Protein AF-A0A838K9Y4-F1 (afdb_monomer_lite)

Radius of gyration: 48.01 Å; chains: 1; bounding box: 127×105×103 Å

Structure (mmCIF, N/CA/C/O backbone):
data_AF-A0A838K9Y4-F1
#
_entry.id   AF-A0A838K9Y4-F1
#
loop_
_atom_site.group_PDB
_atom_site.id
_atom_site.type_symbol
_atom_site.label_atom_id
_atom_site.label_alt_id
_atom_site.label_comp_id
_atom_site.label_asym_id
_atom_site.label_entity_id
_atom_site.label_seq_id
_atom_site.pdbx_PDB_ins_code
_atom_site.Cartn_x
_atom_site.Cartn_y
_atom_site.Cartn_z
_atom_site.occupancy
_atom_site.B_iso_or_equiv
_atom_site.auth_seq_id
_atom_site.auth_comp_id
_atom_site.auth_asym_id
_atom_site.auth_atom_id
_atom_site.pdbx_PDB_model_num
ATOM 1 N N . MET A 1 1 ? 35.084 -71.687 -1.690 1.00 31.14 1 MET A N 1
ATOM 2 C CA . MET A 1 1 ? 34.136 -72.540 -2.443 1.00 31.14 1 MET A CA 1
ATOM 3 C C . MET A 1 1 ? 32.761 -71.874 -2.399 1.00 31.14 1 MET A C 1
ATOM 5 O O . MET A 1 1 ? 32.483 -71.250 -1.386 1.00 31.14 1 MET A O 1
ATOM 9 N N . PRO A 1 2 ? 32.002 -71.888 -3.509 1.00 60.59 2 PRO A N 1
ATOM 10 C CA . PRO A 1 2 ? 31.848 -70.752 -4.450 1.00 60.59 2 PRO A CA 1
ATOM 11 C C . PRO A 1 2 ? 30.350 -70.369 -4.637 1.00 60.59 2 PRO A C 1
ATOM 13 O O . PRO A 1 2 ? 29.515 -70.925 -3.939 1.00 60.59 2 PRO A O 1
ATOM 16 N N . HIS A 1 3 ? 29.887 -69.395 -5.437 1.00 35.34 3 HIS A N 1
ATOM 17 C CA . HIS A 1 3 ? 30.074 -69.052 -6.868 1.00 35.34 3 HIS A CA 1
ATOM 18 C C . HIS A 1 3 ? 29.651 -67.569 -7.077 1.00 35.34 3 HIS A C 1
ATOM 20 O O . HIS A 1 3 ? 28.713 -67.146 -6.416 1.00 35.34 3 HIS A O 1
ATOM 26 N N . LEU A 1 4 ? 30.253 -66.645 -7.849 1.00 40.34 4 LEU A N 1
ATOM 27 C CA . LEU A 1 4 ? 30.905 -66.576 -9.177 1.00 40.34 4 LEU A CA 1
ATOM 28 C C . LEU A 1 4 ? 29.997 -66.809 -10.405 1.00 40.34 4 LEU A C 1
ATOM 30 O O . LEU A 1 4 ? 29.840 -67.945 -10.833 1.00 40.34 4 LEU A O 1
ATOM 34 N N . VAL A 1 5 ? 29.540 -65.706 -11.025 1.00 39.19 5 VAL A N 1
ATOM 35 C CA . VAL A 1 5 ? 29.281 -65.502 -12.476 1.00 39.19 5 VAL A CA 1
ATOM 36 C C . VAL A 1 5 ? 29.493 -63.987 -12.726 1.00 39.19 5 VAL A C 1
ATOM 38 O O . VAL A 1 5 ? 28.774 -63.197 -12.135 1.00 39.19 5 VAL A O 1
ATOM 41 N N . SER A 1 6 ? 30.529 -63.421 -13.367 1.00 34.97 6 SER A N 1
ATOM 42 C CA . SER A 1 6 ? 31.209 -63.610 -14.664 1.00 34.97 6 SER A CA 1
ATOM 43 C C . SER A 1 6 ? 30.368 -63.250 -15.903 1.00 34.97 6 SER A C 1
ATOM 45 O O . SER A 1 6 ? 29.631 -64.085 -16.422 1.00 34.97 6 SER A O 1
ATOM 47 N N . ARG A 1 7 ? 30.610 -62.055 -16.469 1.00 38.47 7 ARG A N 1
ATOM 48 C CA . ARG A 1 7 ? 30.564 -61.802 -17.921 1.00 38.47 7 ARG A CA 1
ATOM 49 C C . ARG A 1 7 ? 31.744 -60.912 -18.339 1.00 38.47 7 ARG A C 1
ATOM 51 O O . ARG A 1 7 ? 31.878 -59.786 -17.879 1.00 38.47 7 ARG A O 1
ATOM 58 N N . ARG A 1 8 ? 32.604 -61.470 -19.198 1.00 40.16 8 ARG A N 1
ATOM 59 C CA . ARG A 1 8 ? 33.678 -60.810 -19.963 1.00 40.16 8 ARG A CA 1
ATOM 60 C C . ARG A 1 8 ? 33.176 -60.489 -21.374 1.00 40.16 8 ARG A C 1
ATOM 62 O O . ARG A 1 8 ? 32.390 -61.275 -21.887 1.00 40.16 8 ARG A O 1
ATOM 69 N N . LEU A 1 9 ? 33.756 -59.471 -22.021 1.00 33.22 9 LEU A N 1
ATOM 70 C CA . LEU A 1 9 ? 34.043 -59.376 -23.472 1.00 33.22 9 LEU A CA 1
ATOM 71 C C . LEU A 1 9 ? 35.095 -58.254 -23.665 1.00 33.22 9 LEU A C 1
ATOM 73 O O . LEU A 1 9 ? 34.801 -57.098 -23.410 1.00 33.22 9 LEU A O 1
ATOM 77 N N . ARG A 1 10 ? 36.390 -58.617 -23.684 1.00 33.97 10 ARG A N 1
ATOM 78 C CA . ARG A 1 10 ? 37.362 -58.602 -24.813 1.00 33.97 10 ARG A CA 1
ATOM 79 C C . ARG A 1 10 ? 37.840 -57.203 -25.282 1.00 33.97 10 ARG A C 1
ATOM 81 O O . ARG A 1 10 ? 37.020 -56.444 -25.780 1.00 33.97 10 ARG A O 1
ATOM 88 N N . PRO A 1 11 ? 39.159 -56.905 -25.220 1.00 36.53 11 PRO A N 1
ATOM 89 C CA . PRO A 1 11 ? 39.752 -55.716 -25.828 1.00 36.53 11 PRO A CA 1
ATOM 90 C C . PRO A 1 11 ? 40.124 -56.002 -27.292 1.00 36.53 11 PRO A C 1
ATOM 92 O O . PRO A 1 11 ? 40.695 -57.052 -27.594 1.00 36.53 11 PRO A O 1
ATOM 95 N N . VAL A 1 12 ? 39.808 -55.080 -28.201 1.00 37.03 12 VAL A N 1
ATOM 96 C CA . VAL A 1 12 ? 40.311 -55.103 -29.581 1.00 37.03 12 VAL A CA 1
ATOM 97 C C . VAL A 1 12 ? 41.425 -54.071 -29.695 1.00 37.03 12 VAL A C 1
ATOM 99 O O . VAL A 1 12 ? 41.232 -52.886 -29.447 1.00 37.03 12 VAL A O 1
ATOM 102 N N . LEU A 1 13 ? 42.600 -54.586 -30.037 1.00 40.03 13 LEU A N 1
ATOM 103 C CA . LEU A 1 13 ? 43.804 -53.879 -30.440 1.00 40.03 13 LEU A CA 1
ATOM 104 C C . LEU A 1 13 ? 43.579 -53.307 -31.853 1.00 40.03 13 LEU A C 1
ATOM 106 O O . LEU A 1 13 ? 43.207 -54.070 -32.745 1.00 40.03 13 LEU A O 1
ATOM 110 N N . LEU A 1 14 ? 43.832 -52.016 -32.088 1.00 32.84 14 LEU A N 1
ATOM 111 C CA . LEU A 1 14 ? 43.985 -51.490 -33.449 1.00 32.84 14 LEU A CA 1
ATOM 112 C C . LEU A 1 14 ? 45.156 -50.501 -33.512 1.00 32.84 14 LEU A C 1
ATOM 114 O O . LEU A 1 14 ? 45.231 -49.542 -32.748 1.00 32.84 14 LEU A O 1
ATOM 118 N N . CYS A 1 15 ? 46.092 -50.817 -34.405 1.00 31.58 15 CYS A N 1
ATOM 119 C CA . CYS A 1 15 ? 47.342 -50.125 -34.687 1.00 31.58 15 CYS A CA 1
ATOM 120 C C . CYS A 1 15 ? 47.151 -48.645 -35.057 1.00 31.58 15 CYS A C 1
ATOM 122 O O . CYS A 1 15 ? 46.348 -48.321 -35.930 1.00 31.58 15 CYS A O 1
ATOM 124 N N . LEU A 1 16 ? 47.973 -47.768 -34.467 1.00 34.56 16 LEU A N 1
ATOM 125 C CA . LEU A 1 16 ? 48.211 -46.413 -34.967 1.00 34.56 16 LEU A CA 1
ATOM 126 C C . LEU A 1 16 ? 49.014 -46.480 -36.277 1.00 34.56 16 LEU A C 1
ATOM 128 O O . LEU A 1 16 ? 50.167 -46.910 -36.278 1.00 34.56 16 LEU A O 1
ATOM 132 N N . LEU A 1 17 ? 48.422 -46.004 -37.371 1.00 36.78 17 LEU A N 1
ATOM 133 C CA . LEU A 1 17 ? 49.131 -45.581 -38.580 1.00 36.78 17 LEU A CA 1
ATOM 134 C C . LEU A 1 17 ? 49.336 -44.064 -38.495 1.00 36.78 17 LEU A C 1
ATOM 136 O O . LEU A 1 17 ? 48.376 -43.296 -38.502 1.00 36.78 17 LEU A O 1
ATOM 140 N N . LEU A 1 18 ? 50.598 -43.648 -38.377 1.00 42.44 18 LEU A N 1
ATOM 141 C CA . LEU A 1 18 ? 51.030 -42.253 -38.412 1.00 42.44 18 LEU A CA 1
ATOM 142 C C . LEU A 1 18 ? 50.958 -41.756 -39.868 1.00 42.44 18 LEU A C 1
ATOM 144 O O . LEU A 1 18 ? 51.800 -42.121 -40.687 1.00 42.44 18 LEU A O 1
ATOM 148 N N . ALA A 1 19 ? 49.962 -40.936 -40.200 1.00 37.16 19 ALA A N 1
ATOM 149 C CA . ALA A 1 19 ? 49.955 -40.153 -41.433 1.00 37.16 19 ALA A CA 1
ATOM 150 C C . ALA A 1 19 ? 50.425 -38.729 -41.104 1.00 37.16 19 ALA A C 1
ATOM 152 O O . ALA A 1 19 ? 49.753 -38.007 -40.368 1.00 37.16 19 ALA A O 1
ATOM 153 N N . LEU A 1 20 ? 51.589 -38.333 -41.630 1.00 46.31 20 LEU A N 1
ATOM 154 C CA . LEU A 1 20 ? 52.003 -36.930 -41.668 1.00 46.31 20 LEU A CA 1
ATOM 155 C C . LEU A 1 20 ? 51.005 -36.160 -42.542 1.00 46.31 20 LEU A C 1
ATOM 157 O O . LEU A 1 20 ? 51.050 -36.247 -43.768 1.00 46.31 20 LEU A O 1
ATOM 161 N N . VAL A 1 21 ? 50.115 -35.401 -41.908 1.00 40.62 21 VAL A N 1
ATOM 162 C CA . VAL A 1 21 ? 49.295 -34.388 -42.573 1.00 40.62 21 VAL A CA 1
ATOM 163 C C . VAL A 1 21 ? 50.017 -33.057 -42.395 1.00 40.62 21 VAL A C 1
ATOM 165 O O . VAL A 1 21 ? 50.072 -32.512 -41.295 1.00 40.62 21 VAL A O 1
ATOM 168 N N . LEU A 1 22 ? 50.624 -32.560 -43.474 1.00 48.34 22 LEU A N 1
ATOM 169 C CA . LEU A 1 22 ? 51.048 -31.162 -43.564 1.00 48.34 22 LEU A CA 1
ATOM 170 C C . LEU A 1 22 ? 49.812 -30.276 -43.333 1.00 48.34 22 LEU A C 1
ATOM 172 O O . LEU A 1 22 ? 48.766 -30.573 -43.917 1.00 48.34 22 LEU A O 1
ATOM 176 N N . PRO A 1 23 ? 49.890 -29.209 -42.516 1.00 39.75 23 PRO A N 1
ATOM 177 C CA . PRO A 1 23 ? 48.763 -28.308 -42.358 1.00 39.75 23 PRO A CA 1
ATOM 178 C C . PRO A 1 23 ? 48.488 -27.671 -43.719 1.00 39.75 23 PRO A C 1
ATOM 180 O O . PRO A 1 23 ? 49.345 -26.989 -44.284 1.00 39.75 23 PRO A O 1
ATOM 183 N N . ALA A 1 24 ? 47.303 -27.937 -44.268 1.00 40.50 24 ALA A N 1
ATOM 184 C CA . ALA A 1 24 ? 46.789 -27.164 -45.382 1.00 40.50 24 ALA A CA 1
ATOM 185 C C . ALA A 1 24 ? 46.818 -25.698 -44.945 1.00 40.50 24 ALA A C 1
ATOM 187 O O . ALA A 1 24 ? 46.289 -25.366 -43.883 1.00 40.50 24 ALA A O 1
ATOM 188 N N . ALA A 1 25 ? 47.497 -24.854 -45.723 1.00 44.72 25 ALA A N 1
ATOM 189 C CA . ALA A 1 25 ? 47.478 -23.420 -45.513 1.00 44.72 25 ALA A CA 1
ATOM 190 C C . ALA A 1 25 ? 46.013 -22.992 -45.394 1.00 44.72 25 ALA A C 1
ATOM 192 O O . ALA A 1 25 ? 45.232 -23.180 -46.330 1.00 44.72 25 ALA A O 1
ATOM 193 N N . SER A 1 26 ? 45.644 -22.489 -44.215 1.00 39.22 26 SER A N 1
ATOM 194 C CA . SER A 1 26 ? 44.345 -21.875 -43.990 1.00 39.22 26 SER A CA 1
ATOM 195 C C . SER A 1 26 ? 44.118 -20.869 -45.116 1.00 39.22 26 SER A C 1
ATOM 197 O O . SER A 1 26 ? 45.039 -20.092 -45.395 1.00 39.22 26 SER A O 1
ATOM 199 N N . PRO A 1 27 ? 42.954 -20.866 -45.788 1.00 36.59 27 PRO A N 1
ATOM 200 C CA . PRO A 1 27 ? 42.659 -19.793 -46.716 1.00 36.59 27 PRO A CA 1
ATOM 201 C C . PRO A 1 27 ? 42.752 -18.500 -45.909 1.00 36.59 27 PRO A C 1
ATOM 203 O O . PRO A 1 27 ? 42.031 -18.324 -44.927 1.00 36.59 27 PRO A O 1
ATOM 206 N N . SER A 1 28 ? 43.710 -17.640 -46.256 1.00 38.75 28 SER A N 1
ATOM 207 C CA . SER A 1 28 ? 43.754 -16.285 -45.731 1.00 38.75 28 SER A CA 1
ATOM 208 C C . SER A 1 28 ? 42.387 -15.679 -46.013 1.00 38.75 28 SER A C 1
ATOM 210 O O . SER A 1 28 ? 41.993 -15.580 -47.176 1.00 38.75 28 SER A O 1
ATOM 212 N N . ALA A 1 29 ? 41.643 -15.367 -44.950 1.00 36.34 29 ALA A N 1
ATOM 213 C CA . ALA A 1 29 ? 40.395 -14.638 -45.053 1.00 36.34 29 ALA A CA 1
ATOM 214 C C . ALA A 1 29 ? 40.691 -13.369 -45.855 1.00 36.34 29 ALA A C 1
ATOM 216 O O . ALA A 1 29 ? 41.512 -12.542 -45.455 1.00 36.34 29 ALA A O 1
ATOM 217 N N . VAL A 1 30 ? 40.102 -13.269 -47.041 1.00 35.28 30 VAL A N 1
ATOM 218 C CA . VAL A 1 30 ? 40.100 -12.020 -47.789 1.00 35.28 30 VAL A CA 1
ATOM 219 C C . VAL A 1 30 ? 39.231 -11.084 -46.960 1.00 35.28 30 VAL A C 1
ATOM 221 O O . VAL A 1 30 ? 38.033 -11.324 -46.865 1.00 35.28 30 VAL A O 1
ATOM 224 N N . ALA A 1 31 ? 39.839 -10.092 -46.306 1.00 38.31 31 ALA A N 1
ATOM 225 C CA . ALA A 1 31 ? 39.115 -9.060 -45.570 1.00 38.31 31 ALA A CA 1
ATOM 226 C C . ALA A 1 31 ? 38.077 -8.427 -46.508 1.00 38.31 31 ALA A C 1
ATOM 228 O O . ALA A 1 31 ? 38.453 -7.848 -47.534 1.00 38.31 31 ALA A O 1
ATOM 229 N N . ALA A 1 32 ? 36.785 -8.577 -46.206 1.00 49.03 32 ALA A N 1
ATOM 230 C CA . ALA A 1 32 ? 35.773 -7.790 -46.893 1.00 49.03 32 ALA A CA 1
ATOM 231 C C . ALA A 1 32 ? 35.856 -6.347 -46.377 1.00 49.03 32 ALA A C 1
ATOM 233 O O . ALA A 1 32 ? 36.197 -6.098 -45.224 1.00 49.03 32 ALA A O 1
ATOM 234 N N . ALA A 1 33 ? 35.624 -5.382 -47.264 1.00 58.59 33 ALA A N 1
ATOM 235 C CA . ALA A 1 33 ? 35.789 -3.973 -46.946 1.00 58.59 33 ALA A CA 1
ATOM 236 C C . ALA A 1 33 ? 34.673 -3.496 -46.006 1.00 58.59 33 ALA A C 1
ATOM 238 O O . ALA A 1 33 ? 33.498 -3.619 -46.346 1.00 58.59 33 ALA A O 1
ATOM 239 N N . GLU A 1 34 ? 35.064 -2.920 -44.869 1.00 79.19 34 GLU A N 1
ATOM 240 C CA . GLU A 1 34 ? 34.230 -2.071 -44.016 1.00 79.19 34 GLU A CA 1
ATOM 241 C C . GLU A 1 34 ? 33.333 -1.169 -44.881 1.00 79.19 34 GLU A C 1
ATOM 243 O O . GLU A 1 34 ? 33.823 -0.428 -45.742 1.00 79.19 34 GLU A O 1
ATOM 248 N N . THR A 1 35 ? 32.014 -1.253 -44.692 1.00 87.81 35 THR A N 1
ATOM 249 C CA . THR A 1 35 ? 31.064 -0.413 -45.430 1.00 87.81 35 THR A CA 1
ATOM 250 C C . THR A 1 35 ? 30.626 0.748 -44.561 1.00 87.81 35 THR A C 1
ATOM 252 O O . THR A 1 35 ? 30.241 0.564 -43.408 1.00 87.81 35 THR A O 1
ATOM 255 N N . CYS A 1 36 ? 30.667 1.952 -45.129 1.00 93.44 36 CYS A N 1
ATOM 256 C CA . CYS A 1 36 ? 30.423 3.186 -44.396 1.00 93.44 36 CYS A CA 1
ATOM 257 C C . CYS A 1 36 ? 29.454 4.118 -45.122 1.00 93.44 36 CYS A C 1
ATOM 259 O O . CYS A 1 36 ? 29.291 4.067 -46.344 1.00 93.44 36 CYS A O 1
ATOM 261 N N . THR A 1 37 ? 28.855 5.028 -44.363 1.00 96.56 37 THR A N 1
ATOM 262 C CA . THR A 1 37 ? 28.101 6.170 -44.881 1.00 96.56 37 THR A CA 1
ATOM 263 C C . THR A 1 37 ? 28.566 7.449 -44.199 1.00 96.56 37 THR A C 1
ATOM 265 O O . THR A 1 37 ? 28.581 7.532 -42.972 1.00 96.56 37 THR A O 1
ATOM 268 N N . ASP A 1 38 ? 28.908 8.451 -45.011 1.00 97.19 38 ASP A N 1
ATOM 269 C CA . ASP A 1 38 ? 29.266 9.794 -44.558 1.00 97.19 38 ASP A CA 1
ATOM 270 C C . ASP A 1 38 ? 28.023 10.685 -44.589 1.00 97.19 38 ASP A C 1
ATOM 272 O O . ASP A 1 38 ? 27.408 10.879 -45.639 1.00 97.19 38 ASP A O 1
ATOM 276 N N . THR A 1 39 ? 27.656 11.235 -43.435 1.00 97.25 39 THR A N 1
ATOM 277 C CA . THR A 1 39 ? 26.515 12.140 -43.272 1.00 97.25 39 THR A CA 1
ATOM 278 C C . THR A 1 39 ? 27.028 13.547 -42.951 1.00 97.25 39 THR A C 1
ATOM 280 O O . THR A 1 39 ? 27.600 13.761 -41.878 1.00 97.25 39 THR A O 1
ATOM 283 N N . PRO A 1 40 ? 26.861 14.525 -43.862 1.00 95.94 40 PRO A N 1
ATOM 284 C CA . PRO A 1 40 ? 27.198 15.917 -43.584 1.00 95.94 40 PRO A CA 1
ATOM 285 C C . PRO A 1 40 ? 26.269 16.527 -42.526 1.00 95.94 40 PRO A C 1
ATOM 287 O O . PRO A 1 40 ? 25.049 16.395 -42.614 1.00 95.94 40 PRO A O 1
ATOM 290 N N . ALA A 1 41 ? 26.848 17.251 -41.572 1.00 93.56 41 ALA A N 1
ATOM 291 C CA . ALA A 1 41 ? 26.156 18.029 -40.550 1.00 93.56 41 ALA A CA 1
ATOM 292 C C . ALA A 1 41 ? 26.660 19.484 -40.546 1.00 93.56 41 ALA A C 1
ATOM 294 O O . ALA A 1 41 ? 27.543 19.863 -41.322 1.00 93.56 41 ALA A O 1
ATOM 295 N N . SER A 1 42 ? 26.095 20.336 -39.685 1.00 90.81 42 SER A N 1
ATOM 296 C CA . SER A 1 42 ? 26.475 21.752 -39.608 1.00 90.81 42 SER A CA 1
ATOM 297 C C . SER A 1 42 ? 27.893 21.928 -39.049 1.00 90.81 42 SER A C 1
ATOM 299 O O . SER A 1 42 ? 28.084 22.124 -37.852 1.00 90.81 42 SER A O 1
ATOM 301 N N . GLY A 1 43 ? 28.889 21.902 -39.937 1.00 93.00 43 GLY A N 1
ATOM 302 C CA . GLY A 1 43 ? 30.296 22.138 -39.610 1.00 93.00 43 GLY A CA 1
ATOM 303 C C . GLY A 1 43 ? 31.120 20.878 -39.346 1.00 93.00 43 GLY A C 1
ATOM 304 O O . GLY A 1 43 ? 32.247 21.004 -38.880 1.00 93.00 43 GLY A O 1
ATOM 305 N N . TYR A 1 44 ? 30.608 19.680 -39.629 1.00 96.12 44 TYR A N 1
ATOM 306 C CA . TYR A 1 44 ? 31.375 18.431 -39.564 1.00 96.12 44 TYR A CA 1
ATOM 307 C C . TYR A 1 44 ? 30.738 17.334 -40.434 1.00 96.12 44 TYR A C 1
ATOM 309 O O . TYR A 1 44 ? 29.621 17.490 -40.926 1.00 96.12 44 TYR A O 1
ATOM 317 N N . ILE A 1 45 ? 31.450 16.226 -40.638 1.00 96.81 45 ILE A N 1
ATOM 318 C CA . ILE A 1 45 ? 30.940 15.016 -41.299 1.00 96.81 45 ILE A CA 1
ATOM 319 C C . ILE A 1 45 ? 31.093 13.852 -40.327 1.00 96.81 45 ILE A C 1
ATOM 321 O O . ILE A 1 45 ? 32.197 13.606 -39.837 1.00 96.81 45 ILE A O 1
ATOM 325 N N . VAL A 1 46 ? 29.999 13.137 -40.073 1.00 97.19 46 VAL A N 1
ATOM 326 C CA . VAL A 1 46 ? 30.007 11.893 -39.298 1.00 97.19 46 VAL A CA 1
ATOM 327 C C . VAL A 1 46 ? 29.980 10.699 -40.246 1.00 97.19 46 VAL A C 1
ATOM 329 O O . VAL A 1 46 ? 29.137 10.617 -41.138 1.00 97.19 46 VAL A O 1
ATOM 332 N N . ARG A 1 47 ? 30.918 9.779 -40.053 1.00 96.94 47 ARG A N 1
ATOM 333 C CA . ARG A 1 47 ? 31.008 8.499 -40.744 1.00 96.94 47 ARG A CA 1
ATOM 334 C C . ARG A 1 47 ? 30.489 7.409 -39.823 1.00 96.94 47 ARG A C 1
ATOM 336 O O . ARG A 1 47 ? 30.959 7.294 -38.695 1.00 96.94 47 ARG A O 1
ATOM 343 N N . VAL A 1 48 ? 29.548 6.609 -40.309 1.00 96.94 48 VAL A N 1
ATOM 344 C CA . VAL A 1 48 ? 29.053 5.413 -39.614 1.00 96.94 48 VAL A CA 1
ATOM 345 C C . VAL A 1 48 ? 29.396 4.199 -40.457 1.00 96.94 48 VAL A C 1
ATOM 347 O O . VAL A 1 48 ? 29.072 4.180 -41.644 1.00 96.94 48 VAL A O 1
ATOM 350 N N . CYS A 1 49 ? 30.039 3.207 -39.852 1.00 93.00 49 CYS A N 1
ATOM 351 C CA . CYS A 1 49 ? 30.509 2.005 -40.524 1.00 93.00 49 CYS A CA 1
ATOM 352 C C . CYS A 1 49 ? 29.982 0.740 -39.852 1.00 93.00 49 CYS A C 1
ATOM 354 O O . CYS A 1 49 ? 29.879 0.672 -38.625 1.00 93.00 49 CYS A O 1
ATOM 356 N N . LEU A 1 50 ? 29.693 -0.272 -40.667 1.00 89.94 50 LEU A N 1
ATOM 357 C CA . LEU A 1 50 ? 29.507 -1.650 -40.229 1.00 89.94 50 LEU A CA 1
ATOM 358 C C . LEU A 1 50 ? 30.800 -2.414 -40.543 1.00 89.94 50 LEU A C 1
ATOM 360 O O . LEU A 1 50 ? 31.169 -2.572 -41.706 1.00 89.94 50 LEU A O 1
ATOM 364 N N . VAL A 1 51 ? 31.497 -2.840 -39.492 1.00 83.12 51 VAL A N 1
ATOM 365 C CA . VAL A 1 51 ? 32.832 -3.455 -39.562 1.00 83.12 51 VAL A CA 1
ATOM 366 C C . VAL A 1 51 ? 32.739 -4.979 -39.674 1.00 83.12 51 VAL A C 1
ATOM 368 O O . VAL A 1 51 ? 33.555 -5.586 -40.351 1.00 83.12 51 VAL A O 1
ATOM 371 N N . ALA A 1 52 ? 31.746 -5.603 -39.032 1.00 74.44 52 ALA A N 1
ATOM 372 C CA . ALA A 1 52 ? 31.476 -7.041 -39.120 1.00 74.44 52 ALA A CA 1
ATOM 373 C C . ALA A 1 52 ? 29.971 -7.316 -38.931 1.00 74.44 52 ALA A C 1
ATOM 375 O O . ALA A 1 52 ? 29.335 -6.590 -38.154 1.00 74.44 52 ALA A O 1
ATOM 376 N N . PRO A 1 53 ? 29.388 -8.353 -39.580 1.00 65.62 53 PRO A N 1
ATOM 377 C CA . PRO A 1 53 ? 30.041 -9.441 -40.337 1.00 65.62 53 PRO A CA 1
ATOM 378 C C . PRO A 1 53 ? 30.292 -9.180 -41.843 1.00 65.62 53 PRO A C 1
ATOM 380 O O . PRO A 1 53 ? 29.541 -8.460 -42.498 1.00 65.62 53 PRO A O 1
ATOM 383 N N . ASP A 1 54 ? 31.292 -9.874 -42.405 1.00 54.03 54 ASP A N 1
ATOM 384 C CA . ASP A 1 54 ? 31.716 -9.823 -43.817 1.00 54.03 54 ASP A CA 1
ATOM 385 C C . ASP A 1 54 ? 30.770 -10.620 -44.756 1.00 54.03 54 ASP A C 1
ATOM 387 O O . ASP A 1 54 ? 30.615 -11.831 -44.610 1.00 54.03 54 ASP A O 1
ATOM 391 N N . GLY A 1 55 ? 30.171 -9.986 -45.779 1.00 54.06 55 GLY A N 1
ATOM 392 C CA . GLY A 1 55 ? 29.636 -10.696 -46.968 1.00 54.06 55 GLY A CA 1
ATOM 393 C C . GLY A 1 55 ? 28.349 -11.538 -46.810 1.00 54.06 55 GLY A C 1
ATOM 394 O O . GLY A 1 55 ? 28.173 -12.535 -47.506 1.00 54.06 55 GLY A O 1
ATOM 395 N N . LEU A 1 56 ? 27.445 -11.124 -45.925 1.00 54.25 56 LEU A N 1
ATOM 396 C CA . LEU A 1 56 ? 26.129 -11.692 -45.579 1.00 54.25 56 LEU A CA 1
ATOM 397 C C . LEU A 1 56 ? 25.335 -12.467 -46.659 1.00 54.25 56 LEU A C 1
ATOM 399 O O . LEU A 1 56 ? 24.501 -11.909 -47.375 1.00 54.25 56 LEU A O 1
ATOM 403 N N . VAL A 1 57 ? 25.450 -13.799 -46.637 1.00 53.19 57 VAL A N 1
ATOM 404 C CA . VAL A 1 57 ? 24.415 -14.727 -47.122 1.00 53.19 57 VAL A CA 1
ATOM 405 C C . VAL A 1 57 ? 24.343 -15.896 -46.128 1.00 53.19 57 VAL A C 1
ATOM 407 O O . VAL A 1 57 ? 25.228 -16.741 -46.119 1.00 53.19 57 VAL A O 1
ATOM 410 N N . ILE A 1 58 ? 23.284 -15.940 -45.304 1.00 52.28 58 ILE A N 1
ATOM 411 C CA . ILE A 1 58 ? 22.950 -16.985 -44.308 1.00 52.28 58 ILE A CA 1
ATOM 412 C C . ILE A 1 58 ? 23.695 -16.855 -42.966 1.00 52.28 58 ILE A C 1
ATOM 414 O O . ILE A 1 58 ? 24.756 -17.432 -42.748 1.00 52.28 58 ILE A O 1
ATOM 418 N N . LEU A 1 59 ? 23.073 -16.147 -42.018 1.00 60.41 59 LEU A N 1
ATOM 419 C CA . LEU A 1 59 ? 23.432 -16.215 -40.600 1.00 60.41 59 LEU A CA 1
ATOM 420 C C . LEU A 1 59 ? 22.459 -17.134 -39.862 1.00 60.41 59 LEU A C 1
ATOM 422 O O . LEU A 1 59 ? 21.245 -16.936 -39.933 1.00 60.41 59 LEU A O 1
ATOM 426 N N . GLY A 1 60 ? 23.004 -18.102 -39.128 1.00 60.84 60 GLY A N 1
ATOM 427 C CA . GLY A 1 60 ? 22.297 -18.875 -38.113 1.00 60.84 60 GLY A CA 1
ATOM 428 C C . GLY A 1 60 ? 23.145 -18.952 -36.847 1.00 60.84 60 GLY A C 1
ATOM 429 O O . GLY A 1 60 ? 24.351 -19.170 -36.925 1.00 60.84 60 GLY A O 1
ATOM 430 N N . GLY A 1 61 ? 22.530 -18.753 -35.679 1.00 74.00 61 GLY A N 1
ATOM 431 C CA . GLY A 1 61 ? 23.220 -18.766 -34.383 1.00 74.00 61 GLY A CA 1
ATOM 432 C C . GLY A 1 61 ? 23.512 -17.370 -33.822 1.00 74.00 61 GLY A C 1
ATOM 433 O O . GLY A 1 61 ? 22.699 -16.454 -33.980 1.00 74.00 61 GLY A O 1
ATOM 434 N N . GLN A 1 62 ? 24.633 -17.227 -33.112 1.00 84.44 62 GLN A N 1
ATOM 435 C CA . GLN A 1 62 ? 25.106 -15.957 -32.547 1.00 84.44 62 GLN A CA 1
ATOM 436 C C . GLN A 1 62 ? 26.132 -15.312 -33.480 1.00 84.44 62 GLN A C 1
ATOM 438 O O . GLN A 1 62 ? 27.010 -16.000 -33.995 1.00 84.44 62 GLN A O 1
ATOM 443 N N . VAL A 1 63 ? 25.996 -14.006 -33.698 1.00 86.38 63 VAL A N 1
ATOM 444 C CA . VAL A 1 63 ? 26.821 -13.231 -34.628 1.00 86.38 63 VAL A CA 1
ATOM 445 C C . VAL A 1 63 ? 27.276 -11.958 -33.941 1.00 86.38 63 VAL A C 1
ATOM 447 O O . VAL A 1 63 ? 26.435 -11.178 -33.508 1.00 86.38 63 VAL A O 1
ATOM 450 N N . ASP A 1 64 ? 28.580 -11.725 -33.878 1.00 88.00 64 ASP A N 1
ATOM 451 C CA . ASP A 1 64 ? 29.116 -10.481 -33.333 1.00 88.00 64 ASP A CA 1
ATOM 452 C C . ASP A 1 64 ? 29.050 -9.391 -34.403 1.00 88.00 64 ASP A C 1
ATOM 454 O O . ASP A 1 64 ? 29.651 -9.501 -35.474 1.00 88.00 64 ASP A O 1
ATOM 458 N N . VAL A 1 65 ? 28.284 -8.347 -34.116 1.00 90.12 65 VAL A N 1
ATOM 459 C CA . VAL A 1 65 ? 28.152 -7.162 -34.955 1.00 90.12 65 VAL A CA 1
ATOM 460 C C . VAL A 1 65 ? 29.026 -6.068 -34.372 1.00 90.12 65 VAL A C 1
ATOM 462 O O . VAL A 1 65 ? 28.953 -5.778 -33.178 1.00 90.12 65 VAL A O 1
ATOM 465 N N . VAL A 1 66 ? 29.842 -5.461 -35.230 1.00 91.50 66 VAL A N 1
ATOM 466 C CA . VAL A 1 66 ? 30.768 -4.392 -34.853 1.00 91.50 66 VAL A CA 1
ATOM 467 C C . VAL A 1 66 ? 30.483 -3.174 -35.715 1.00 91.50 66 VAL A C 1
ATOM 469 O O . VAL A 1 66 ? 30.415 -3.274 -36.941 1.00 91.50 66 VAL A O 1
ATOM 472 N N . ALA A 1 67 ? 30.318 -2.027 -35.073 1.00 93.88 67 ALA A N 1
ATOM 473 C CA . ALA A 1 67 ? 30.088 -0.744 -35.708 1.00 93.88 67 ALA A CA 1
ATOM 474 C C . ALA A 1 67 ? 31.144 0.270 -35.279 1.00 93.88 67 ALA A C 1
ATOM 476 O O . ALA A 1 67 ? 31.596 0.261 -34.136 1.00 93.88 67 ALA A O 1
ATOM 477 N N . ARG A 1 68 ? 31.483 1.192 -36.178 1.00 94.50 68 ARG A N 1
ATOM 478 C CA . ARG A 1 68 ? 32.381 2.309 -35.879 1.00 94.50 68 ARG A CA 1
ATOM 479 C C . ARG A 1 68 ? 31.738 3.631 -36.254 1.00 94.50 68 ARG A C 1
ATOM 481 O O . ARG A 1 68 ? 31.043 3.726 -37.265 1.00 94.50 68 ARG A O 1
ATOM 488 N N . VAL A 1 69 ? 31.971 4.649 -35.431 1.00 95.62 69 VAL A N 1
ATOM 489 C CA . VAL A 1 69 ? 31.493 6.011 -35.670 1.00 95.62 69 VAL A CA 1
ATOM 490 C C . VAL A 1 69 ? 32.655 6.981 -35.527 1.00 95.62 69 VAL A C 1
ATOM 492 O O . VAL A 1 69 ? 33.289 7.037 -34.479 1.00 95.62 69 VAL A O 1
ATOM 495 N N . GLU A 1 70 ? 32.917 7.766 -36.569 1.00 94.12 70 GLU A N 1
ATOM 496 C CA . GLU A 1 70 ? 34.032 8.715 -36.613 1.00 94.12 70 GLU A CA 1
ATOM 497 C C . GLU A 1 70 ? 33.566 10.090 -37.095 1.00 94.12 70 GLU A C 1
ATOM 499 O O . GLU A 1 70 ? 32.780 10.205 -38.036 1.00 94.12 70 GLU A O 1
ATOM 504 N N . ILE A 1 71 ? 34.095 11.161 -36.500 1.00 94.31 71 ILE A N 1
ATOM 505 C CA . ILE A 1 71 ? 33.975 12.510 -37.064 1.00 94.31 71 ILE A CA 1
ATOM 506 C C . ILE A 1 71 ? 35.159 12.725 -38.009 1.00 94.31 71 ILE A C 1
ATOM 508 O O . ILE A 1 71 ? 36.261 13.061 -37.581 1.00 94.31 71 ILE A O 1
ATOM 512 N N . VAL A 1 72 ? 34.940 12.498 -39.306 1.00 93.50 72 VAL A N 1
ATOM 513 C CA . VAL A 1 72 ? 36.016 12.437 -40.316 1.00 93.50 72 VAL A CA 1
ATOM 514 C C . VAL A 1 72 ? 36.460 13.809 -40.827 1.00 93.50 72 VAL A C 1
ATOM 516 O O . VAL A 1 72 ? 37.515 13.939 -41.443 1.00 93.50 72 VAL A O 1
ATOM 519 N N . SER A 1 73 ? 35.672 14.854 -40.570 1.00 92.12 73 SER A N 1
ATOM 520 C CA . SER A 1 73 ? 36.082 16.248 -40.765 1.00 92.12 73 SER A CA 1
ATOM 521 C C . SER A 1 73 ? 35.255 17.163 -39.869 1.00 92.12 73 SER A C 1
ATOM 523 O O . SER A 1 73 ? 34.072 16.895 -39.670 1.00 92.12 73 SER A O 1
ATOM 525 N N . ALA A 1 74 ? 35.851 18.234 -39.339 1.00 91.62 74 ALA A N 1
ATOM 526 C CA . ALA A 1 74 ? 35.142 19.224 -38.534 1.00 91.62 74 ALA A CA 1
ATOM 527 C C . ALA A 1 74 ? 35.762 20.624 -38.681 1.00 91.62 74 ALA A C 1
ATOM 529 O O . ALA A 1 74 ? 36.977 20.794 -38.618 1.00 91.62 74 ALA A O 1
ATOM 530 N N . THR A 1 75 ? 34.913 21.632 -38.873 1.00 92.56 75 THR A N 1
ATOM 531 C CA . THR A 1 75 ? 35.236 23.069 -38.853 1.00 92.56 75 THR A CA 1
ATOM 532 C C . THR A 1 75 ? 34.732 23.757 -37.580 1.00 92.56 75 THR A C 1
ATOM 534 O O . THR A 1 75 ? 34.989 24.940 -37.372 1.00 92.56 75 THR A O 1
ATOM 537 N N . VAL A 1 76 ? 33.998 23.025 -36.743 1.00 90.94 76 VAL A N 1
ATOM 538 C CA . VAL A 1 76 ? 33.557 23.399 -35.391 1.00 90.94 76 VAL A CA 1
ATOM 539 C C . VAL A 1 76 ? 34.034 22.323 -34.405 1.00 90.94 76 VAL A C 1
ATOM 541 O O . VAL A 1 76 ? 34.429 21.246 -34.856 1.00 90.94 76 VAL A O 1
ATOM 544 N N . PRO A 1 77 ? 34.033 22.562 -33.079 1.00 93.06 77 PRO A N 1
ATOM 545 C CA . PRO A 1 77 ? 34.304 21.502 -32.111 1.00 93.06 77 PRO A CA 1
ATOM 546 C C . PRO A 1 77 ? 33.417 20.280 -32.375 1.00 93.06 77 PRO A C 1
ATOM 548 O O . PRO A 1 77 ? 32.197 20.412 -32.462 1.00 93.06 77 PRO A O 1
ATOM 551 N N . ALA A 1 78 ? 34.039 19.112 -32.546 1.00 88.75 78 ALA A N 1
ATOM 552 C CA . ALA A 1 78 ? 33.330 17.886 -32.884 1.00 88.75 78 ALA A CA 1
ATOM 553 C C . ALA A 1 78 ? 32.410 17.459 -31.725 1.00 88.75 78 ALA A C 1
ATOM 555 O O . ALA A 1 78 ? 32.869 17.431 -30.577 1.00 88.75 78 ALA A O 1
ATOM 556 N N . PRO A 1 79 ? 31.136 17.120 -31.992 1.00 93.06 79 PRO A N 1
ATOM 557 C CA . PRO A 1 79 ? 30.279 16.535 -30.972 1.00 93.06 79 PRO A CA 1
ATOM 558 C C . PRO A 1 79 ? 30.774 15.132 -30.606 1.00 93.06 79 PRO A C 1
ATOM 560 O O . PRO A 1 79 ? 31.444 14.456 -31.390 1.00 93.06 79 PRO A O 1
ATOM 563 N N . SER A 1 80 ? 30.413 14.680 -29.410 1.00 91.75 80 SER A N 1
ATOM 564 C CA . SER A 1 80 ? 30.632 13.300 -28.987 1.00 91.75 80 SER A CA 1
ATOM 565 C C . SER A 1 80 ? 29.505 12.407 -29.498 1.00 91.75 80 SER A C 1
ATOM 567 O O . SER A 1 80 ? 28.369 12.856 -29.682 1.00 91.75 80 SER A O 1
ATOM 569 N N . VAL A 1 81 ? 29.799 11.124 -29.685 1.00 92.56 81 VAL A N 1
ATOM 570 C CA . VAL A 1 81 ? 28.762 10.114 -29.904 1.00 92.56 81 VAL A CA 1
ATOM 571 C C . VAL A 1 81 ? 28.084 9.843 -28.562 1.00 92.56 81 VAL A C 1
ATOM 573 O O . VAL A 1 81 ? 28.755 9.521 -27.589 1.00 92.56 81 VAL A O 1
ATOM 576 N N . ASN A 1 82 ? 26.766 10.026 -28.494 1.00 89.50 82 ASN A N 1
ATOM 577 C CA . ASN A 1 82 ? 25.984 9.730 -27.294 1.00 89.50 82 ASN A CA 1
ATOM 578 C C . ASN A 1 82 ? 25.651 8.240 -27.189 1.00 89.50 82 ASN A C 1
ATOM 580 O O . ASN A 1 82 ? 25.588 7.722 -26.084 1.00 89.50 82 ASN A O 1
ATOM 584 N N . ARG A 1 83 ? 25.322 7.605 -28.324 1.00 92.00 83 ARG A N 1
ATOM 585 C CA . ARG A 1 83 ? 25.017 6.170 -28.433 1.00 92.00 83 ARG A CA 1
ATOM 586 C C . ARG A 1 83 ? 24.931 5.707 -29.882 1.00 92.00 83 ARG A C 1
ATOM 588 O O . ARG A 1 83 ? 24.646 6.514 -30.778 1.00 92.00 83 ARG A O 1
ATOM 595 N N . VAL A 1 84 ? 25.055 4.400 -30.082 1.00 95.62 84 VAL A N 1
ATOM 596 C CA . VAL A 1 84 ? 24.789 3.703 -31.344 1.00 95.62 84 VAL A CA 1
ATOM 597 C C . VAL A 1 84 ? 23.607 2.756 -31.178 1.00 95.62 84 VAL A C 1
ATOM 599 O O . VAL A 1 84 ? 23.555 1.948 -30.262 1.00 95.62 84 VAL A O 1
ATOM 602 N N . VAL A 1 85 ? 22.632 2.862 -32.077 1.00 96.69 85 VAL A N 1
ATOM 603 C CA . VAL A 1 85 ? 21.425 2.036 -32.100 1.00 96.69 85 VAL A CA 1
ATOM 604 C C . VAL A 1 85 ? 21.522 1.029 -33.237 1.00 96.69 85 VAL A C 1
ATOM 606 O O . VAL A 1 85 ? 21.738 1.414 -34.386 1.00 96.69 85 VAL A O 1
ATOM 609 N N . PHE A 1 86 ? 21.287 -0.240 -32.923 1.00 96.44 86 PHE A N 1
ATOM 610 C CA . PHE A 1 86 ? 21.230 -1.324 -33.895 1.00 96.44 86 PHE A CA 1
ATOM 611 C C . PHE A 1 86 ? 19.778 -1.695 -34.193 1.00 96.44 86 PHE A C 1
ATOM 613 O O . PHE A 1 86 ? 18.970 -1.875 -33.274 1.00 96.44 86 PHE A O 1
ATOM 620 N N . LYS A 1 87 ? 19.439 -1.826 -35.478 1.00 95.62 87 LYS A N 1
ATOM 621 C CA . LYS A 1 87 ? 18.109 -2.262 -35.923 1.00 95.62 87 LYS A CA 1
ATOM 622 C C . LYS A 1 87 ? 18.178 -3.272 -37.056 1.00 95.62 87 LYS A C 1
ATOM 624 O O . LYS A 1 87 ? 19.114 -3.262 -37.851 1.00 95.62 87 LYS A O 1
ATOM 629 N N . TYR A 1 88 ? 17.132 -4.079 -37.193 1.00 93.00 88 TYR A N 1
ATOM 630 C CA . TYR A 1 88 ? 16.924 -4.931 -38.362 1.00 93.00 88 TYR A CA 1
ATOM 631 C C . TYR A 1 88 ? 15.461 -4.885 -38.803 1.00 93.00 88 TYR A C 1
ATOM 633 O O . TYR A 1 88 ? 14.574 -5.100 -37.988 1.00 93.00 88 TYR A O 1
ATOM 641 N N . ARG A 1 89 ? 15.200 -4.606 -40.090 1.00 92.44 89 ARG A N 1
ATOM 642 C CA . ARG A 1 89 ? 13.836 -4.397 -40.635 1.00 92.44 89 ARG A CA 1
ATOM 643 C C . ARG A 1 89 ? 13.035 -3.354 -39.838 1.00 92.44 89 ARG A C 1
ATOM 645 O O . ARG A 1 89 ? 11.875 -3.577 -39.512 1.00 92.44 89 ARG A O 1
ATOM 652 N N . ASP A 1 90 ? 13.692 -2.247 -39.491 1.00 90.94 90 ASP A N 1
ATOM 653 C CA . ASP A 1 90 ? 13.175 -1.169 -38.632 1.00 90.94 90 ASP A CA 1
ATOM 654 C C . ASP A 1 90 ? 12.839 -1.576 -37.182 1.00 90.94 90 ASP A C 1
ATOM 656 O O . ASP A 1 90 ? 12.502 -0.716 -36.366 1.00 90.94 90 ASP A O 1
ATOM 660 N N . GLU A 1 91 ? 13.001 -2.852 -36.819 1.00 92.06 91 GLU A N 1
ATOM 661 C CA . GLU A 1 91 ? 12.862 -3.328 -35.449 1.00 92.06 91 GLU A CA 1
ATOM 662 C C . GLU A 1 91 ? 14.097 -2.956 -34.632 1.00 92.06 91 GLU A C 1
ATOM 664 O O . GLU A 1 91 ? 15.238 -3.207 -35.026 1.00 92.06 91 GLU A O 1
ATOM 669 N N . TYR A 1 92 ? 13.856 -2.347 -33.476 1.00 95.38 92 TYR A N 1
ATOM 670 C CA . TYR A 1 92 ? 14.895 -2.010 -32.520 1.00 95.38 92 TYR A CA 1
ATOM 671 C C . TYR A 1 92 ? 15.503 -3.275 -31.911 1.00 95.38 92 TYR A C 1
ATOM 673 O O . TYR A 1 92 ? 14.778 -4.078 -31.327 1.00 95.38 92 TYR A O 1
ATOM 681 N N . LEU A 1 93 ? 16.827 -3.418 -31.997 1.00 95.38 93 LEU A N 1
ATOM 682 C CA . LEU A 1 93 ? 17.535 -4.522 -31.357 1.00 95.38 93 LEU A CA 1
ATOM 683 C C . LEU A 1 93 ? 18.101 -4.064 -30.020 1.00 95.38 93 LEU A C 1
ATOM 685 O O . LEU A 1 93 ? 17.616 -4.514 -28.991 1.00 95.38 93 LEU A O 1
ATOM 689 N N . LEU A 1 94 ? 19.075 -3.156 -30.015 1.00 95.94 94 LEU A N 1
ATOM 690 C CA . LEU A 1 94 ? 19.645 -2.595 -28.789 1.00 95.94 94 LEU A CA 1
ATOM 691 C C . LEU A 1 94 ? 20.285 -1.227 -29.033 1.00 95.94 94 LEU A C 1
ATOM 693 O O . LEU A 1 94 ? 20.513 -0.828 -30.180 1.00 95.94 94 LEU A O 1
ATOM 697 N N . SER A 1 95 ? 20.589 -0.520 -27.947 1.00 94.50 95 SER A N 1
ATOM 698 C CA . SER A 1 95 ? 21.460 0.656 -27.937 1.00 94.50 95 SER A CA 1
ATOM 699 C C . SER A 1 95 ? 22.734 0.338 -27.173 1.00 94.50 95 SER A C 1
ATOM 701 O O . SER A 1 95 ? 22.667 -0.229 -26.089 1.00 94.50 95 SER A O 1
ATOM 703 N N . ASP A 1 96 ? 23.863 0.739 -27.737 1.00 92.25 96 ASP A N 1
ATOM 704 C CA . ASP A 1 96 ? 25.168 0.725 -27.096 1.00 92.25 96 ASP A CA 1
ATOM 705 C C . ASP A 1 96 ? 25.556 2.170 -26.756 1.00 92.25 96 ASP A C 1
ATOM 707 O O . ASP A 1 96 ? 25.602 3.041 -27.635 1.00 92.25 96 ASP A O 1
ATOM 711 N N . ASN A 1 97 ? 25.731 2.443 -25.466 1.00 86.88 97 ASN A N 1
ATOM 712 C CA . ASN A 1 97 ? 25.929 3.788 -24.932 1.00 86.88 97 ASN A CA 1
ATOM 713 C C . ASN A 1 97 ? 27.405 4.151 -24.734 1.00 86.88 97 ASN A C 1
ATOM 715 O O . ASN A 1 97 ? 27.695 5.315 -24.450 1.00 86.88 97 ASN A O 1
ATOM 719 N N . ASP A 1 98 ? 28.323 3.193 -24.857 1.00 86.06 98 ASP A N 1
ATOM 720 C CA . ASP A 1 98 ? 29.739 3.418 -24.583 1.00 86.06 98 ASP A CA 1
ATOM 721 C C . ASP A 1 98 ? 30.590 2.625 -25.575 1.00 86.06 98 ASP A C 1
ATOM 723 O O . ASP A 1 98 ? 30.500 1.404 -25.659 1.00 86.06 98 ASP A O 1
ATOM 727 N N . ALA A 1 99 ? 31.421 3.321 -26.348 1.00 86.19 99 ALA A N 1
ATOM 728 C CA . ALA A 1 99 ? 32.346 2.635 -27.239 1.00 86.19 99 ALA A CA 1
ATOM 729 C C . ALA A 1 99 ? 33.363 1.840 -26.413 1.00 86.19 99 ALA A C 1
ATOM 731 O O . ALA A 1 99 ? 33.817 2.294 -25.359 1.00 86.19 99 ALA A O 1
ATOM 732 N N . ASP A 1 100 ? 33.802 0.693 -26.930 1.00 85.12 100 ASP A N 1
ATOM 733 C CA . ASP A 1 100 ? 34.889 -0.054 -26.309 1.00 85.12 100 ASP A CA 1
ATOM 734 C C . ASP A 1 100 ? 36.117 0.870 -26.147 1.00 85.12 100 ASP A C 1
ATOM 736 O O . ASP A 1 100 ? 36.576 1.480 -27.119 1.00 85.12 100 ASP A O 1
ATOM 740 N N . PRO A 1 101 ? 36.686 1.000 -24.936 1.00 79.69 101 PRO A N 1
ATOM 741 C CA . PRO A 1 101 ? 37.691 2.021 -24.651 1.00 79.69 101 PRO A CA 1
ATOM 742 C C . PRO A 1 101 ? 38.999 1.804 -25.423 1.00 79.69 101 PRO A C 1
ATOM 744 O O . PRO A 1 101 ? 39.783 2.741 -25.576 1.00 79.69 101 PRO A O 1
ATOM 747 N N . VAL A 1 102 ? 39.253 0.584 -25.908 1.00 83.19 102 VAL A N 1
ATOM 748 C CA . VAL A 1 102 ? 40.480 0.217 -26.622 1.00 83.19 102 VAL A CA 1
ATOM 749 C C . VAL A 1 102 ? 40.290 0.349 -28.128 1.00 83.19 102 VAL A C 1
ATOM 751 O O . VAL A 1 102 ? 41.125 0.939 -28.809 1.00 83.19 102 VAL A O 1
ATOM 754 N N . THR A 1 103 ? 39.208 -0.219 -28.650 1.00 86.00 103 THR A N 1
ATOM 755 C CA . THR A 1 103 ? 38.942 -0.304 -30.091 1.00 86.00 103 THR A CA 1
ATOM 756 C C . THR A 1 103 ? 38.143 0.879 -30.624 1.00 86.00 103 THR A C 1
ATOM 758 O O . THR A 1 103 ? 38.205 1.140 -31.820 1.00 86.00 103 THR A O 1
ATOM 761 N N . GLN A 1 104 ? 37.448 1.616 -29.748 1.00 87.44 104 GLN A N 1
ATOM 762 C CA . GLN A 1 104 ? 36.489 2.675 -30.087 1.00 87.44 104 GLN A CA 1
ATOM 763 C C . GLN A 1 104 ? 35.318 2.175 -30.957 1.00 87.44 104 GLN A C 1
ATOM 765 O O . GLN A 1 104 ? 34.637 2.964 -31.613 1.00 87.44 104 GLN A O 1
ATOM 770 N N . ASP A 1 105 ? 35.078 0.862 -30.954 1.00 91.75 105 ASP A N 1
ATOM 771 C CA . ASP A 1 105 ? 33.980 0.226 -31.671 1.00 91.75 105 ASP A CA 1
ATOM 772 C C . ASP A 1 105 ? 32.763 0.031 -30.747 1.00 91.75 105 ASP A C 1
ATOM 774 O O . ASP A 1 105 ? 32.906 -0.193 -29.545 1.00 91.75 105 ASP A O 1
ATOM 778 N N . TYR A 1 106 ? 31.572 0.027 -31.341 1.00 93.19 106 TYR A N 1
ATOM 779 C CA . TYR A 1 106 ? 30.299 -0.340 -30.714 1.00 93.19 106 TYR A CA 1
ATOM 780 C C . TYR A 1 106 ? 29.932 -1.763 -31.106 1.00 93.19 106 TYR A C 1
ATOM 782 O O . TYR A 1 106 ? 30.169 -2.171 -32.251 1.00 93.19 106 TYR A O 1
ATOM 790 N N . ARG A 1 107 ? 29.362 -2.539 -30.184 1.00 91.06 107 ARG A N 1
ATOM 791 C CA . ARG A 1 107 ? 29.222 -3.988 -30.379 1.00 91.06 107 ARG A CA 1
ATOM 792 C C . ARG A 1 107 ? 27.860 -4.508 -29.956 1.00 91.06 107 ARG A C 1
ATOM 794 O O . ARG A 1 107 ? 27.260 -4.048 -28.996 1.00 91.06 107 ARG A O 1
ATOM 801 N N . MET A 1 108 ? 27.407 -5.550 -30.646 1.00 91.31 108 MET A N 1
ATOM 802 C CA . MET A 1 108 ? 26.343 -6.409 -30.140 1.00 91.31 108 MET A CA 1
ATOM 803 C C . MET A 1 108 ? 26.538 -7.860 -30.556 1.00 91.31 108 MET A C 1
ATOM 805 O O . MET A 1 108 ? 26.910 -8.157 -31.688 1.00 91.31 108 MET A O 1
ATOM 809 N N . THR A 1 109 ? 26.186 -8.778 -29.667 1.00 91.56 109 THR A N 1
ATOM 810 C CA . THR A 1 109 ? 25.976 -10.186 -29.998 1.00 91.56 109 THR A CA 1
ATOM 811 C C . THR A 1 109 ? 24.551 -10.353 -30.513 1.00 91.56 109 THR A C 1
ATOM 813 O O . THR A 1 109 ? 23.571 -10.347 -29.757 1.00 91.56 109 THR A O 1
ATOM 816 N N . TRP A 1 110 ? 24.414 -10.541 -31.820 1.00 90.44 110 TRP A N 1
ATOM 817 C CA . TRP A 1 110 ? 23.141 -10.806 -32.465 1.00 90.44 110 TRP A CA 1
ATOM 818 C C . TRP A 1 110 ? 22.792 -12.293 -32.416 1.00 90.44 110 TRP A C 1
ATOM 820 O O . TRP A 1 110 ? 23.259 -13.103 -33.220 1.00 90.44 110 TRP A O 1
ATOM 830 N N . ARG A 1 111 ? 21.910 -12.678 -31.491 1.00 90.19 111 ARG A N 1
ATOM 831 C CA . ARG A 1 111 ? 21.266 -13.998 -31.522 1.00 90.19 111 ARG A CA 1
ATOM 832 C C . ARG A 1 111 ? 20.177 -14.012 -32.599 1.00 90.19 111 ARG A C 1
ATOM 834 O O . ARG A 1 111 ? 19.014 -13.695 -32.343 1.00 90.19 111 ARG A O 1
ATOM 841 N N . THR A 1 112 ? 20.567 -14.384 -33.815 1.00 88.25 112 THR A N 1
ATOM 842 C CA . THR A 1 112 ? 19.683 -14.375 -34.994 1.00 88.25 112 THR A CA 1
ATOM 843 C C . THR A 1 112 ? 18.485 -15.307 -34.842 1.00 88.25 112 THR A C 1
ATOM 845 O O . THR A 1 112 ? 17.430 -15.020 -35.387 1.00 88.25 112 THR A O 1
ATOM 848 N N . THR A 1 113 ? 18.592 -16.365 -34.031 1.00 87.94 113 THR A N 1
ATOM 849 C CA . THR A 1 113 ? 17.510 -17.335 -33.787 1.00 87.94 113 THR A CA 1
ATOM 850 C C . THR A 1 113 ? 16.296 -16.764 -33.042 1.00 87.94 113 THR A C 1
ATOM 852 O O . THR A 1 113 ? 15.330 -17.488 -32.823 1.00 87.94 113 THR A O 1
ATOM 855 N N . ARG A 1 114 ? 16.325 -15.493 -32.620 1.00 88.69 114 ARG A N 1
ATOM 856 C CA . ARG A 1 114 ? 15.142 -14.779 -32.107 1.00 88.69 114 ARG A CA 1
ATOM 857 C C . ARG A 1 114 ? 14.314 -14.113 -33.218 1.00 88.69 114 ARG A C 1
ATOM 859 O O . ARG A 1 114 ? 13.235 -13.611 -32.937 1.00 88.69 114 ARG A O 1
ATOM 866 N N . MET A 1 115 ? 14.785 -14.144 -34.465 1.00 88.69 115 MET A N 1
ATOM 867 C CA . MET A 1 115 ? 14.158 -13.479 -35.609 1.00 88.69 115 MET A CA 1
ATOM 868 C C . MET A 1 115 ? 13.738 -14.492 -36.668 1.00 88.69 115 MET A C 1
ATOM 870 O O . MET A 1 115 ? 14.466 -15.446 -36.943 1.00 88.69 115 MET A O 1
ATOM 874 N N . VAL A 1 116 ? 12.587 -14.241 -37.295 1.00 91.12 116 VAL A N 1
ATOM 875 C CA . VAL A 1 116 ? 12.104 -15.028 -38.437 1.00 91.12 116 VAL A CA 1
ATOM 876 C C . VAL A 1 116 ? 12.982 -14.792 -39.662 1.00 91.12 116 VAL A C 1
ATOM 878 O O . VAL A 1 116 ? 13.404 -13.662 -39.937 1.00 91.12 116 VAL A O 1
ATOM 881 N N . ASP A 1 117 ? 13.188 -15.861 -40.422 1.00 89.31 117 ASP A N 1
ATOM 882 C CA . ASP A 1 117 ? 13.940 -15.861 -41.668 1.00 89.31 117 ASP A CA 1
ATOM 883 C C . ASP A 1 117 ? 13.500 -14.800 -42.694 1.00 89.31 117 ASP A C 1
ATOM 885 O O . ASP A 1 117 ? 12.400 -14.234 -42.696 1.00 89.31 117 ASP A O 1
ATOM 889 N N . GLY A 1 118 ? 14.421 -14.531 -43.615 1.00 87.69 118 GLY A N 1
ATOM 890 C CA . GLY A 1 118 ? 14.228 -13.725 -44.809 1.00 87.69 118 GLY A CA 1
ATOM 891 C C . GLY A 1 118 ? 15.160 -12.519 -44.882 1.00 87.69 118 GLY A C 1
ATOM 892 O O . GLY A 1 118 ? 16.020 -12.301 -44.032 1.00 87.69 118 GLY A O 1
ATOM 893 N N . THR A 1 119 ? 14.947 -11.710 -45.915 1.00 88.62 119 THR A N 1
ATOM 894 C CA . THR A 1 119 ? 15.780 -10.544 -46.234 1.00 88.62 119 THR A CA 1
ATOM 895 C C . THR A 1 119 ? 15.264 -9.264 -45.577 1.00 88.62 119 THR A C 1
ATOM 897 O O . THR A 1 119 ? 14.055 -9.094 -45.394 1.00 88.62 119 THR A O 1
ATOM 900 N N . GLY A 1 120 ? 16.169 -8.364 -45.211 1.00 89.38 120 GLY A N 1
ATOM 901 C CA . GLY A 1 120 ? 15.876 -7.064 -44.622 1.00 89.38 120 GLY A CA 1
ATOM 902 C C . GLY A 1 120 ? 17.090 -6.140 -44.651 1.00 89.38 120 GLY A C 1
ATOM 903 O O . GLY A 1 120 ? 18.161 -6.522 -45.119 1.00 89.38 120 GLY A O 1
ATOM 904 N N . SER A 1 121 ? 16.922 -4.922 -44.138 1.00 90.69 121 SER A N 1
ATOM 905 C CA . SER A 1 121 ? 18.033 -3.994 -43.925 1.00 90.69 121 SER A CA 1
ATOM 906 C C . SER A 1 121 ? 18.430 -3.999 -42.459 1.00 90.69 121 SER A C 1
ATOM 908 O O . SER A 1 121 ? 17.570 -3.869 -41.587 1.00 90.69 121 SER A O 1
ATOM 910 N N . PHE A 1 122 ? 19.724 -4.130 -42.200 1.00 91.56 122 PHE A N 1
ATOM 911 C CA . PHE A 1 122 ? 20.327 -3.853 -40.907 1.00 91.56 122 PHE A CA 1
ATOM 912 C C . PHE A 1 122 ? 20.764 -2.390 -40.877 1.00 91.56 122 PHE A C 1
ATOM 914 O O . PHE A 1 122 ? 21.367 -1.912 -41.837 1.00 91.56 122 PHE A O 1
ATOM 921 N N . GLU A 1 123 ? 20.410 -1.675 -39.817 1.00 95.12 123 GLU A N 1
ATOM 922 C CA . GLU A 1 123 ? 20.740 -0.266 -39.611 1.00 95.12 123 GLU A CA 1
ATOM 923 C C . GLU A 1 123 ? 21.659 -0.143 -38.396 1.00 95.12 123 GLU A C 1
ATOM 925 O O . GLU A 1 123 ? 21.336 -0.626 -37.309 1.00 95.12 123 GLU A O 1
ATOM 930 N N . VAL A 1 124 ? 22.770 0.564 -38.580 1.00 96.50 124 VAL A N 1
ATOM 931 C CA . VAL A 1 124 ? 23.581 1.113 -37.494 1.00 96.50 124 VAL A CA 1
ATOM 932 C C . VAL A 1 124 ? 23.332 2.610 -37.476 1.00 96.50 124 VAL A C 1
ATOM 934 O O . VAL A 1 124 ? 23.594 3.287 -38.470 1.00 96.50 124 VAL A O 1
ATOM 937 N N . LYS A 1 125 ? 22.826 3.132 -36.362 1.00 97.38 125 LYS A N 1
ATOM 938 C CA . LYS A 1 125 ? 22.443 4.536 -36.232 1.00 97.38 125 LYS A CA 1
ATOM 939 C C . LYS A 1 125 ? 23.172 5.211 -35.080 1.00 97.38 125 LYS A C 1
ATOM 941 O O . LYS A 1 125 ? 22.899 4.924 -33.920 1.00 97.38 125 LYS A O 1
ATOM 946 N N . ALA A 1 126 ? 24.044 6.159 -35.393 1.00 97.50 126 ALA A N 1
ATOM 947 C CA . ALA A 1 126 ? 24.701 7.012 -34.416 1.00 97.50 126 ALA A CA 1
ATOM 948 C C . ALA A 1 126 ? 23.794 8.180 -34.010 1.00 97.50 126 ALA A C 1
ATOM 950 O O . ALA A 1 126 ? 23.174 8.825 -34.860 1.00 97.50 126 ALA A O 1
ATOM 951 N N . ARG A 1 127 ? 23.751 8.479 -32.709 1.00 95.62 127 ARG A N 1
ATOM 952 C CA . ARG A 1 127 ? 23.172 9.708 -32.149 1.00 95.62 127 ARG A CA 1
ATOM 953 C C . ARG A 1 127 ? 24.278 10.526 -31.503 1.00 95.62 127 ARG A C 1
ATOM 955 O O . ARG A 1 127 ? 24.977 10.010 -30.636 1.00 95.62 127 ARG A O 1
ATOM 962 N N . LEU A 1 128 ? 24.419 11.785 -31.896 1.00 94.94 128 LEU A N 1
ATOM 963 C CA . LEU A 1 128 ? 25.465 12.686 -31.409 1.00 94.94 128 LEU A CA 1
ATOM 964 C C . LEU A 1 128 ? 24.950 13.622 -30.302 1.00 94.94 128 LEU A C 1
ATOM 966 O O . LEU A 1 128 ? 23.740 13.745 -30.081 1.00 94.94 128 LEU A O 1
ATOM 970 N N . SER A 1 129 ? 25.871 14.271 -29.585 1.00 93.50 129 SER A N 1
ATOM 971 C CA . SER A 1 129 ? 25.567 15.162 -28.453 1.00 93.50 129 SER A CA 1
ATOM 972 C C . SER A 1 129 ? 24.813 16.439 -28.816 1.00 93.50 129 SER A C 1
ATOM 974 O O . SER A 1 129 ? 24.137 17.013 -27.964 1.00 93.50 129 SER A O 1
ATOM 976 N N . ASP A 1 130 ? 24.847 16.838 -30.083 1.00 93.50 130 ASP A N 1
ATOM 977 C CA . ASP A 1 130 ? 24.090 17.950 -30.663 1.00 93.50 130 ASP A CA 1
ATOM 978 C C . ASP A 1 130 ? 22.751 17.510 -31.291 1.00 93.50 130 ASP A C 1
ATOM 980 O O . ASP A 1 130 ? 22.120 18.276 -32.018 1.00 93.50 130 ASP A O 1
ATOM 984 N N . ALA A 1 131 ? 22.312 16.281 -30.993 1.00 93.50 131 ALA A N 1
ATOM 985 C CA . ALA A 1 131 ? 21.099 15.643 -31.501 1.00 93.50 131 ALA A CA 1
ATOM 986 C C . ALA A 1 131 ? 21.094 15.321 -33.007 1.00 93.50 131 ALA A C 1
ATOM 988 O O . ALA A 1 131 ? 20.055 14.910 -33.532 1.00 93.50 131 ALA A O 1
ATOM 989 N N . VAL A 1 132 ? 22.233 15.430 -33.700 1.00 95.19 132 VAL A N 1
ATOM 990 C CA . VAL A 1 132 ? 22.365 14.900 -35.062 1.00 95.19 132 VAL A CA 1
ATOM 991 C C . VAL A 1 132 ? 22.310 13.373 -35.034 1.00 95.19 132 VAL A C 1
ATOM 993 O O . VAL A 1 132 ? 22.888 12.715 -34.165 1.00 95.19 132 VAL A O 1
ATOM 996 N N . GLU A 1 133 ? 21.602 12.802 -36.006 1.00 97.00 133 GLU A N 1
ATOM 997 C CA . GLU A 1 133 ? 21.534 11.362 -36.229 1.00 97.00 133 GLU A CA 1
ATOM 998 C C . GLU A 1 133 ? 22.139 11.012 -37.591 1.00 97.00 133 GLU A C 1
ATOM 1000 O O . GLU A 1 133 ? 21.870 11.688 -38.585 1.00 97.00 133 GLU A O 1
ATOM 1005 N N . ALA A 1 134 ? 22.917 9.934 -37.646 1.00 97.56 134 ALA A N 1
ATOM 1006 C CA . ALA A 1 134 ? 23.505 9.416 -38.878 1.00 97.56 134 ALA A CA 1
ATOM 1007 C C . ALA A 1 134 ? 23.370 7.897 -38.926 1.00 97.56 134 ALA A C 1
ATOM 1009 O O . ALA A 1 134 ? 23.588 7.230 -37.915 1.00 97.56 134 ALA A O 1
ATOM 1010 N N . SER A 1 135 ? 23.028 7.356 -40.092 1.00 97.44 135 SER A N 1
ATOM 1011 C CA . SER A 1 135 ? 22.782 5.923 -40.262 1.00 97.44 135 SER A CA 1
ATOM 1012 C C . SER A 1 135 ? 23.637 5.334 -41.378 1.00 97.44 135 SER A C 1
ATOM 1014 O O . SER A 1 135 ? 23.855 5.964 -42.413 1.00 97.44 135 SER A O 1
ATOM 1016 N N . HIS A 1 136 ? 24.047 4.085 -41.186 1.00 95.56 136 HIS A N 1
ATOM 1017 C CA . HIS A 1 136 ? 24.533 3.201 -42.236 1.00 95.56 136 HIS A CA 1
ATOM 1018 C C . HIS A 1 136 ? 23.592 2.000 -42.367 1.00 95.56 136 HIS A C 1
ATOM 1020 O O . HIS A 1 136 ? 23.117 1.469 -41.361 1.00 95.56 136 HIS A O 1
ATOM 1026 N N . PHE A 1 137 ? 23.332 1.571 -43.603 1.00 92.81 137 PHE A N 1
ATOM 1027 C CA . PHE A 1 137 ? 22.430 0.464 -43.910 1.00 92.81 137 PHE A CA 1
ATOM 1028 C C . PHE A 1 137 ? 23.161 -0.632 -44.683 1.00 92.81 137 PHE A C 1
ATOM 1030 O O . PHE A 1 137 ? 23.817 -0.350 -45.686 1.00 92.81 137 PHE A O 1
ATOM 1037 N N . ALA A 1 138 ? 22.974 -1.880 -44.258 1.00 88.44 138 ALA A N 1
ATOM 1038 C CA . ALA A 1 138 ? 23.493 -3.060 -44.936 1.00 88.44 138 ALA A CA 1
ATOM 1039 C C . ALA A 1 138 ? 22.362 -4.069 -45.212 1.00 88.44 138 ALA A C 1
ATOM 1041 O O . ALA A 1 138 ? 21.574 -4.369 -44.309 1.00 88.44 138 ALA A O 1
ATOM 1042 N N . PRO A 1 139 ? 22.246 -4.621 -46.433 1.00 86.94 139 PRO A N 1
ATOM 1043 C CA . PRO A 1 139 ? 21.297 -5.694 -46.707 1.00 86.94 139 PRO A CA 1
ATOM 1044 C C . PRO A 1 139 ? 21.729 -6.988 -46.001 1.00 86.94 139 PRO A C 1
ATOM 1046 O O . PRO A 1 139 ? 22.881 -7.406 -46.088 1.00 86.94 139 PRO A O 1
ATOM 1049 N N . VAL A 1 140 ? 20.786 -7.651 -45.333 1.00 84.94 140 VAL 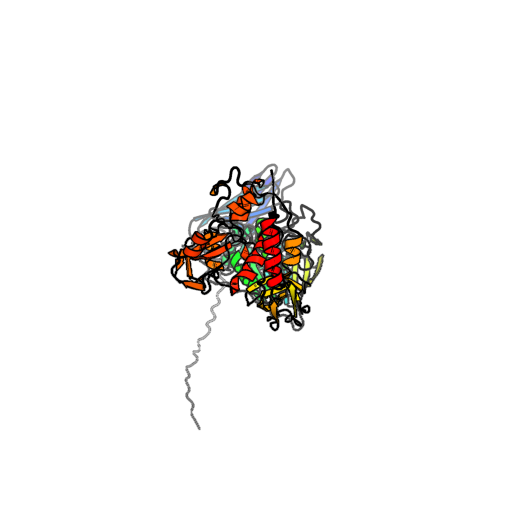A N 1
ATOM 1050 C CA . VAL A 1 140 ? 20.997 -8.896 -44.578 1.00 84.94 140 VAL A CA 1
ATOM 1051 C C . VAL A 1 140 ? 19.922 -9.901 -44.974 1.00 84.94 140 VAL A C 1
ATOM 1053 O O . VAL A 1 140 ? 18.749 -9.550 -45.081 1.00 84.94 140 VAL A O 1
ATOM 1056 N N . THR A 1 141 ? 20.299 -11.168 -45.162 1.00 85.25 141 THR A N 1
ATOM 1057 C CA . THR A 1 141 ? 19.342 -12.281 -45.273 1.00 85.25 141 THR A CA 1
ATOM 1058 C C . THR A 1 141 ? 19.571 -13.286 -44.152 1.00 85.25 141 THR A C 1
ATOM 1060 O O . THR A 1 141 ? 20.637 -13.900 -44.073 1.00 85.25 141 THR A O 1
ATOM 1063 N N . LEU A 1 142 ? 18.555 -13.458 -43.303 1.00 85.94 142 LEU A N 1
ATOM 1064 C CA . LEU A 1 142 ? 18.509 -14.499 -42.280 1.00 85.94 142 LEU A CA 1
ATOM 1065 C C . LEU A 1 142 ? 17.987 -15.804 -42.891 1.00 85.94 142 LEU A C 1
ATOM 1067 O O . LEU A 1 142 ? 16.982 -15.803 -43.604 1.00 85.94 142 LEU A O 1
ATOM 1071 N N . ALA A 1 143 ? 18.704 -16.892 -42.626 1.00 83.38 143 ALA A N 1
ATOM 1072 C CA . ALA A 1 143 ? 18.345 -18.258 -43.007 1.00 83.38 143 ALA A CA 1
ATOM 1073 C C . ALA A 1 143 ? 18.779 -19.208 -41.876 1.00 83.38 143 ALA A C 1
ATOM 1075 O O . ALA A 1 143 ? 19.578 -20.128 -42.047 1.00 83.38 143 ALA A O 1
ATOM 1076 N N . ASN A 1 144 ? 18.293 -18.892 -40.681 1.00 83.38 144 ASN A N 1
ATOM 1077 C CA . ASN A 1 144 ? 18.534 -19.570 -39.419 1.00 83.38 144 ASN A CA 1
ATOM 1078 C C . ASN A 1 144 ? 17.519 -20.705 -39.152 1.00 83.38 144 ASN A C 1
ATOM 1080 O O . ASN A 1 144 ? 17.656 -21.413 -38.153 1.00 83.38 144 ASN A O 1
ATOM 1084 N N . GLY A 1 145 ? 16.522 -20.894 -40.027 1.00 87.38 145 GLY A N 1
ATOM 1085 C CA . GLY A 1 145 ? 15.499 -21.937 -39.923 1.00 87.38 145 GLY A CA 1
ATOM 1086 C C . GLY A 1 145 ? 14.325 -21.587 -39.003 1.00 87.38 145 GLY A C 1
ATOM 1087 O O . GLY A 1 145 ? 13.478 -22.445 -38.739 1.00 87.38 145 GLY A O 1
ATOM 1088 N N . VAL A 1 146 ? 14.253 -20.355 -38.498 1.00 89.06 146 VAL A N 1
ATOM 1089 C CA . VAL A 1 146 ? 13.196 -19.880 -37.601 1.00 89.06 146 VAL A CA 1
ATOM 1090 C C . VAL A 1 146 ? 12.037 -19.337 -38.428 1.00 89.06 146 VAL A C 1
ATOM 1092 O O . VAL A 1 146 ? 12.146 -18.332 -39.126 1.00 89.06 146 VAL A O 1
ATOM 1095 N N . THR A 1 147 ? 10.888 -20.000 -38.319 1.00 90.44 147 THR A N 1
ATOM 1096 C CA . THR A 1 147 ? 9.614 -19.557 -38.918 1.00 90.44 147 THR A CA 1
ATOM 1097 C C . THR A 1 147 ? 8.738 -18.793 -37.928 1.00 90.44 147 THR A C 1
ATOM 1099 O O . THR A 1 147 ? 7.943 -17.948 -38.333 1.00 90.44 147 THR A O 1
ATOM 1102 N N . THR A 1 148 ? 8.942 -19.037 -36.633 1.00 89.94 148 THR A N 1
ATOM 1103 C CA . THR A 1 148 ? 8.307 -18.333 -35.517 1.00 89.94 148 THR A CA 1
ATOM 1104 C C . THR A 1 148 ? 9.340 -18.207 -34.398 1.00 89.94 148 THR A C 1
ATOM 1106 O O . THR A 1 148 ? 9.969 -19.223 -34.084 1.00 89.94 148 THR A O 1
ATOM 1109 N N . PRO A 1 149 ? 9.541 -17.024 -33.788 1.00 85.06 149 PRO A N 1
ATOM 1110 C CA . PRO A 1 149 ? 10.504 -16.869 -32.705 1.00 85.06 149 PRO A CA 1
ATOM 1111 C C . PRO A 1 149 ? 10.239 -17.857 -31.556 1.00 85.06 149 PRO A C 1
ATOM 1113 O O . PRO A 1 149 ? 9.072 -18.126 -31.247 1.00 85.06 149 PRO A O 1
ATOM 1116 N N . PRO A 1 150 ? 11.286 -18.412 -30.918 1.00 85.62 150 PRO A N 1
ATOM 1117 C CA . PRO A 1 150 ? 11.120 -19.305 -29.781 1.00 85.62 150 PRO A CA 1
ATOM 1118 C C . PRO A 1 150 ? 10.372 -18.604 -28.646 1.00 85.62 150 PRO A C 1
ATOM 1120 O O . PRO A 1 150 ? 10.690 -17.470 -28.300 1.00 85.62 150 PRO A O 1
ATOM 1123 N N . VAL A 1 151 ? 9.419 -19.305 -28.036 1.00 90.00 151 VAL A N 1
ATOM 1124 C CA . VAL A 1 151 ? 8.732 -18.842 -26.825 1.00 90.00 151 VAL A CA 1
ATOM 1125 C C . VAL A 1 151 ? 9.416 -19.471 -25.618 1.00 90.00 151 VAL A C 1
ATOM 1127 O O . VAL A 1 151 ? 9.586 -20.693 -25.579 1.00 90.00 151 VAL A O 1
ATOM 1130 N N . ASN A 1 152 ? 9.800 -18.672 -24.622 1.00 93.69 152 ASN A N 1
ATOM 1131 C CA . ASN A 1 152 ? 10.297 -19.226 -23.368 1.00 93.69 152 ASN A CA 1
ATOM 1132 C C . ASN A 1 152 ? 9.160 -19.930 -22.612 1.00 93.69 152 ASN A C 1
ATOM 1134 O O . ASN A 1 152 ? 8.155 -19.318 -22.264 1.00 93.69 152 ASN A O 1
ATOM 1138 N N . THR A 1 153 ? 9.324 -21.225 -22.340 1.00 95.06 153 THR A N 1
ATOM 1139 C CA . THR A 1 153 ? 8.352 -22.048 -21.600 1.00 95.06 153 THR A CA 1
ATOM 1140 C C . THR A 1 153 ? 8.774 -22.331 -20.158 1.00 95.06 153 THR A C 1
ATOM 1142 O O . THR A 1 153 ? 8.143 -23.145 -19.482 1.00 95.06 153 THR A O 1
ATOM 1145 N N . ARG A 1 154 ? 9.883 -21.751 -19.692 1.00 96.81 154 ARG A N 1
ATOM 1146 C CA . ARG A 1 154 ? 10.348 -21.907 -18.309 1.00 96.81 154 ARG A CA 1
ATOM 1147 C C . ARG A 1 154 ? 9.455 -21.106 -17.367 1.00 96.81 154 ARG A C 1
ATOM 1149 O O . ARG A 1 154 ? 8.775 -20.179 -17.792 1.00 96.81 154 ARG A O 1
ATOM 1156 N N . ALA A 1 155 ? 9.450 -21.498 -16.099 1.00 95.81 155 ALA A N 1
ATOM 1157 C CA . ALA A 1 155 ? 8.697 -20.822 -15.055 1.00 95.81 155 ALA A CA 1
ATOM 1158 C C . ALA A 1 155 ? 9.655 -20.261 -14.009 1.00 95.81 155 ALA A C 1
ATOM 1160 O O . ALA A 1 155 ? 10.546 -20.973 -13.529 1.00 95.81 155 ALA A O 1
ATOM 1161 N N . PHE A 1 156 ? 9.430 -19.009 -13.633 1.00 97.69 156 PHE A N 1
ATOM 1162 C CA . PHE A 1 156 ? 10.254 -18.310 -12.673 1.00 97.69 156 PHE A CA 1
ATOM 1163 C C . PHE A 1 156 ? 10.203 -19.018 -11.329 1.00 97.69 156 PHE A C 1
ATOM 1165 O O . PHE A 1 156 ? 9.166 -19.510 -10.884 1.00 97.69 156 PHE A O 1
ATOM 1172 N N . GLN A 1 157 ? 11.361 -19.065 -10.688 1.00 96.94 157 GLN A N 1
ATOM 1173 C CA . GLN A 1 157 ? 11.518 -19.603 -9.350 1.00 96.94 157 GLN A CA 1
ATOM 1174 C C . GLN A 1 157 ? 12.078 -18.494 -8.486 1.00 96.94 157 GLN A C 1
ATOM 1176 O O . GLN A 1 157 ? 13.148 -17.966 -8.782 1.00 96.94 157 GLN A O 1
ATOM 1181 N N . VAL A 1 158 ? 11.387 -18.150 -7.409 1.00 97.69 158 VAL A N 1
ATOM 1182 C CA . VAL A 1 158 ? 11.915 -17.140 -6.499 1.00 97.69 158 VAL A CA 1
ATOM 1183 C C . VAL A 1 158 ? 13.251 -17.617 -5.930 1.00 97.69 158 VAL A C 1
ATOM 1185 O O . VAL A 1 158 ? 13.363 -18.736 -5.419 1.00 97.69 158 VAL A O 1
ATOM 1188 N N . ARG A 1 159 ? 14.278 -16.773 -6.024 1.00 97.12 159 ARG A N 1
ATOM 1189 C CA . ARG A 1 159 ? 15.597 -17.059 -5.465 1.00 97.12 159 ARG A CA 1
ATOM 1190 C C . ARG A 1 159 ? 15.566 -16.833 -3.957 1.00 97.12 159 ARG A C 1
ATOM 1192 O O . ARG A 1 159 ? 15.154 -15.778 -3.487 1.00 97.12 159 ARG A O 1
ATOM 1199 N N . GLN A 1 160 ? 16.035 -17.829 -3.208 1.00 94.81 160 GLN A N 1
ATOM 1200 C CA . GLN A 1 160 ? 16.194 -17.765 -1.747 1.00 94.81 160 GLN A CA 1
ATOM 1201 C C . GLN A 1 160 ? 17.570 -17.224 -1.329 1.00 94.81 160 GLN A C 1
ATOM 1203 O O . GLN A 1 160 ? 17.822 -16.977 -0.151 1.00 94.81 160 GLN A O 1
ATOM 1208 N N . GLY A 1 161 ? 18.456 -17.021 -2.307 1.00 94.19 161 GLY A N 1
ATOM 1209 C CA . GLY A 1 161 ? 19.816 -16.562 -2.085 1.00 94.19 161 GLY A CA 1
ATOM 1210 C C . GLY A 1 161 ? 20.731 -17.646 -1.521 1.00 94.19 161 GLY A C 1
ATOM 1211 O O . GLY A 1 161 ? 20.397 -18.831 -1.497 1.00 94.19 161 GLY A O 1
ATOM 1212 N N . THR A 1 162 ? 21.917 -17.234 -1.087 1.00 95.62 162 THR A N 1
ATOM 1213 C CA . THR A 1 162 ? 22.905 -18.118 -0.456 1.00 95.62 162 THR A CA 1
ATOM 1214 C C . THR A 1 162 ? 22.812 -18.062 1.066 1.00 95.62 162 THR A C 1
ATOM 1216 O O . THR A 1 162 ? 22.341 -17.088 1.651 1.00 95.62 162 THR A O 1
ATOM 1219 N N . THR A 1 163 ? 23.279 -19.112 1.742 1.00 93.25 163 THR A N 1
ATOM 1220 C CA . THR A 1 163 ? 23.353 -19.119 3.206 1.00 93.25 163 THR A CA 1
ATOM 1221 C C . THR A 1 163 ? 24.486 -18.197 3.681 1.00 93.25 163 THR A C 1
ATOM 1223 O O . THR A 1 163 ? 25.620 -18.365 3.227 1.00 93.25 163 THR A O 1
ATOM 1226 N N . PRO A 1 164 ? 24.228 -17.244 4.595 1.00 93.81 164 PRO A N 1
ATOM 1227 C CA . PRO A 1 164 ? 25.279 -16.409 5.165 1.00 93.81 164 PRO A CA 1
ATOM 1228 C C . PRO A 1 164 ? 26.252 -17.240 6.010 1.00 93.81 164 PRO A C 1
ATOM 1230 O O . PRO A 1 164 ? 25.894 -18.282 6.565 1.00 93.81 164 PRO A O 1
ATOM 1233 N N . ALA A 1 165 ? 27.494 -16.765 6.131 1.00 90.19 165 ALA A N 1
ATOM 1234 C CA . ALA A 1 165 ? 28.475 -17.381 7.020 1.00 90.19 165 ALA A CA 1
ATOM 1235 C C . ALA A 1 165 ? 27.968 -17.384 8.480 1.00 90.19 165 ALA A C 1
ATOM 1237 O O . ALA A 1 165 ? 27.241 -16.466 8.870 1.00 90.19 165 ALA A O 1
ATOM 1238 N N . PRO A 1 166 ? 28.345 -18.369 9.319 1.00 90.19 166 PRO A N 1
ATOM 1239 C CA . PRO A 1 166 ? 27.920 -18.407 10.717 1.00 90.19 166 PRO A CA 1
ATOM 1240 C C . PRO A 1 166 ? 28.206 -17.089 11.451 1.00 90.19 166 PRO A C 1
ATOM 1242 O O . PRO A 1 166 ? 29.338 -16.612 11.468 1.00 90.19 166 PRO A O 1
ATOM 1245 N N . GLY A 1 167 ? 27.169 -16.498 12.051 1.00 87.12 167 GLY A N 1
ATOM 1246 C CA . GLY A 1 167 ? 27.255 -15.214 12.757 1.00 87.12 167 GLY A CA 1
ATOM 1247 C C . GLY A 1 167 ? 27.207 -13.967 11.863 1.00 87.12 167 GLY A C 1
ATOM 1248 O O . GLY A 1 167 ? 27.118 -12.862 12.395 1.00 87.12 167 GLY A O 1
ATOM 1249 N N . ALA A 1 168 ? 27.223 -14.112 10.535 1.00 93.38 168 ALA A N 1
ATOM 1250 C CA . ALA A 1 168 ? 26.999 -13.007 9.609 1.00 93.38 168 ALA A CA 1
ATOM 1251 C C . ALA A 1 168 ? 25.498 -12.752 9.402 1.00 93.38 168 ALA A C 1
ATOM 1253 O O . ALA A 1 168 ? 24.672 -13.666 9.458 1.00 93.38 168 ALA A O 1
ATOM 1254 N N . ARG A 1 169 ? 25.147 -11.489 9.141 1.00 96.31 169 ARG A N 1
ATOM 1255 C CA . ARG A 1 169 ? 23.790 -11.097 8.738 1.00 96.31 169 ARG A CA 1
ATOM 1256 C C . ARG A 1 169 ? 23.522 -11.534 7.300 1.00 96.31 169 ARG A C 1
ATOM 1258 O O . ARG A 1 169 ? 24.453 -11.625 6.502 1.00 96.31 169 ARG A O 1
ATOM 1265 N N . PHE A 1 170 ? 22.254 -11.772 6.969 1.00 98.12 170 PHE A N 1
ATOM 1266 C CA . PHE A 1 170 ? 21.864 -12.032 5.586 1.00 98.12 170 PHE A CA 1
ATOM 1267 C C . PHE A 1 170 ? 21.958 -10.733 4.787 1.00 98.12 170 PHE A C 1
ATOM 1269 O O . PHE A 1 170 ? 21.336 -9.736 5.151 1.00 98.12 170 PHE A O 1
ATOM 1276 N N . ARG A 1 171 ? 22.729 -10.731 3.703 1.00 98.50 171 ARG A N 1
ATOM 1277 C CA . ARG A 1 171 ? 23.002 -9.537 2.908 1.00 98.50 171 ARG A CA 1
ATOM 1278 C C . ARG A 1 171 ? 22.166 -9.503 1.637 1.00 98.50 171 ARG A C 1
ATOM 1280 O O . ARG A 1 171 ? 22.409 -10.272 0.709 1.00 98.50 171 ARG A O 1
ATOM 1287 N N . LEU A 1 172 ? 21.238 -8.557 1.582 1.00 98.69 172 LEU A N 1
ATOM 1288 C CA . LEU A 1 172 ? 20.488 -8.190 0.389 1.00 98.69 172 LEU A CA 1
ATOM 1289 C C . LEU A 1 172 ? 21.136 -6.958 -0.253 1.00 98.69 172 LEU A C 1
ATOM 1291 O O . LEU A 1 172 ? 21.187 -5.890 0.354 1.00 98.69 172 LEU A O 1
ATOM 1295 N N . ALA A 1 173 ? 21.636 -7.095 -1.476 1.00 98.75 173 ALA A N 1
ATOM 1296 C CA . ALA A 1 173 ? 22.002 -5.949 -2.302 1.00 98.75 173 ALA A CA 1
ATOM 1297 C C . ALA A 1 173 ? 20.774 -5.477 -3.096 1.00 98.75 173 ALA A C 1
ATOM 1299 O O . ALA A 1 173 ? 19.967 -6.301 -3.524 1.00 98.75 173 ALA A O 1
ATOM 1300 N N . ALA A 1 174 ? 20.629 -4.171 -3.297 1.00 98.75 174 ALA A N 1
ATOM 1301 C CA . ALA A 1 174 ? 19.552 -3.586 -4.084 1.00 98.75 174 ALA A CA 1
ATOM 1302 C C . ALA A 1 174 ? 20.085 -2.480 -5.000 1.00 98.75 174 ALA A C 1
ATOM 1304 O O . ALA A 1 174 ? 20.851 -1.614 -4.566 1.00 98.75 174 ALA A O 1
ATOM 1305 N N . VAL A 1 175 ? 19.691 -2.532 -6.270 1.00 98.62 175 VAL A N 1
ATOM 1306 C CA . VAL A 1 175 ? 20.146 -1.610 -7.318 1.00 98.62 175 VAL A CA 1
ATOM 1307 C C . VAL A 1 175 ? 19.166 -1.634 -8.487 1.00 98.62 175 VAL A C 1
ATOM 1309 O O . VAL A 1 175 ? 18.669 -2.700 -8.844 1.00 98.62 175 VAL A O 1
ATOM 1312 N N . GLY A 1 176 ? 18.875 -0.479 -9.072 1.00 97.56 176 GLY A N 1
ATOM 1313 C CA . GLY A 1 176 ? 18.122 -0.347 -10.320 1.00 97.56 176 GLY A CA 1
ATOM 1314 C C . GLY A 1 176 ? 18.864 0.512 -11.326 1.00 97.56 176 GLY A C 1
ATOM 1315 O O . GLY A 1 176 ? 19.908 1.089 -11.008 1.00 97.56 176 GLY A O 1
ATOM 1316 N N . ASP A 1 177 ? 18.296 0.602 -12.524 1.00 97.50 177 ASP A N 1
ATOM 1317 C CA . ASP A 1 177 ? 18.706 1.564 -13.547 1.00 97.50 177 ASP A CA 1
ATOM 1318 C C . ASP A 1 177 ? 20.176 1.415 -13.966 1.00 97.50 177 ASP A C 1
ATOM 1320 O O . ASP A 1 177 ? 20.929 2.378 -14.162 1.00 97.50 177 ASP A O 1
ATOM 1324 N N . GLY A 1 178 ? 20.618 0.163 -13.978 1.00 92.75 178 GLY A N 1
ATOM 1325 C CA . GLY A 1 178 ? 22.025 -0.161 -14.071 1.00 92.75 178 GLY A CA 1
ATOM 1326 C C . GLY A 1 178 ? 22.439 -0.586 -15.459 1.00 92.75 178 GLY A C 1
ATOM 1327 O O . GLY A 1 178 ? 23.486 -0.154 -15.912 1.00 92.75 178 GLY A O 1
ATOM 1328 N N . SER A 1 179 ? 21.663 -1.462 -16.095 1.00 93.81 179 SER A N 1
ATOM 1329 C CA . SER A 1 179 ? 22.176 -2.200 -17.238 1.00 93.81 179 SER A CA 1
ATOM 1330 C C . SER A 1 179 ? 22.067 -1.378 -18.514 1.00 93.81 179 SER A C 1
ATOM 1332 O O . SER A 1 179 ? 20.953 -1.098 -18.928 1.00 93.81 179 SER A O 1
ATOM 1334 N N . ASP A 1 180 ? 23.179 -0.985 -19.122 1.00 90.44 180 ASP A N 1
ATOM 1335 C CA . ASP A 1 180 ? 23.212 -0.181 -20.349 1.00 90.44 180 ASP A CA 1
ATOM 1336 C C . ASP A 1 180 ? 24.438 -0.435 -21.247 1.00 90.44 180 ASP A C 1
ATOM 1338 O O . ASP A 1 180 ? 24.626 0.266 -22.243 1.00 90.44 180 ASP A O 1
ATOM 1342 N N . GLY A 1 181 ? 25.271 -1.421 -20.890 1.00 85.56 181 GLY A N 1
ATOM 1343 C CA . GLY A 1 181 ? 26.469 -1.802 -21.642 1.00 85.56 181 GLY A CA 1
ATOM 1344 C C . GLY A 1 181 ? 27.712 -0.957 -21.346 1.00 85.56 181 GLY A C 1
ATOM 1345 O O . GLY A 1 181 ? 28.776 -1.248 -21.885 1.00 85.56 181 GLY A O 1
ATOM 1346 N N . SER A 1 182 ? 27.621 0.058 -20.480 1.00 87.88 182 SER A N 1
ATOM 1347 C CA . SER A 1 182 ? 28.759 0.930 -20.163 1.00 87.88 182 SER A CA 1
ATOM 1348 C C . SER A 1 182 ? 29.718 0.345 -19.119 1.00 87.88 182 SER A C 1
ATOM 1350 O O . SER A 1 182 ? 29.360 -0.475 -18.278 1.00 87.88 182 SER A O 1
ATOM 1352 N N . LEU A 1 183 ? 30.951 0.855 -19.052 1.00 88.06 183 LEU A N 1
ATOM 1353 C CA . LEU A 1 183 ? 31.888 0.462 -17.984 1.00 88.06 183 LEU A CA 1
ATOM 1354 C C . LEU A 1 183 ? 31.419 0.882 -16.579 1.00 88.06 183 LEU A C 1
ATOM 1356 O O . LEU A 1 183 ? 31.910 0.368 -15.572 1.00 88.06 183 LEU A O 1
ATOM 1360 N N . ARG A 1 184 ? 30.483 1.835 -16.489 1.00 90.81 184 ARG A N 1
ATOM 1361 C CA . ARG A 1 184 ? 29.946 2.324 -15.212 1.00 90.81 184 ARG A CA 1
ATOM 1362 C C . ARG A 1 184 ? 29.107 1.258 -14.513 1.00 90.81 184 ARG A C 1
ATOM 1364 O O . ARG A 1 184 ? 29.212 1.129 -13.294 1.00 90.81 184 ARG A O 1
ATOM 1371 N N . GLU A 1 185 ? 28.315 0.482 -15.258 1.00 92.94 185 GLU A N 1
ATOM 1372 C CA . GLU A 1 185 ? 27.551 -0.629 -14.678 1.00 92.94 185 GLU A CA 1
ATOM 1373 C C . GLU A 1 185 ? 28.465 -1.733 -14.136 1.00 92.94 185 GLU A C 1
ATOM 1375 O O . GLU A 1 185 ? 28.212 -2.258 -13.051 1.00 92.94 185 GLU A O 1
ATOM 1380 N N . GLU A 1 186 ? 29.571 -2.028 -14.829 1.00 94.25 186 GLU A N 1
ATOM 1381 C CA . GLU A 1 186 ? 30.546 -3.032 -14.395 1.00 94.25 186 GLU A CA 1
ATOM 1382 C C . GLU A 1 186 ? 31.203 -2.627 -13.068 1.00 94.25 186 GLU A C 1
ATOM 1384 O O . GLU A 1 186 ? 31.342 -3.456 -12.172 1.00 94.25 186 GLU A O 1
ATOM 1389 N N . GLN A 1 187 ? 31.522 -1.339 -12.887 1.00 95.94 187 GLN A N 1
ATOM 1390 C CA . GLN A 1 187 ? 32.084 -0.818 -11.633 1.00 95.94 187 GLN A CA 1
ATOM 1391 C C . GLN A 1 187 ? 31.111 -0.957 -10.454 1.00 95.94 187 GLN A C 1
ATOM 1393 O O . GLN A 1 187 ? 31.510 -1.355 -9.357 1.00 95.94 187 GLN A O 1
ATOM 1398 N N . VAL A 1 188 ? 29.821 -0.666 -10.660 1.00 98.12 188 VAL A N 1
ATOM 1399 C CA . VAL A 1 188 ? 28.799 -0.870 -9.619 1.00 98.12 188 VAL A CA 1
ATOM 1400 C C . VAL A 1 188 ? 28.615 -2.364 -9.335 1.00 98.12 188 VAL A C 1
ATOM 1402 O O . VAL A 1 188 ? 28.542 -2.767 -8.170 1.00 98.12 188 VAL A O 1
ATOM 1405 N N . ALA A 1 189 ? 28.605 -3.208 -10.369 1.00 98.06 189 ALA A N 1
ATOM 1406 C CA . ALA A 1 189 ? 28.531 -4.657 -10.218 1.00 98.06 189 ALA A CA 1
ATOM 1407 C C . ALA A 1 189 ? 29.746 -5.227 -9.462 1.00 98.06 189 ALA A C 1
ATOM 1409 O O . ALA A 1 189 ? 29.570 -6.064 -8.577 1.00 98.06 189 ALA A O 1
ATOM 1410 N N . ASP A 1 190 ? 30.964 -4.756 -9.731 1.00 98.12 190 ASP A N 1
ATOM 1411 C CA . ASP A 1 190 ? 32.174 -5.130 -8.988 1.00 98.12 190 ASP A CA 1
ATOM 1412 C C . ASP A 1 190 ? 32.078 -4.728 -7.516 1.00 98.12 190 ASP A C 1
ATOM 1414 O O . ASP A 1 190 ? 32.395 -5.520 -6.618 1.00 98.12 190 ASP A O 1
ATOM 1418 N N . GLN A 1 191 ? 31.559 -3.529 -7.251 1.00 98.38 191 GLN A N 1
ATOM 1419 C CA . GLN A 1 191 ? 31.337 -3.073 -5.891 1.00 98.38 191 GLN A CA 1
ATOM 1420 C C . GLN A 1 191 ? 30.335 -3.969 -5.147 1.00 98.38 191 GLN A C 1
ATOM 1422 O O . GLN A 1 191 ? 30.594 -4.341 -3.999 1.00 98.38 191 GLN A O 1
ATOM 1427 N N . ILE A 1 192 ? 29.235 -4.374 -5.787 1.00 98.62 192 ILE A N 1
ATOM 1428 C CA . ILE A 1 192 ? 28.278 -5.332 -5.212 1.00 98.62 192 ILE A CA 1
ATOM 1429 C C . ILE A 1 192 ? 28.947 -6.694 -4.992 1.00 98.62 192 ILE A C 1
ATOM 1431 O O . ILE A 1 192 ? 28.799 -7.287 -3.921 1.00 98.62 192 ILE A O 1
ATOM 1435 N N . ALA A 1 193 ? 29.721 -7.184 -5.966 1.00 98.31 193 ALA A N 1
ATOM 1436 C CA . ALA A 1 193 ? 30.410 -8.471 -5.884 1.00 98.31 193 ALA A CA 1
ATOM 1437 C C . ALA A 1 193 ? 31.366 -8.529 -4.685 1.00 98.31 193 ALA A C 1
ATOM 1439 O O . ALA A 1 193 ? 31.418 -9.547 -3.990 1.00 98.31 193 ALA A O 1
ATOM 1440 N N . SER A 1 194 ? 32.054 -7.420 -4.383 1.00 97.81 194 SER A N 1
ATOM 1441 C CA . SER A 1 194 ? 32.958 -7.315 -3.229 1.00 97.81 194 SER A CA 1
ATOM 1442 C C . SER A 1 194 ? 32.275 -7.604 -1.885 1.00 97.81 194 SER A C 1
ATOM 1444 O O . SER A 1 194 ? 32.934 -7.987 -0.919 1.00 97.81 194 SER A O 1
ATOM 1446 N N . TRP A 1 195 ? 30.946 -7.467 -1.804 1.00 97.56 195 TRP A N 1
ATOM 1447 C CA . TRP A 1 195 ? 30.194 -7.733 -0.581 1.00 97.56 195 TRP A CA 1
ATOM 1448 C C . TRP A 1 195 ? 29.797 -9.192 -0.400 1.00 97.56 195 TRP A C 1
ATOM 1450 O O . TRP A 1 195 ? 29.310 -9.520 0.684 1.00 97.56 195 TRP A O 1
ATOM 1460 N N . SER A 1 196 ? 29.963 -10.031 -1.431 1.00 96.44 196 SER A N 1
ATOM 1461 C CA . SER A 1 196 ? 29.441 -11.405 -1.473 1.00 96.44 196 SER A CA 1
ATOM 1462 C C . SER A 1 196 ? 27.969 -11.471 -1.024 1.00 96.44 196 SER A C 1
ATOM 1464 O O . SER A 1 196 ? 27.670 -12.085 0.003 1.00 96.44 196 SER A O 1
ATOM 1466 N N . PRO A 1 197 ? 27.047 -10.770 -1.717 1.00 98.12 197 PRO A N 1
ATOM 1467 C CA . PRO A 1 197 ? 25.656 -10.687 -1.294 1.00 98.12 197 PRO A CA 1
ATOM 1468 C C . PRO A 1 197 ? 24.999 -12.067 -1.305 1.00 98.12 197 PRO A C 1
ATOM 1470 O O . PRO A 1 197 ? 25.296 -12.916 -2.147 1.00 98.12 197 PRO A O 1
ATOM 1473 N N . ASN A 1 198 ? 24.072 -12.279 -0.375 1.00 98.62 198 ASN A N 1
ATOM 1474 C CA . ASN A 1 198 ? 23.272 -13.492 -0.354 1.00 98.62 198 ASN A CA 1
ATOM 1475 C C . ASN A 1 198 ? 22.162 -13.444 -1.401 1.00 98.62 198 ASN A C 1
ATOM 1477 O O . ASN A 1 198 ? 21.838 -14.475 -1.981 1.00 98.62 198 ASN A O 1
ATOM 1481 N N . LEU A 1 199 ? 21.602 -12.260 -1.648 1.00 98.62 199 LEU A N 1
ATOM 1482 C CA . LEU A 1 199 ? 20.524 -12.030 -2.604 1.00 98.62 199 LEU A CA 1
ATOM 1483 C C . LEU A 1 199 ? 20.685 -10.655 -3.265 1.00 98.62 199 LEU A C 1
ATOM 1485 O O . LEU A 1 199 ? 21.225 -9.733 -2.647 1.00 98.62 199 LEU A O 1
ATOM 1489 N N . LEU A 1 200 ? 20.190 -10.509 -4.495 1.00 98.69 200 LEU A N 1
ATOM 1490 C CA . LEU A 1 200 ? 20.091 -9.232 -5.204 1.00 98.69 200 LEU A CA 1
ATOM 1491 C C . LEU A 1 200 ? 18.621 -8.916 -5.518 1.00 98.69 200 LEU A C 1
ATOM 1493 O O . LEU A 1 200 ? 17.944 -9.713 -6.163 1.00 98.69 200 LEU A O 1
ATOM 1497 N N . ALA A 1 201 ? 18.146 -7.739 -5.120 1.00 98.62 201 ALA A N 1
ATOM 1498 C CA . ALA A 1 201 ? 16.925 -7.141 -5.653 1.00 98.62 201 ALA A CA 1
ATOM 1499 C C . ALA A 1 201 ? 17.299 -6.201 -6.807 1.00 98.62 201 ALA A C 1
ATOM 1501 O O . ALA A 1 201 ? 17.899 -5.150 -6.572 1.00 98.62 201 ALA A O 1
ATOM 1502 N N . TYR A 1 202 ? 16.970 -6.582 -8.044 1.00 98.56 202 TYR A N 1
ATOM 1503 C CA . TYR A 1 202 ? 17.172 -5.698 -9.195 1.00 98.56 202 TYR A CA 1
ATOM 1504 C C . TYR A 1 202 ? 15.915 -4.862 -9.433 1.00 98.56 202 TYR A C 1
ATOM 1506 O O . TYR A 1 202 ? 14.838 -5.415 -9.656 1.00 98.56 202 TYR A O 1
ATOM 1514 N N . LEU A 1 203 ? 16.040 -3.540 -9.355 1.00 98.62 203 LEU A N 1
ATOM 1515 C CA . LEU A 1 203 ? 14.919 -2.606 -9.209 1.00 98.62 203 LEU A CA 1
ATOM 1516 C C . LEU A 1 203 ? 14.366 -2.090 -10.552 1.00 98.62 203 LEU A C 1
ATOM 1518 O O . LEU A 1 203 ? 13.776 -1.014 -10.586 1.00 98.62 203 LEU A O 1
ATOM 1522 N N . GLY A 1 204 ? 14.522 -2.861 -11.631 1.00 97.19 204 GLY A N 1
ATOM 1523 C CA . GLY A 1 204 ? 14.023 -2.539 -12.974 1.00 97.19 204 GLY A CA 1
ATOM 1524 C C . GLY A 1 204 ? 14.965 -1.662 -13.801 1.00 97.19 204 GLY A C 1
ATOM 1525 O O . GLY A 1 204 ? 15.991 -1.198 -13.297 1.00 97.19 204 GLY A O 1
ATOM 1526 N N . ASP A 1 205 ? 14.582 -1.465 -15.063 1.00 97.56 205 ASP A N 1
ATOM 1527 C CA . ASP A 1 205 ? 15.285 -0.715 -16.105 1.00 97.56 205 ASP A CA 1
ATOM 1528 C C . ASP A 1 205 ? 16.644 -1.294 -16.549 1.00 97.56 205 ASP A C 1
ATOM 1530 O O . ASP A 1 205 ? 17.723 -0.867 -16.127 1.00 97.56 205 ASP A O 1
ATOM 1534 N N . ALA A 1 206 ? 16.572 -2.232 -17.493 1.00 96.00 206 ALA A N 1
ATOM 1535 C CA . ALA A 1 206 ? 17.613 -2.500 -18.473 1.00 96.00 206 ALA A CA 1
ATOM 1536 C C . ALA A 1 206 ? 17.436 -1.555 -19.673 1.00 96.00 206 ALA A C 1
ATOM 1538 O O . ALA A 1 206 ? 16.397 -1.524 -20.339 1.00 96.00 206 ALA A O 1
ATOM 1539 N N . TYR A 1 207 ? 18.461 -0.762 -19.937 1.00 94.62 207 TYR A N 1
ATOM 1540 C CA . TYR A 1 207 ? 18.463 0.282 -20.938 1.00 94.62 207 TYR A CA 1
ATOM 1541 C C . TYR A 1 207 ? 18.812 -0.252 -22.320 1.00 94.62 207 TYR A C 1
ATOM 1543 O O . TYR A 1 207 ? 19.568 -1.206 -22.485 1.00 94.62 207 TYR A O 1
ATOM 1551 N N . GLU A 1 208 ? 18.269 0.376 -23.354 1.00 92.62 208 GLU A N 1
ATOM 1552 C CA . GLU A 1 208 ? 17.393 1.553 -23.343 1.00 92.62 208 GLU A CA 1
ATOM 1553 C C . GLU A 1 208 ? 15.903 1.223 -23.384 1.00 92.62 208 GLU A C 1
ATOM 1555 O O . GLU A 1 208 ? 15.091 2.127 -23.182 1.00 92.62 208 GLU A O 1
ATOM 1560 N N . ARG A 1 209 ? 15.514 -0.017 -23.689 1.00 94.88 209 ARG A N 1
ATOM 1561 C CA . ARG A 1 209 ? 14.106 -0.408 -23.866 1.00 94.88 209 ARG A CA 1
ATOM 1562 C C . ARG A 1 209 ? 13.753 -1.766 -23.249 1.00 94.88 209 ARG A C 1
ATOM 1564 O O . ARG A 1 209 ? 12.663 -2.274 -23.502 1.00 94.88 209 ARG A O 1
ATOM 1571 N N . GLY A 1 210 ? 14.666 -2.389 -22.508 1.00 95.00 210 GLY A N 1
ATOM 1572 C CA . GLY A 1 210 ? 14.533 -3.755 -22.006 1.00 95.00 210 GLY A CA 1
ATOM 1573 C C . GLY A 1 210 ? 14.263 -4.790 -23.104 1.00 95.00 210 GLY A C 1
ATOM 1574 O O . GLY A 1 210 ? 13.479 -5.723 -22.903 1.00 95.00 210 GLY A O 1
ATOM 1575 N N . SER A 1 211 ? 14.867 -4.627 -24.283 1.00 95.81 211 SER A N 1
ATOM 1576 C CA . SER A 1 211 ? 14.718 -5.577 -25.386 1.00 95.81 211 SER A CA 1
ATOM 1577 C C . SER A 1 211 ? 15.350 -6.937 -25.063 1.00 95.81 211 SER A C 1
ATOM 1579 O O . SER A 1 211 ? 16.203 -7.064 -24.184 1.00 95.81 211 SER A O 1
ATOM 1581 N N . TYR A 1 212 ? 14.998 -7.972 -25.833 1.00 94.56 212 TYR A N 1
ATOM 1582 C CA . TYR A 1 212 ? 15.670 -9.275 -25.744 1.00 94.56 212 TYR A CA 1
ATOM 1583 C C . TYR A 1 212 ? 17.190 -9.168 -25.870 1.00 94.56 212 TYR A C 1
ATOM 1585 O O . TYR A 1 212 ? 17.919 -9.901 -25.207 1.00 94.56 212 TYR A O 1
ATOM 1593 N N . TYR A 1 213 ? 17.664 -8.278 -26.741 1.00 95.00 213 TYR A N 1
ATOM 1594 C CA . TYR A 1 213 ? 19.085 -8.131 -27.014 1.00 95.00 213 TYR A CA 1
ATOM 1595 C C . TYR A 1 213 ? 19.791 -7.301 -25.951 1.00 95.00 213 TYR A C 1
ATOM 1597 O O . TYR A 1 213 ? 20.955 -7.569 -25.691 1.00 95.00 213 TYR A O 1
ATOM 1605 N N . GLU A 1 214 ? 19.107 -6.371 -25.293 1.00 96.31 214 GLU A N 1
ATOM 1606 C CA . GLU A 1 214 ? 19.650 -5.649 -24.136 1.00 96.31 214 GLU A CA 1
ATOM 1607 C C . GLU A 1 214 ? 19.770 -6.572 -22.926 1.00 96.31 214 GLU A C 1
ATOM 1609 O O . GLU A 1 214 ? 20.795 -6.574 -22.251 1.00 96.31 214 GLU A O 1
ATOM 1614 N N . TYR A 1 215 ? 18.796 -7.457 -22.705 1.00 96.31 215 TYR A N 1
ATOM 1615 C CA . TYR A 1 215 ? 18.944 -8.508 -21.701 1.00 96.31 215 TYR A CA 1
ATOM 1616 C C . TYR A 1 215 ? 20.056 -9.504 -22.061 1.00 96.31 215 TYR A C 1
ATOM 1618 O O . TYR A 1 215 ? 20.875 -9.823 -21.203 1.00 96.31 215 TYR A O 1
ATOM 1626 N N . ASP A 1 216 ? 20.122 -9.973 -23.313 1.00 93.19 216 ASP A N 1
ATOM 1627 C CA . ASP A 1 216 ? 21.136 -10.944 -23.756 1.00 93.19 216 ASP A CA 1
ATOM 1628 C C . ASP A 1 216 ? 22.568 -10.351 -23.776 1.00 93.19 216 ASP A C 1
ATOM 1630 O O . ASP A 1 216 ? 23.519 -11.107 -23.577 1.00 93.19 216 ASP A O 1
ATOM 1634 N N . ASN A 1 217 ? 22.745 -9.043 -24.021 1.00 94.25 217 ASN A N 1
ATOM 1635 C CA . ASN A 1 217 ? 24.066 -8.403 -24.143 1.00 94.25 217 ASN A CA 1
ATOM 1636 C C . ASN A 1 217 ? 24.487 -7.622 -22.899 1.00 94.25 217 ASN A C 1
ATOM 1638 O O . ASN A 1 217 ? 25.622 -7.772 -22.452 1.00 94.25 217 ASN A O 1
ATOM 1642 N N . TRP A 1 218 ? 23.595 -6.799 -22.347 1.00 94.19 218 TRP A N 1
ATOM 1643 C CA . TRP A 1 218 ? 23.911 -5.894 -21.243 1.00 94.19 218 TRP A CA 1
ATOM 1644 C C . TRP A 1 218 ? 23.622 -6.557 -19.912 1.00 94.19 218 TRP A C 1
ATOM 1646 O O . TRP A 1 218 ? 24.549 -6.813 -19.146 1.00 94.19 218 TRP A O 1
ATOM 1656 N N . TYR A 1 219 ? 22.376 -6.961 -19.657 1.00 95.94 219 TYR A N 1
ATOM 1657 C CA . TYR A 1 219 ? 22.064 -7.519 -18.343 1.00 95.94 219 TYR A CA 1
ATOM 1658 C C . TYR A 1 219 ? 22.810 -8.833 -18.114 1.00 95.94 219 TYR A C 1
ATOM 1660 O O . TYR A 1 219 ? 23.384 -9.044 -17.050 1.00 95.94 219 TYR A O 1
ATOM 1668 N N . ALA A 1 220 ? 22.829 -9.725 -19.106 1.00 95.75 220 ALA A N 1
ATOM 1669 C CA . ALA A 1 220 ? 23.501 -11.016 -19.015 1.00 95.75 220 ALA A CA 1
ATOM 1670 C C . ALA A 1 220 ? 25.037 -10.924 -19.015 1.00 95.75 220 ALA A C 1
ATOM 1672 O O . ALA A 1 220 ? 25.690 -11.962 -18.863 1.00 95.75 220 ALA A O 1
ATOM 1673 N N . ASN A 1 221 ? 25.624 -9.728 -19.160 1.00 92.56 221 ASN A N 1
ATOM 1674 C CA . ASN A 1 221 ? 27.069 -9.539 -19.138 1.00 92.56 221 ASN A CA 1
ATOM 1675 C C . ASN A 1 221 ? 27.653 -10.110 -17.827 1.00 92.56 221 ASN A C 1
ATOM 1677 O O . ASN A 1 221 ? 27.298 -9.651 -16.736 1.00 92.56 221 ASN A O 1
ATOM 1681 N N . PRO A 1 222 ? 28.576 -11.091 -17.883 1.00 93.06 222 PRO A N 1
ATOM 1682 C CA . PRO A 1 222 ? 29.201 -11.651 -16.686 1.00 93.06 222 PRO A CA 1
ATOM 1683 C C . PRO A 1 222 ? 30.145 -10.664 -15.980 1.00 93.06 222 PRO A C 1
ATOM 1685 O O . PRO A 1 222 ? 30.509 -10.891 -14.829 1.00 93.06 222 PRO A O 1
ATOM 1688 N N . ARG A 1 223 ? 30.545 -9.571 -16.641 1.00 91.81 223 ARG A N 1
ATOM 1689 C CA . ARG A 1 223 ? 31.222 -8.429 -16.008 1.00 91.81 223 ARG A CA 1
ATOM 1690 C C . ARG A 1 223 ? 30.242 -7.366 -15.504 1.00 91.81 223 ARG A C 1
ATOM 1692 O O . ARG A 1 223 ? 30.625 -6.522 -14.707 1.00 91.81 223 ARG A O 1
ATOM 1699 N N . GLY A 1 224 ? 28.977 -7.435 -15.887 1.00 94.88 224 GLY A N 1
ATOM 1700 C CA . GLY A 1 224 ? 27.918 -6.587 -15.355 1.00 94.88 224 GLY A CA 1
ATOM 1701 C C . GLY A 1 224 ? 27.114 -7.312 -14.281 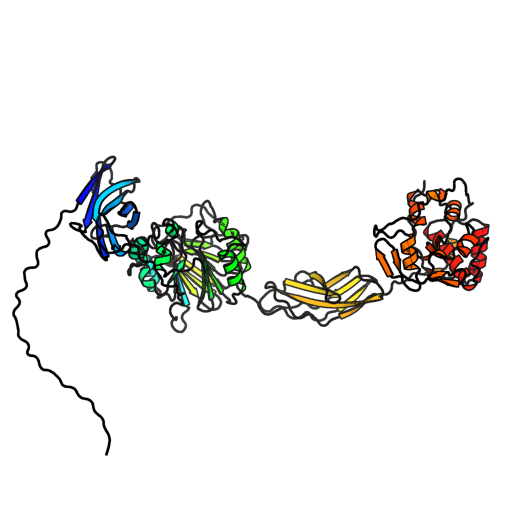1.00 94.88 224 GLY A C 1
ATOM 1702 O O . GLY A 1 224 ? 27.634 -8.126 -13.506 1.00 94.88 224 GLY A O 1
ATOM 1703 N N . TYR A 1 225 ? 25.812 -7.035 -14.268 1.00 97.31 225 TYR A N 1
ATOM 1704 C CA . TYR A 1 225 ? 24.843 -7.611 -13.332 1.00 97.31 225 TYR A CA 1
ATOM 1705 C C . TYR A 1 225 ? 24.560 -9.101 -13.553 1.00 97.31 225 TYR A C 1
ATOM 1707 O O . TYR A 1 225 ? 24.137 -9.791 -12.621 1.00 97.31 225 TYR A O 1
ATOM 1715 N N . GLY A 1 226 ? 24.839 -9.630 -14.746 1.00 96.31 226 GLY A N 1
ATOM 1716 C CA . GLY A 1 226 ? 24.538 -11.010 -15.134 1.00 96.31 226 GLY A CA 1
ATOM 1717 C C . GLY A 1 226 ? 25.211 -12.049 -14.245 1.00 96.31 226 GLY A C 1
ATOM 1718 O O . GLY A 1 226 ? 24.652 -13.122 -14.013 1.00 96.31 226 GLY A O 1
ATOM 1719 N N . ARG A 1 227 ? 26.351 -11.697 -13.637 1.00 96.25 227 ARG A N 1
ATOM 1720 C CA . ARG A 1 227 ? 27.046 -12.540 -12.649 1.00 96.25 227 ARG A CA 1
ATOM 1721 C C . ARG A 1 227 ? 26.215 -12.855 -11.399 1.00 96.25 227 ARG A C 1
ATOM 1723 O O . ARG A 1 227 ? 26.536 -13.799 -10.684 1.00 96.25 227 ARG A O 1
ATOM 1730 N N . PHE A 1 228 ? 25.162 -12.083 -11.125 1.00 97.62 228 PHE A N 1
ATOM 1731 C CA . PHE A 1 228 ? 24.282 -12.274 -9.971 1.00 97.62 228 PHE A CA 1
ATOM 1732 C C . PHE A 1 228 ? 22.979 -12.994 -10.306 1.00 97.62 228 PHE A C 1
ATOM 1734 O O . PHE A 1 228 ? 22.203 -13.251 -9.390 1.00 97.62 228 PHE A O 1
ATOM 1741 N N . ARG A 1 229 ? 22.733 -13.354 -11.574 1.00 96.06 229 ARG A N 1
ATOM 1742 C CA . ARG A 1 229 ? 21.439 -13.879 -12.045 1.00 96.06 229 ARG A CA 1
ATOM 1743 C C . ARG A 1 229 ? 20.858 -14.987 -11.156 1.00 96.06 229 ARG A C 1
ATOM 1745 O O . ARG A 1 229 ? 19.649 -15.038 -10.936 1.00 96.06 229 ARG A O 1
ATOM 1752 N N . ASP A 1 230 ? 21.700 -15.870 -10.628 1.00 96.38 230 ASP A N 1
ATOM 1753 C CA . ASP A 1 230 ? 21.262 -17.005 -9.807 1.00 96.38 230 ASP A CA 1
ATOM 1754 C C . ASP A 1 230 ? 20.780 -16.614 -8.401 1.00 96.38 230 ASP A C 1
ATOM 1756 O O . ASP A 1 230 ? 20.062 -17.384 -7.763 1.00 96.38 230 ASP A O 1
ATOM 1760 N N . ILE A 1 231 ? 21.104 -15.406 -7.940 1.00 98.06 231 ILE A N 1
ATOM 1761 C CA . ILE A 1 231 ? 20.655 -14.835 -6.664 1.00 98.06 231 ILE A CA 1
ATOM 1762 C C . ILE A 1 231 ? 19.745 -13.612 -6.849 1.00 98.06 231 ILE A C 1
ATOM 1764 O O . ILE A 1 231 ? 19.421 -12.944 -5.868 1.00 98.06 231 ILE A O 1
ATOM 1768 N N . THR A 1 232 ? 19.340 -13.294 -8.080 1.00 98.62 232 THR A N 1
ATOM 1769 C CA . THR A 1 232 ? 18.515 -12.116 -8.362 1.00 98.62 232 THR A CA 1
ATOM 1770 C C . THR A 1 232 ? 17.027 -12.429 -8.311 1.00 98.62 232 THR A C 1
ATOM 1772 O O . THR A 1 232 ? 16.552 -13.345 -8.981 1.00 98.62 232 THR A O 1
ATOM 1775 N N . ASN A 1 233 ? 16.288 -11.589 -7.590 1.00 98.69 233 ASN A N 1
ATOM 1776 C CA . ASN A 1 233 ? 14.848 -11.424 -7.740 1.00 98.69 233 ASN A CA 1
ATOM 1777 C C . ASN A 1 233 ? 14.582 -10.022 -8.333 1.00 98.69 233 ASN A C 1
ATOM 1779 O O . ASN A 1 233 ? 14.954 -9.022 -7.712 1.00 98.69 233 ASN A O 1
ATOM 1783 N N . PRO A 1 234 ? 14.035 -9.923 -9.557 1.00 98.50 234 PRO A N 1
ATOM 1784 C CA . PRO A 1 234 ? 13.866 -8.651 -10.254 1.00 98.50 234 PRO A CA 1
ATOM 1785 C C . PRO A 1 234 ? 12.469 -8.043 -10.052 1.00 98.50 234 PRO A C 1
ATOM 1787 O O . PRO A 1 234 ? 11.498 -8.753 -9.800 1.00 98.50 234 PRO A O 1
ATOM 1790 N N . THR A 1 235 ? 12.345 -6.739 -10.279 1.00 98.31 235 THR A N 1
ATOM 1791 C CA . THR A 1 235 ? 11.078 -6.057 -10.595 1.00 98.31 235 THR A CA 1
ATOM 1792 C C . THR A 1 235 ? 11.184 -5.414 -11.980 1.00 98.31 235 THR A C 1
ATOM 1794 O O . THR A 1 235 ? 12.295 -5.191 -12.462 1.00 98.31 235 THR A O 1
ATOM 1797 N N . VAL A 1 236 ? 10.055 -5.166 -12.637 1.00 98.12 236 VAL A N 1
ATOM 1798 C CA . VAL A 1 236 ? 10.001 -4.558 -13.975 1.00 98.12 236 VAL A CA 1
ATOM 1799 C C . VAL A 1 236 ? 9.944 -3.032 -13.868 1.00 98.12 236 VAL A C 1
ATOM 1801 O O . VAL A 1 236 ? 9.279 -2.501 -12.973 1.00 98.12 236 VAL A O 1
ATOM 1804 N N . GLY A 1 237 ? 10.659 -2.331 -14.749 1.00 97.06 237 GLY A N 1
ATOM 1805 C CA . GLY A 1 237 ? 10.674 -0.874 -14.846 1.00 97.06 237 GLY A CA 1
ATOM 1806 C C . GLY A 1 237 ? 9.898 -0.341 -16.047 1.00 97.06 237 GLY A C 1
ATOM 1807 O O . GLY A 1 237 ? 9.206 -1.081 -16.752 1.00 97.06 237 GLY A O 1
ATOM 1808 N N . ASN A 1 238 ? 9.947 0.976 -16.254 1.00 95.62 238 ASN A N 1
ATOM 1809 C CA . ASN A 1 238 ? 9.246 1.600 -17.379 1.00 95.62 238 ASN A CA 1
ATOM 1810 C C . ASN A 1 238 ? 10.013 1.444 -18.695 1.00 95.62 238 ASN A C 1
ATOM 1812 O O . ASN A 1 238 ? 9.388 1.451 -19.756 1.00 95.62 238 ASN A O 1
ATOM 1816 N N . HIS A 1 239 ? 11.343 1.305 -18.658 1.00 96.81 239 HIS A N 1
ATOM 1817 C CA . HIS A 1 239 ? 12.118 1.112 -19.880 1.00 96.81 239 HIS A CA 1
ATOM 1818 C C . HIS A 1 239 ? 11.762 -0.208 -20.560 1.00 96.81 239 HIS A C 1
ATOM 1820 O O . HIS A 1 239 ? 11.624 -0.225 -21.780 1.00 96.81 239 HIS A O 1
ATOM 1826 N N . GLU A 1 240 ? 11.487 -1.268 -19.796 1.00 98.06 240 GLU A N 1
ATOM 1827 C CA . GLU A 1 240 ? 11.042 -2.557 -20.335 1.00 98.06 240 GLU A CA 1
ATOM 1828 C C . GLU A 1 240 ? 9.768 -2.468 -21.188 1.00 98.06 240 GLU A C 1
ATOM 1830 O O . GLU A 1 240 ? 9.640 -3.174 -22.188 1.00 98.06 240 GLU A O 1
ATOM 1835 N N . TYR A 1 241 ? 8.824 -1.595 -20.831 1.00 97.38 241 TYR A N 1
ATOM 1836 C CA . TYR A 1 241 ? 7.556 -1.451 -21.554 1.00 97.38 241 TYR A CA 1
ATOM 1837 C C . TYR A 1 241 ? 7.666 -0.630 -22.849 1.00 97.38 241 TYR A C 1
ATOM 1839 O O . TYR A 1 241 ? 6.714 -0.584 -23.633 1.00 97.38 241 TYR A O 1
ATOM 1847 N N . LEU A 1 242 ? 8.841 -0.059 -23.146 1.00 95.62 242 LEU A N 1
ATOM 1848 C CA . LEU A 1 242 ? 9.134 0.499 -24.472 1.00 95.62 242 LEU A CA 1
ATOM 1849 C C . LEU A 1 242 ? 9.213 -0.591 -25.554 1.00 95.62 242 LEU A C 1
ATOM 1851 O O . LEU A 1 242 ? 9.170 -0.270 -26.748 1.00 95.62 242 LEU A O 1
ATOM 1855 N N . VAL A 1 243 ? 9.303 -1.860 -25.142 1.00 93.69 243 VAL A N 1
ATOM 1856 C CA . VAL A 1 243 ? 8.982 -3.037 -25.950 1.00 93.69 243 VAL A CA 1
ATOM 1857 C C . VAL A 1 243 ? 7.581 -3.534 -25.561 1.00 93.69 243 VAL A C 1
ATOM 1859 O O . VAL A 1 243 ? 7.307 -3.715 -24.373 1.00 93.69 243 VAL A O 1
ATOM 1862 N N . PRO A 1 244 ? 6.676 -3.796 -26.528 1.00 93.31 244 PRO A N 1
ATOM 1863 C CA . PRO A 1 244 ? 5.319 -4.249 -26.232 1.00 93.31 244 PRO A CA 1
ATOM 1864 C C . PRO A 1 244 ? 5.279 -5.436 -25.263 1.00 93.31 244 PRO A C 1
ATOM 1866 O O . PRO A 1 244 ? 5.866 -6.487 -25.520 1.00 93.31 244 PRO A O 1
ATOM 1869 N N . GLY A 1 245 ? 4.569 -5.252 -24.149 1.00 94.69 245 GLY A N 1
ATOM 1870 C CA . GLY A 1 245 ? 4.398 -6.270 -23.113 1.00 94.69 245 GLY A CA 1
ATOM 1871 C C . GLY A 1 245 ? 5.657 -6.597 -22.309 1.00 94.69 245 GLY A C 1
ATOM 1872 O O . GLY A 1 245 ? 5.670 -7.644 -21.672 1.00 94.69 245 GLY A O 1
ATOM 1873 N N . ALA A 1 246 ? 6.704 -5.760 -22.353 1.00 97.19 246 ALA A N 1
ATOM 1874 C CA . ALA A 1 246 ? 7.972 -5.999 -21.656 1.00 97.19 246 ALA A CA 1
ATOM 1875 C C . ALA A 1 246 ? 8.580 -7.381 -21.967 1.00 97.19 246 ALA A C 1
ATOM 1877 O O . ALA A 1 246 ? 9.133 -8.071 -21.108 1.00 97.19 246 ALA A O 1
ATOM 1878 N N . ALA A 1 247 ? 8.452 -7.804 -23.229 1.00 95.06 247 ALA A N 1
ATOM 1879 C CA . ALA A 1 247 ? 8.707 -9.179 -23.636 1.00 95.06 247 ALA A CA 1
ATOM 1880 C C . ALA A 1 247 ? 10.154 -9.647 -23.371 1.00 95.06 247 ALA A C 1
ATOM 1882 O O . ALA A 1 247 ? 10.358 -10.814 -23.038 1.00 95.06 247 ALA A O 1
ATOM 1883 N N . GLY A 1 248 ? 11.146 -8.749 -23.452 1.00 95.94 248 GLY A N 1
ATOM 1884 C CA . GLY A 1 248 ? 12.544 -9.061 -23.129 1.00 95.94 248 GLY A CA 1
ATOM 1885 C C . GLY A 1 248 ? 12.764 -9.386 -21.648 1.00 95.94 248 GLY A C 1
ATOM 1886 O O . GLY A 1 248 ? 13.412 -10.383 -21.329 1.00 95.94 248 GLY A O 1
ATOM 1887 N N . TYR A 1 249 ? 12.153 -8.611 -20.747 1.00 97.94 249 TYR A N 1
ATOM 1888 C CA . TYR A 1 249 ? 12.212 -8.837 -19.299 1.00 97.94 249 TYR A CA 1
ATOM 1889 C C . TYR A 1 249 ? 11.591 -10.175 -18.904 1.00 97.94 249 TYR A C 1
ATOM 1891 O O . TYR A 1 249 ? 12.228 -10.987 -18.227 1.00 97.94 249 TYR A O 1
ATOM 1899 N N . PHE A 1 250 ? 10.360 -10.431 -19.358 1.00 97.81 250 PHE A N 1
ATOM 1900 C CA . PHE A 1 250 ? 9.661 -11.666 -19.011 1.00 97.81 250 PHE A CA 1
ATOM 1901 C C . PHE A 1 250 ? 10.353 -12.897 -19.599 1.00 97.81 250 PHE A C 1
ATOM 1903 O O . PHE A 1 250 ? 10.434 -13.920 -18.924 1.00 97.81 250 PHE A O 1
ATOM 1910 N N . ASP A 1 251 ? 10.924 -12.804 -20.802 1.00 96.88 251 ASP A N 1
ATOM 1911 C CA . ASP A 1 251 ? 11.719 -13.888 -21.383 1.00 96.88 251 ASP A CA 1
ATOM 1912 C C . ASP A 1 251 ? 12.992 -14.170 -20.583 1.00 96.88 251 ASP A C 1
ATOM 1914 O O . ASP A 1 251 ? 13.253 -15.323 -20.240 1.00 96.88 251 ASP A O 1
ATOM 1918 N N . TYR A 1 252 ? 13.770 -13.139 -20.243 1.00 97.00 252 TYR A N 1
ATOM 1919 C CA . TYR A 1 252 ? 15.050 -13.312 -19.555 1.00 97.00 252 TYR A CA 1
ATOM 1920 C C . TYR A 1 252 ? 14.897 -13.906 -18.146 1.00 97.00 252 TYR A C 1
ATOM 1922 O O . TYR A 1 252 ? 15.698 -14.751 -17.712 1.00 97.00 252 TYR A O 1
ATOM 1930 N N . TRP A 1 253 ? 13.836 -13.504 -17.444 1.00 97.81 253 TRP A N 1
ATOM 1931 C CA . TRP A 1 253 ? 13.525 -13.944 -16.085 1.00 97.81 253 TRP A CA 1
ATOM 1932 C C . TRP A 1 253 ? 12.591 -15.155 -16.019 1.00 97.81 253 TRP A C 1
ATOM 1934 O O . TRP A 1 253 ? 11.949 -15.385 -14.998 1.00 97.81 253 TRP A O 1
ATOM 1944 N N . ASP A 1 254 ? 12.555 -15.970 -17.075 1.00 97.50 254 ASP A N 1
ATOM 1945 C CA . ASP A 1 254 ? 11.830 -17.243 -17.101 1.00 97.50 254 ASP A CA 1
ATOM 1946 C C . ASP A 1 254 ? 10.325 -17.091 -16.806 1.00 97.50 254 ASP A C 1
ATOM 1948 O O . ASP A 1 254 ? 9.756 -17.856 -16.036 1.00 97.50 254 ASP A O 1
ATOM 1952 N N . ASN A 1 255 ? 9.664 -16.110 -17.423 1.00 97.44 255 ASN A N 1
ATOM 1953 C CA . ASN A 1 255 ? 8.255 -15.762 -17.206 1.00 97.44 255 ASN A CA 1
ATOM 1954 C C . ASN A 1 255 ? 7.942 -15.421 -15.739 1.00 97.44 255 ASN A C 1
ATOM 1956 O O . ASN A 1 255 ? 6.993 -15.943 -15.146 1.00 97.44 255 ASN A O 1
ATOM 1960 N N . VAL A 1 256 ? 8.768 -14.558 -15.141 1.00 98.31 256 VAL A N 1
ATOM 1961 C CA . VAL A 1 256 ? 8.511 -13.969 -13.819 1.00 98.31 256 VAL A CA 1
ATOM 1962 C C . VAL A 1 256 ? 7.118 -13.329 -13.778 1.00 98.31 256 VAL A C 1
ATOM 1964 O O . VAL A 1 256 ? 6.728 -12.657 -14.730 1.00 98.31 256 VAL A O 1
ATOM 1967 N N . PRO A 1 257 ? 6.314 -13.545 -12.724 1.00 98.19 257 PRO A N 1
ATOM 1968 C CA . PRO A 1 257 ? 5.047 -12.838 -12.592 1.00 98.19 257 PRO A CA 1
ATOM 1969 C C . PRO A 1 257 ? 5.295 -11.345 -12.337 1.00 98.19 257 PRO A C 1
ATOM 1971 O O . PRO A 1 257 ? 6.289 -10.976 -11.718 1.00 98.19 257 PRO A O 1
ATOM 1974 N N . HIS A 1 258 ? 4.352 -10.489 -12.741 1.00 98.25 258 HIS A N 1
ATOM 1975 C CA . HIS A 1 258 ? 4.406 -9.039 -12.479 1.00 98.25 258 HIS A CA 1
ATOM 1976 C C . HIS A 1 258 ? 4.594 -8.694 -10.993 1.00 98.25 258 HIS A C 1
ATOM 1978 O O . HIS A 1 258 ? 5.159 -7.662 -10.647 1.00 98.25 258 HIS A O 1
ATOM 1984 N N . TYR A 1 259 ? 4.104 -9.559 -10.107 1.00 98.62 259 TYR A N 1
ATOM 1985 C CA . TYR A 1 259 ? 4.208 -9.402 -8.668 1.00 98.62 259 TYR A CA 1
ATOM 1986 C C . TYR A 1 259 ? 4.321 -10.763 -7.987 1.00 98.62 259 TYR A C 1
ATOM 1988 O O . TYR A 1 259 ? 3.753 -11.759 -8.442 1.00 98.62 259 TYR A O 1
ATOM 1996 N N . TYR A 1 260 ? 5.081 -10.805 -6.899 1.00 98.81 260 TYR A N 1
ATOM 1997 C CA . TYR A 1 260 ? 5.322 -12.007 -6.107 1.00 98.81 260 TYR A CA 1
ATOM 1998 C C . TYR A 1 260 ? 5.901 -11.646 -4.740 1.00 98.81 260 TYR A C 1
ATOM 2000 O O . TYR A 1 260 ? 6.419 -10.548 -4.540 1.00 98.81 260 TYR A O 1
ATOM 2008 N N . SER A 1 261 ? 5.842 -12.584 -3.799 1.00 98.62 261 SER A N 1
ATOM 2009 C CA . SER A 1 261 ? 6.421 -12.441 -2.465 1.00 98.62 261 SER A CA 1
ATOM 2010 C C . SER A 1 261 ? 7.206 -13.686 -2.065 1.00 98.62 261 SER A C 1
ATOM 2012 O O . SER A 1 261 ? 7.103 -14.746 -2.692 1.00 98.62 261 SER A O 1
ATOM 2014 N N . TYR A 1 262 ? 8.061 -13.535 -1.059 1.00 98.19 262 TYR A N 1
ATOM 2015 C CA . TYR A 1 262 ? 8.876 -14.598 -0.490 1.00 98.19 262 TYR A CA 1
ATOM 2016 C C . TYR A 1 262 ? 9.392 -14.223 0.892 1.00 98.19 262 TYR A C 1
ATOM 2018 O O . TYR A 1 262 ? 9.572 -13.049 1.207 1.00 98.19 262 TYR A O 1
ATOM 2026 N N . ASP A 1 263 ? 9.697 -15.240 1.692 1.00 96.19 263 ASP A N 1
ATOM 2027 C CA . ASP A 1 263 ? 10.328 -15.059 2.993 1.00 96.19 263 ASP A CA 1
ATOM 2028 C C . ASP A 1 263 ? 11.810 -15.418 2.918 1.00 96.19 263 ASP A C 1
ATOM 2030 O O . ASP A 1 263 ? 12.178 -16.461 2.381 1.00 96.19 263 ASP A O 1
ATOM 2034 N N . VAL A 1 264 ? 12.671 -14.574 3.483 1.00 94.44 264 VAL A N 1
ATOM 2035 C CA . VAL A 1 264 ? 14.115 -14.812 3.550 1.00 94.44 264 VAL A CA 1
ATOM 2036 C C . VAL A 1 264 ? 14.680 -14.244 4.846 1.00 94.44 264 VAL A C 1
ATOM 2038 O O . VAL A 1 264 ? 14.347 -13.136 5.247 1.00 94.44 264 VAL A O 1
ATOM 2041 N N . ALA A 1 265 ? 15.523 -15.010 5.541 1.00 90.88 265 ALA A N 1
ATOM 2042 C CA . ALA A 1 265 ? 16.170 -14.581 6.789 1.00 90.88 265 ALA A CA 1
ATOM 2043 C C . ALA A 1 265 ? 15.213 -14.028 7.878 1.00 90.88 265 ALA A C 1
ATOM 2045 O O . ALA A 1 265 ? 15.600 -13.171 8.668 1.00 90.88 265 ALA A O 1
ATOM 2046 N N . GLY A 1 266 ? 13.965 -14.514 7.931 1.00 89.94 266 GLY A N 1
ATOM 2047 C CA . GLY A 1 266 ? 12.936 -14.035 8.869 1.00 89.94 266 GLY A CA 1
ATOM 2048 C C . GLY A 1 266 ? 12.232 -12.737 8.448 1.00 89.94 266 GLY A C 1
ATOM 2049 O O . GLY A 1 266 ? 11.409 -12.218 9.202 1.00 89.94 266 GLY A O 1
ATOM 2050 N N . TRP A 1 267 ? 12.542 -12.227 7.254 1.00 94.88 267 TRP A N 1
ATOM 2051 C CA . TRP A 1 267 ? 11.876 -11.100 6.614 1.00 94.88 267 TRP A CA 1
ATOM 2052 C C . TRP A 1 267 ? 10.881 -11.595 5.580 1.00 94.88 267 TRP A C 1
ATOM 2054 O O . TRP A 1 267 ? 11.171 -12.537 4.848 1.00 94.88 267 TRP A O 1
ATOM 2064 N N . HIS A 1 268 ? 9.757 -10.899 5.481 1.00 97.69 268 HIS A N 1
ATOM 2065 C CA . HIS A 1 268 ? 8.861 -11.019 4.344 1.00 97.69 268 HIS A CA 1
ATOM 2066 C C . HIS A 1 268 ? 9.230 -9.977 3.291 1.00 97.69 268 HIS A C 1
ATOM 2068 O O . HIS A 1 268 ? 9.461 -8.810 3.619 1.00 97.69 268 HIS A O 1
ATOM 2074 N N . VAL A 1 269 ? 9.309 -10.385 2.031 1.00 98.50 269 VAL A N 1
ATOM 2075 C CA . VAL A 1 269 ? 9.708 -9.525 0.918 1.00 98.50 269 VAL A CA 1
ATOM 2076 C C . VAL A 1 269 ? 8.698 -9.654 -0.213 1.00 98.50 269 VAL A C 1
ATOM 2078 O O . VAL A 1 269 ? 8.383 -10.766 -0.623 1.00 98.50 269 VAL A O 1
ATOM 2081 N N . ALA A 1 270 ? 8.228 -8.532 -0.756 1.00 98.62 270 ALA A N 1
ATOM 2082 C CA . ALA A 1 270 ? 7.337 -8.515 -1.915 1.00 98.62 270 ALA A CA 1
ATOM 2083 C C . ALA A 1 270 ? 7.859 -7.601 -3.032 1.00 98.62 270 ALA A C 1
ATOM 2085 O O . ALA A 1 270 ? 8.423 -6.537 -2.769 1.00 98.62 270 ALA A O 1
ATOM 2086 N N . SER A 1 271 ? 7.639 -8.021 -4.278 1.00 98.75 271 SER A N 1
ATOM 2087 C CA . SER A 1 271 ? 7.879 -7.249 -5.496 1.00 98.75 271 SER A CA 1
ATOM 2088 C C . SER A 1 271 ? 6.561 -6.936 -6.191 1.00 98.75 271 SER A C 1
ATOM 2090 O O . SER A 1 271 ? 5.706 -7.821 -6.285 1.00 98.75 271 SER A O 1
ATOM 2092 N N . ILE A 1 272 ? 6.400 -5.708 -6.690 1.00 98.75 272 ILE A N 1
ATOM 2093 C CA . ILE A 1 272 ? 5.228 -5.302 -7.480 1.00 98.75 272 ILE A CA 1
ATOM 2094 C C . ILE A 1 272 ? 5.611 -4.477 -8.710 1.00 98.75 272 ILE A C 1
ATOM 2096 O O . ILE A 1 272 ? 6.570 -3.705 -8.678 1.00 98.75 272 ILE A O 1
ATOM 2100 N N . ASP A 1 273 ? 4.804 -4.592 -9.763 1.00 98.25 273 ASP A N 1
ATOM 2101 C CA . ASP A 1 273 ? 4.914 -3.816 -10.995 1.00 98.25 273 ASP A CA 1
ATOM 2102 C C . ASP A 1 273 ? 4.212 -2.458 -10.831 1.00 98.25 273 ASP A C 1
ATOM 2104 O O . ASP A 1 273 ? 3.042 -2.369 -10.446 1.00 98.25 273 ASP A O 1
ATOM 2108 N N . THR A 1 274 ? 4.941 -1.379 -11.111 1.00 96.88 274 THR A N 1
ATOM 2109 C CA . THR A 1 274 ? 4.462 0.008 -10.964 1.00 96.88 274 THR A CA 1
ATOM 2110 C C . THR A 1 274 ? 4.358 0.765 -12.281 1.00 96.88 274 THR A C 1
ATOM 2112 O O . THR A 1 274 ? 4.126 1.980 -12.280 1.00 96.88 274 THR A O 1
ATOM 2115 N N . SER A 1 275 ? 4.540 0.077 -13.401 1.00 93.19 275 SER A N 1
ATOM 2116 C CA . SER A 1 275 ? 4.484 0.670 -14.729 1.00 93.19 275 SER A CA 1
ATOM 2117 C C . SER A 1 275 ? 3.046 1.031 -15.109 1.00 93.19 275 SER A C 1
ATOM 2119 O O . SER A 1 275 ? 2.072 0.418 -14.656 1.00 93.19 275 SER A O 1
ATOM 2121 N N . GLU A 1 276 ? 2.895 2.096 -15.896 1.00 91.00 276 GLU A N 1
ATOM 2122 C CA . GLU A 1 276 ? 1.574 2.631 -16.266 1.00 91.00 276 GLU A CA 1
ATOM 2123 C C . GLU A 1 276 ? 0.799 1.649 -17.135 1.00 91.00 276 GLU A C 1
ATOM 2125 O O . GLU A 1 276 ? -0.414 1.510 -16.994 1.00 91.00 276 GLU A O 1
ATOM 2130 N N . GLU A 1 277 ? 1.531 0.931 -17.978 1.00 92.94 277 GLU A N 1
ATOM 2131 C CA . GLU A 1 277 ? 1.061 -0.089 -18.898 1.00 92.94 277 GLU A CA 1
ATOM 2132 C C . GLU A 1 277 ? 0.397 -1.260 -18.169 1.00 92.94 277 GLU A C 1
ATOM 2134 O O . GLU A 1 277 ? -0.557 -1.840 -18.689 1.00 92.94 277 GLU A O 1
ATOM 2139 N N . PHE A 1 278 ? 0.862 -1.589 -16.958 1.00 95.31 278 PHE A N 1
ATOM 2140 C CA . PHE A 1 278 ? 0.261 -2.637 -16.137 1.00 95.31 278 PHE A CA 1
ATOM 2141 C C . PHE A 1 278 ? -0.951 -2.131 -15.343 1.00 95.31 278 PHE A C 1
ATOM 2143 O O . PHE A 1 278 ? -1.996 -2.782 -15.314 1.00 95.31 278 PHE A O 1
ATOM 2150 N N . GLY A 1 279 ? -0.837 -0.957 -14.713 1.00 93.56 279 GLY A N 1
ATOM 2151 C CA . GLY A 1 279 ? -1.988 -0.201 -14.203 1.00 93.56 279 GLY A CA 1
ATOM 2152 C C . GLY A 1 279 ? -2.762 -0.809 -13.017 1.00 93.56 279 GLY A C 1
ATOM 2153 O O . GLY A 1 279 ? -3.901 -0.410 -12.778 1.00 93.56 279 GLY A O 1
ATOM 2154 N N . GLN A 1 280 ? -2.185 -1.739 -12.244 1.00 96.94 280 GLN A N 1
ATOM 2155 C CA . GLN A 1 280 ? -2.866 -2.433 -11.129 1.00 96.94 280 GLN A CA 1
ATOM 2156 C C . GLN A 1 280 ? -2.434 -1.930 -9.737 1.00 96.94 280 GLN A C 1
ATOM 2158 O O . GLN A 1 280 ? -1.915 -2.675 -8.904 1.00 96.94 280 GLN A O 1
ATOM 2163 N N . LEU A 1 281 ? -2.605 -0.629 -9.487 1.00 95.38 281 LEU A N 1
ATOM 2164 C CA . LEU A 1 281 ? -2.110 0.048 -8.273 1.00 95.38 281 LEU A CA 1
ATOM 2165 C C . LEU A 1 281 ? -3.222 0.534 -7.324 1.00 95.38 281 LEU A C 1
ATOM 2167 O O . LEU A 1 281 ? -2.942 1.217 -6.337 1.00 95.38 281 LEU A O 1
ATOM 2171 N N . THR A 1 282 ? -4.484 0.205 -7.601 1.00 94.19 282 THR A N 1
ATOM 2172 C CA . THR A 1 282 ? -5.651 0.672 -6.833 1.00 94.19 282 THR A CA 1
ATOM 2173 C C . THR A 1 282 ? -6.523 -0.483 -6.344 1.00 94.19 282 THR A C 1
ATOM 2175 O O . THR A 1 282 ? -6.539 -1.558 -6.941 1.00 94.19 282 THR A O 1
ATOM 2178 N N . ALA A 1 283 ? -7.264 -0.264 -5.257 1.00 93.00 283 ALA A N 1
ATOM 2179 C CA . ALA A 1 283 ? -8.176 -1.253 -4.686 1.00 93.00 283 ALA A CA 1
ATOM 2180 C C . ALA A 1 283 ? -9.181 -1.784 -5.718 1.00 93.00 283 ALA A C 1
ATOM 2182 O O . ALA A 1 283 ? -9.779 -1.007 -6.466 1.00 93.00 283 ALA A O 1
ATOM 2183 N N . GLY A 1 284 ? -9.369 -3.106 -5.737 1.00 94.06 284 GLY A N 1
ATOM 2184 C CA . GLY A 1 284 ? -10.169 -3.808 -6.741 1.00 94.06 284 GLY A CA 1
ATOM 2185 C C . GLY A 1 284 ? -9.383 -4.251 -7.980 1.00 94.06 284 GLY A C 1
ATOM 2186 O O . GLY A 1 284 ? -9.963 -4.885 -8.862 1.00 94.06 284 GLY A O 1
ATOM 2187 N N . THR A 1 285 ? -8.089 -3.923 -8.081 1.00 97.88 285 THR A N 1
ATOM 2188 C CA . THR A 1 285 ? -7.205 -4.467 -9.126 1.00 97.88 285 THR A CA 1
ATOM 2189 C C . THR A 1 285 ? -6.463 -5.712 -8.623 1.00 97.88 285 THR A C 1
ATOM 2191 O O . THR A 1 285 ? -6.122 -5.766 -7.438 1.00 97.88 285 THR A O 1
ATOM 2194 N N . PRO A 1 286 ? -6.176 -6.709 -9.489 1.00 98.75 286 PRO A N 1
ATOM 2195 C CA . PRO A 1 286 ? -5.615 -7.988 -9.046 1.00 98.75 286 PRO A CA 1
ATOM 2196 C C . PRO A 1 286 ? -4.313 -7.875 -8.240 1.00 98.75 286 PRO A C 1
ATOM 2198 O O . PRO A 1 286 ? -4.219 -8.488 -7.180 1.00 98.75 286 PRO A O 1
ATOM 2201 N N . GLN A 1 287 ? -3.339 -7.071 -8.681 1.00 98.56 287 GLN A N 1
ATOM 2202 C CA . GLN A 1 287 ? -2.092 -6.863 -7.933 1.00 98.56 287 GLN A CA 1
ATOM 2203 C C . GLN A 1 287 ? -2.315 -6.172 -6.584 1.00 98.56 287 GLN A C 1
ATOM 2205 O O . GLN A 1 287 ? -1.739 -6.596 -5.584 1.00 98.56 287 GLN A O 1
ATOM 2210 N N . TYR A 1 288 ? -3.126 -5.109 -6.531 1.00 98.50 288 TYR A N 1
ATOM 2211 C CA . TYR A 1 288 ? -3.373 -4.402 -5.273 1.00 98.50 288 TYR A CA 1
ATOM 2212 C C . TYR A 1 288 ? -4.039 -5.320 -4.247 1.00 98.50 288 TYR A C 1
ATOM 2214 O O . TYR A 1 288 ? -3.601 -5.393 -3.098 1.00 98.50 288 TYR A O 1
ATOM 2222 N N . ASP A 1 289 ? -5.088 -6.030 -4.663 1.00 98.06 289 ASP A N 1
ATOM 2223 C CA . ASP A 1 289 ? -5.840 -6.917 -3.779 1.00 98.06 289 ASP A CA 1
ATOM 2224 C C . ASP A 1 289 ? -4.978 -8.109 -3.340 1.00 98.06 289 ASP A C 1
ATOM 2226 O O . ASP A 1 289 ? -5.026 -8.506 -2.173 1.00 98.06 289 ASP A O 1
ATOM 2230 N N . TRP A 1 290 ? -4.128 -8.625 -4.238 1.00 98.75 290 TRP A N 1
ATOM 2231 C CA . TRP A 1 290 ? -3.110 -9.615 -3.898 1.00 98.75 290 TRP A CA 1
ATOM 2232 C C . TRP A 1 290 ? -2.142 -9.085 -2.837 1.00 98.75 290 TRP A C 1
ATOM 2234 O O . TRP A 1 290 ? -1.986 -9.730 -1.804 1.00 98.75 290 TRP A O 1
ATOM 2244 N N . LEU A 1 291 ? -1.556 -7.899 -3.028 1.00 98.62 291 LEU A N 1
ATOM 2245 C CA . LEU A 1 291 ? -0.605 -7.315 -2.078 1.00 98.62 291 LEU A CA 1
ATOM 2246 C C . LEU A 1 291 ? -1.265 -7.068 -0.714 1.00 98.62 291 LEU A C 1
ATOM 2248 O O . LEU A 1 291 ? -0.671 -7.307 0.335 1.00 98.62 291 LEU A O 1
ATOM 2252 N N . ALA A 1 292 ? -2.518 -6.609 -0.705 1.00 95.69 292 ALA A N 1
ATOM 2253 C CA . ALA A 1 292 ? -3.270 -6.388 0.524 1.00 95.69 292 ALA A CA 1
ATOM 2254 C C . ALA A 1 292 ? -3.540 -7.690 1.293 1.00 95.69 292 ALA A C 1
ATOM 2256 O O . ALA A 1 292 ? -3.544 -7.673 2.533 1.00 95.69 292 ALA A O 1
ATOM 2257 N N . ALA A 1 293 ? -3.775 -8.789 0.571 1.00 93.94 293 ALA A N 1
ATOM 2258 C CA . ALA A 1 293 ? -3.957 -10.121 1.131 1.00 93.94 293 ALA A CA 1
ATOM 2259 C C . ALA A 1 293 ? -2.631 -10.721 1.618 1.00 93.94 293 ALA A C 1
ATOM 2261 O O . ALA A 1 293 ? -2.576 -11.205 2.745 1.00 93.94 293 ALA A O 1
ATOM 2262 N N . ASP A 1 294 ? -1.573 -10.625 0.816 1.00 97.94 294 ASP A N 1
ATOM 2263 C CA . ASP A 1 294 ? -0.215 -11.089 1.115 1.00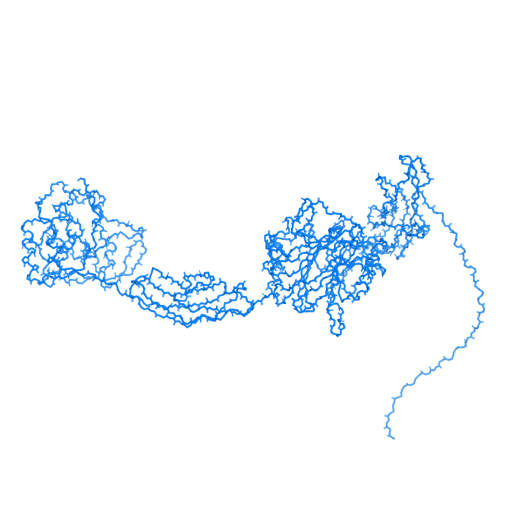 97.94 294 ASP A CA 1
ATOM 2264 C C . ASP A 1 294 ? 0.328 -10.420 2.387 1.00 97.94 294 ASP A C 1
ATOM 2266 O O . ASP A 1 294 ? 0.554 -11.084 3.401 1.00 97.94 294 ASP A O 1
ATOM 2270 N N . LEU A 1 295 ? 0.343 -9.083 2.424 1.00 93.31 295 LEU A N 1
ATOM 2271 C CA . LEU A 1 295 ? 0.736 -8.321 3.613 1.00 93.31 295 LEU A CA 1
ATOM 2272 C C . LEU A 1 295 ? -0.215 -8.527 4.805 1.00 93.31 295 LEU A C 1
ATOM 2274 O O . LEU A 1 295 ? 0.184 -8.360 5.955 1.00 93.31 295 LEU A O 1
ATOM 2278 N N . GLY A 1 296 ? -1.485 -8.863 4.560 1.00 86.25 296 GLY A N 1
ATOM 2279 C CA . GLY A 1 296 ? -2.451 -9.189 5.614 1.00 86.25 296 GLY A CA 1
ATOM 2280 C C . GLY A 1 296 ? -2.244 -10.584 6.219 1.00 86.25 296 GLY A C 1
ATOM 2281 O O . GLY A 1 296 ? -2.538 -10.801 7.401 1.00 86.25 296 GLY A O 1
ATOM 2282 N N . ALA A 1 297 ? -1.739 -11.527 5.426 1.00 85.50 297 ALA A N 1
ATOM 2283 C CA . ALA A 1 297 ? -1.407 -12.885 5.839 1.00 85.50 297 ALA A CA 1
ATOM 2284 C C . ALA A 1 297 ? -0.004 -12.979 6.455 1.00 85.50 297 ALA A C 1
ATOM 2286 O O . ALA A 1 297 ? 0.221 -13.847 7.300 1.00 85.50 297 ALA A O 1
ATOM 2287 N N . ASN A 1 298 ? 0.898 -12.066 6.092 1.00 83.94 298 ASN A N 1
ATOM 2288 C CA . ASN A 1 298 ? 2.255 -11.986 6.610 1.00 83.94 298 ASN A CA 1
ATOM 2289 C C . ASN A 1 298 ? 2.292 -11.929 8.153 1.00 83.94 298 ASN A C 1
ATOM 2291 O O . ASN A 1 298 ? 1.508 -11.231 8.806 1.00 83.94 298 ASN A O 1
ATOM 2295 N N . ARG A 1 299 ? 3.208 -12.702 8.744 1.00 78.12 299 ARG A N 1
ATOM 2296 C CA . ARG A 1 299 ? 3.476 -12.767 10.193 1.00 78.12 299 ARG A CA 1
ATOM 2297 C C . ARG A 1 299 ? 4.934 -12.456 10.542 1.00 78.12 299 ARG A C 1
ATOM 2299 O O . ARG A 1 299 ? 5.281 -12.452 11.722 1.00 78.12 299 ARG A O 1
ATOM 2306 N N . SER A 1 300 ? 5.780 -12.209 9.545 1.00 83.06 300 SER A N 1
ATOM 2307 C CA . SER A 1 300 ? 7.176 -11.830 9.734 1.00 83.06 300 SER A CA 1
ATOM 2308 C C . SER A 1 300 ? 7.269 -10.485 10.444 1.00 83.06 300 SER A C 1
ATOM 2310 O O . SER A 1 300 ? 6.481 -9.570 10.201 1.00 83.06 300 SER A O 1
ATOM 2312 N N . ARG A 1 301 ? 8.264 -10.354 11.328 1.00 80.62 301 ARG A N 1
ATOM 2313 C CA . ARG A 1 301 ? 8.496 -9.118 12.088 1.00 80.62 301 ARG A CA 1
ATOM 2314 C C . ARG A 1 301 ? 8.981 -7.966 11.237 1.00 80.62 301 ARG A C 1
ATOM 2316 O O . ARG A 1 301 ? 8.909 -6.818 11.661 1.00 80.62 301 ARG A O 1
ATOM 2323 N N . CYS A 1 302 ? 9.504 -8.262 10.063 1.00 90.31 302 CYS A N 1
ATOM 2324 C CA . CYS A 1 302 ? 10.172 -7.300 9.227 1.00 90.31 302 CYS A CA 1
ATOM 2325 C C . CYS A 1 302 ? 9.712 -7.500 7.791 1.00 90.31 302 CYS A C 1
ATOM 2327 O O . CYS A 1 302 ? 9.701 -8.631 7.300 1.00 90.31 302 CYS A O 1
ATOM 2329 N N . THR A 1 303 ? 9.322 -6.408 7.135 1.00 96.25 303 THR A N 1
ATOM 2330 C CA . THR A 1 303 ? 8.774 -6.470 5.780 1.00 96.25 303 THR A CA 1
ATOM 2331 C C . THR A 1 303 ? 9.485 -5.491 4.858 1.00 96.25 303 THR A C 1
ATOM 2333 O O . THR A 1 303 ? 9.611 -4.310 5.189 1.00 96.25 303 THR A O 1
ATOM 2336 N N . ILE A 1 304 ? 9.923 -5.976 3.698 1.00 98.38 304 ILE A N 1
ATOM 2337 C CA . ILE A 1 304 ? 10.428 -5.164 2.588 1.00 98.38 304 ILE A CA 1
ATOM 2338 C C . ILE A 1 304 ? 9.428 -5.261 1.441 1.00 98.38 304 ILE A C 1
ATOM 2340 O O . ILE A 1 304 ? 9.025 -6.351 1.049 1.00 98.38 304 ILE A O 1
ATOM 2344 N N . VAL A 1 305 ? 9.073 -4.127 0.857 1.00 98.69 305 VAL A N 1
ATOM 2345 C CA . VAL A 1 305 ? 8.496 -4.098 -0.488 1.00 98.69 305 VAL A CA 1
ATOM 2346 C C . VAL A 1 305 ? 9.508 -3.428 -1.402 1.00 98.69 305 VAL A C 1
ATOM 2348 O O . VAL A 1 305 ? 10.098 -2.417 -1.022 1.00 98.69 305 VAL A O 1
ATOM 2351 N N . TYR A 1 306 ? 9.738 -3.982 -2.588 1.00 98.44 306 TYR A N 1
ATOM 2352 C CA . TYR A 1 306 ? 10.531 -3.316 -3.614 1.00 98.44 306 TYR A CA 1
ATOM 2353 C C . TYR A 1 306 ? 9.784 -3.228 -4.940 1.00 98.44 306 TYR A C 1
ATOM 2355 O O . TYR A 1 306 ? 8.997 -4.101 -5.297 1.00 98.44 306 TYR A O 1
ATOM 2363 N N . MET A 1 307 ? 10.000 -2.129 -5.650 1.00 98.06 307 MET A N 1
ATOM 2364 C CA . MET A 1 307 ? 9.325 -1.807 -6.908 1.00 98.06 307 MET A CA 1
ATOM 2365 C C . MET A 1 307 ? 10.142 -0.787 -7.689 1.00 98.06 307 MET A C 1
ATOM 2367 O O . MET A 1 307 ? 11.025 -0.158 -7.119 1.00 98.06 307 MET A O 1
ATOM 2371 N N . HIS A 1 308 ? 9.858 -0.587 -8.972 1.00 97.94 308 HIS A N 1
ATOM 2372 C CA . HIS A 1 308 ? 10.650 0.353 -9.762 1.00 97.94 308 HIS A CA 1
ATOM 2373 C C . HIS A 1 308 ? 10.433 1.821 -9.349 1.00 97.94 308 HIS A C 1
ATOM 2375 O O . HIS A 1 308 ? 11.379 2.495 -8.944 1.00 97.94 308 HIS A O 1
ATOM 2381 N N . HIS A 1 309 ? 9.192 2.322 -9.369 1.00 96.06 309 HIS A N 1
ATOM 2382 C CA . HIS A 1 309 ? 8.938 3.752 -9.162 1.00 96.06 309 HIS A CA 1
ATOM 2383 C C . HIS A 1 309 ? 8.798 4.152 -7.677 1.00 96.06 309 HIS A C 1
ATOM 2385 O O . HIS A 1 309 ? 8.002 3.549 -6.948 1.00 96.06 309 HIS A O 1
ATOM 2391 N N . PRO A 1 310 ? 9.466 5.232 -7.224 1.00 95.31 310 PRO A N 1
ATOM 2392 C CA . PRO A 1 310 ? 9.312 5.760 -5.870 1.00 95.31 310 PRO A CA 1
ATOM 2393 C C . PRO A 1 310 ? 7.966 6.467 -5.651 1.00 95.31 310 PRO A C 1
ATOM 2395 O O . PRO A 1 310 ? 7.454 7.177 -6.524 1.00 95.31 310 PRO A O 1
ATOM 2398 N N . ARG A 1 311 ? 7.407 6.353 -4.433 1.00 92.81 311 ARG A N 1
ATOM 2399 C CA . ARG A 1 311 ? 6.234 7.151 -4.033 1.00 92.81 311 ARG A CA 1
ATOM 2400 C C . ARG A 1 311 ? 6.616 8.586 -3.721 1.00 92.81 311 ARG A C 1
ATOM 2402 O O . ARG A 1 311 ? 5.804 9.459 -4.004 1.00 92.81 311 ARG A O 1
ATOM 2409 N N . TYR A 1 312 ? 7.764 8.839 -3.104 1.00 92.62 312 TYR A N 1
ATOM 2410 C CA . TYR A 1 312 ? 8.268 10.191 -2.837 1.00 92.62 312 TYR A CA 1
ATOM 2411 C C . TYR A 1 312 ? 9.585 10.413 -3.561 1.00 92.62 312 TYR A C 1
ATOM 2413 O O . TYR A 1 312 ? 10.423 9.520 -3.590 1.00 92.62 312 TYR A O 1
ATOM 2421 N N . LEU A 1 313 ? 9.764 11.584 -4.159 1.00 90.56 313 LEU A N 1
ATOM 2422 C CA . LEU A 1 313 ? 10.971 11.897 -4.912 1.00 90.56 313 LEU A CA 1
ATOM 2423 C C . LEU A 1 313 ? 11.185 13.409 -4.949 1.00 90.56 313 LEU A C 1
ATOM 2425 O O . LEU A 1 313 ? 10.215 14.159 -5.055 1.00 90.56 313 LEU A O 1
ATOM 2429 N N . THR A 1 314 ? 12.440 13.860 -4.921 1.00 89.06 314 THR A N 1
ATOM 2430 C CA . THR A 1 314 ? 12.800 15.275 -5.133 1.00 89.06 314 THR A CA 1
ATOM 2431 C C . THR A 1 314 ? 12.724 15.700 -6.611 1.00 89.06 314 THR A C 1
ATOM 2433 O O . THR A 1 314 ? 13.680 16.207 -7.198 1.00 89.06 314 THR A O 1
ATOM 2436 N N . ALA A 1 315 ? 11.571 15.485 -7.242 1.00 80.06 315 ALA A N 1
ATOM 2437 C CA . ALA A 1 315 ? 11.266 15.920 -8.607 1.00 80.06 315 ALA A CA 1
ATOM 2438 C C . ALA A 1 315 ? 9.991 16.793 -8.620 1.00 80.06 315 ALA A C 1
ATOM 2440 O O . ALA A 1 315 ? 9.184 16.669 -7.697 1.00 80.06 315 ALA A O 1
ATOM 2441 N N . PRO A 1 316 ? 9.752 17.653 -9.634 1.00 58.16 316 PRO A N 1
ATOM 2442 C CA . PRO A 1 316 ? 8.623 18.595 -9.676 1.00 58.16 316 PRO A CA 1
ATOM 2443 C C . PRO A 1 316 ? 7.252 17.918 -9.553 1.00 58.16 316 PRO A C 1
ATOM 2445 O O . PRO A 1 316 ? 6.286 18.527 -9.097 1.00 58.16 316 PRO A O 1
ATOM 2448 N N . ILE A 1 317 ? 7.178 16.630 -9.893 1.00 53.00 317 ILE A N 1
ATOM 2449 C CA . ILE A 1 317 ? 6.031 15.756 -9.647 1.00 53.00 317 ILE A CA 1
ATOM 2450 C C . ILE A 1 317 ? 6.285 14.956 -8.358 1.00 53.00 317 ILE A C 1
ATOM 2452 O O . ILE A 1 317 ? 6.380 13.740 -8.443 1.00 53.00 317 ILE A O 1
ATOM 2456 N N . GLY A 1 318 ? 6.472 15.628 -7.208 1.00 48.91 318 GLY A N 1
ATOM 2457 C CA . GLY A 1 318 ? 7.011 15.131 -5.917 1.00 48.91 318 GLY A CA 1
ATOM 2458 C C . GLY A 1 318 ? 6.415 13.839 -5.323 1.00 48.91 318 GLY A C 1
ATOM 2459 O O . GLY A 1 318 ? 5.909 13.814 -4.198 1.00 48.91 318 GLY A O 1
ATOM 2460 N N . GLY A 1 319 ? 6.500 12.747 -6.075 1.00 58.97 319 GLY A N 1
ATOM 2461 C CA . GLY A 1 319 ? 5.779 11.501 -5.909 1.00 58.97 319 GLY A CA 1
ATOM 2462 C C . GLY A 1 319 ? 4.665 11.249 -6.930 1.00 58.97 319 GLY A C 1
ATOM 2463 O O . GLY A 1 319 ? 3.780 12.085 -7.125 1.00 58.97 319 GLY A O 1
ATOM 2464 N N . ARG A 1 320 ? 4.638 10.042 -7.517 1.00 67.69 320 ARG A N 1
ATOM 2465 C CA . ARG A 1 320 ? 3.537 9.593 -8.388 1.00 67.69 320 ARG A CA 1
ATOM 2466 C C . ARG A 1 320 ? 2.257 9.468 -7.560 1.00 67.69 320 ARG A C 1
ATOM 2468 O O . ARG A 1 320 ? 2.130 8.579 -6.717 1.00 67.69 320 ARG A O 1
ATOM 2475 N N . THR A 1 321 ? 1.283 10.346 -7.799 1.00 72.69 321 THR A N 1
ATOM 2476 C CA . THR A 1 321 ? -0.012 10.342 -7.090 1.00 72.69 321 THR A CA 1
ATOM 2477 C C . THR A 1 321 ? -0.750 9.009 -7.228 1.00 72.69 321 THR A C 1
ATOM 2479 O O . THR A 1 321 ? -1.427 8.598 -6.282 1.00 72.69 321 THR A O 1
ATOM 2482 N N . GLY A 1 322 ? -0.539 8.294 -8.341 1.00 82.81 322 GLY A N 1
ATOM 2483 C CA . GLY A 1 322 ? -1.053 6.943 -8.584 1.00 82.81 322 GLY A CA 1
ATOM 2484 C C . GLY A 1 322 ? -0.631 5.896 -7.543 1.00 82.81 322 GLY A C 1
ATOM 2485 O O . GLY A 1 322 ? -1.369 4.945 -7.315 1.00 82.81 322 GLY A O 1
ATOM 2486 N N . LEU A 1 323 ? 0.481 6.099 -6.825 1.00 91.56 323 LEU A N 1
ATOM 2487 C CA . LEU A 1 323 ? 0.957 5.186 -5.775 1.00 91.56 323 LEU A CA 1
ATOM 2488 C C . LEU A 1 323 ? 0.378 5.483 -4.383 1.00 91.56 323 LEU A C 1
ATOM 2490 O O . LEU A 1 323 ? 0.769 4.851 -3.405 1.00 91.56 323 LEU A O 1
ATOM 2494 N N . THR A 1 324 ? -0.543 6.443 -4.247 1.00 91.00 324 THR A N 1
ATOM 2495 C CA . THR A 1 324 ? -1.078 6.836 -2.931 1.00 91.00 324 THR A CA 1
ATOM 2496 C C . THR A 1 324 ? -1.765 5.676 -2.211 1.00 91.00 324 THR A C 1
ATOM 2498 O O . THR A 1 324 ? -1.514 5.480 -1.027 1.00 91.00 324 THR A O 1
ATOM 2501 N N . GLN A 1 325 ? -2.574 4.872 -2.907 1.00 93.06 325 GLN A N 1
ATOM 2502 C CA . GLN A 1 325 ? -3.265 3.748 -2.266 1.00 93.06 325 GLN A CA 1
ATOM 2503 C C . GLN A 1 325 ? -2.305 2.626 -1.868 1.00 93.06 325 GLN A C 1
ATOM 2505 O O . GLN A 1 325 ? -2.462 2.065 -0.783 1.00 93.06 325 GLN A O 1
ATOM 2510 N N . VAL A 1 326 ? -1.311 2.317 -2.711 1.00 96.31 326 VAL A N 1
ATOM 2511 C CA . VAL A 1 326 ? -0.244 1.362 -2.370 1.00 96.31 326 VAL A CA 1
ATOM 2512 C C . VAL A 1 326 ? 0.498 1.857 -1.136 1.00 96.31 326 VAL A C 1
ATOM 2514 O O . VAL A 1 326 ? 0.587 1.131 -0.156 1.00 96.31 326 VAL A O 1
ATOM 2517 N N . TRP A 1 327 ? 0.939 3.117 -1.116 1.00 95.62 327 TRP A N 1
ATOM 2518 C CA . TRP A 1 327 ? 1.629 3.696 0.038 1.00 95.62 327 TRP A CA 1
ATOM 2519 C C . TRP A 1 327 ? 0.805 3.617 1.327 1.00 95.62 327 TRP A C 1
ATOM 2521 O O . TRP A 1 327 ? 1.309 3.182 2.361 1.00 95.62 327 TRP A O 1
ATOM 2531 N N . SER A 1 328 ? -0.472 4.010 1.275 1.00 90.50 328 SER A N 1
ATOM 2532 C CA . SER A 1 328 ? -1.360 3.922 2.435 1.00 90.50 328 SER A CA 1
ATOM 2533 C C . SER A 1 328 ? -1.532 2.479 2.913 1.00 90.50 328 SER A C 1
ATOM 2535 O O . SER A 1 328 ? -1.569 2.256 4.121 1.00 90.50 328 SER A O 1
ATOM 2537 N N . LEU A 1 329 ? -1.577 1.503 1.999 1.00 91.88 329 LEU A N 1
ATOM 2538 C CA . LEU A 1 329 ? -1.583 0.082 2.340 1.00 91.88 329 LEU A CA 1
ATOM 2539 C C . LEU A 1 329 ? -0.272 -0.338 3.019 1.00 91.88 329 LEU A C 1
ATOM 2541 O O . LEU A 1 329 ? -0.329 -0.944 4.086 1.00 91.88 329 LEU A O 1
ATOM 2545 N N . LEU A 1 330 ? 0.890 0.015 2.457 1.00 95.56 330 LEU A N 1
ATOM 2546 C CA . LEU A 1 330 ? 2.196 -0.314 3.045 1.00 95.56 330 LEU A CA 1
ATOM 2547 C C . LEU A 1 330 ? 2.314 0.244 4.470 1.00 95.56 330 LEU A C 1
ATOM 2549 O O . LEU A 1 330 ? 2.697 -0.474 5.392 1.00 95.56 330 LEU A O 1
ATOM 2553 N N . ALA A 1 331 ? 1.915 1.503 4.671 1.00 90.19 331 ALA A N 1
ATOM 2554 C CA . ALA A 1 331 ? 1.914 2.139 5.984 1.00 90.19 331 ALA A CA 1
ATOM 2555 C C . ALA A 1 331 ? 0.918 1.482 6.953 1.00 90.19 331 ALA A C 1
ATOM 2557 O O . ALA A 1 331 ? 1.268 1.209 8.099 1.00 90.19 331 ALA A O 1
ATOM 2558 N N . ALA A 1 332 ? -0.303 1.169 6.502 1.00 85.12 332 ALA A N 1
ATOM 2559 C CA . ALA A 1 332 ? -1.306 0.482 7.321 1.00 85.12 332 ALA A CA 1
ATOM 2560 C C . ALA A 1 332 ? -0.869 -0.936 7.723 1.00 85.12 332 ALA A C 1
ATOM 2562 O O . ALA A 1 332 ? -1.223 -1.413 8.801 1.00 85.12 332 ALA A O 1
ATOM 2563 N N . ARG A 1 333 ? -0.080 -1.601 6.874 1.00 87.44 333 ARG A N 1
ATOM 2564 C CA . ARG A 1 333 ? 0.512 -2.921 7.131 1.00 87.44 333 ARG A CA 1
ATOM 2565 C C . ARG A 1 333 ? 1.874 -2.856 7.825 1.00 87.44 333 ARG A C 1
ATOM 2567 O O . ARG A 1 333 ? 2.479 -3.900 8.034 1.00 87.44 333 ARG A O 1
ATOM 2574 N N . ARG A 1 334 ? 2.330 -1.656 8.213 1.0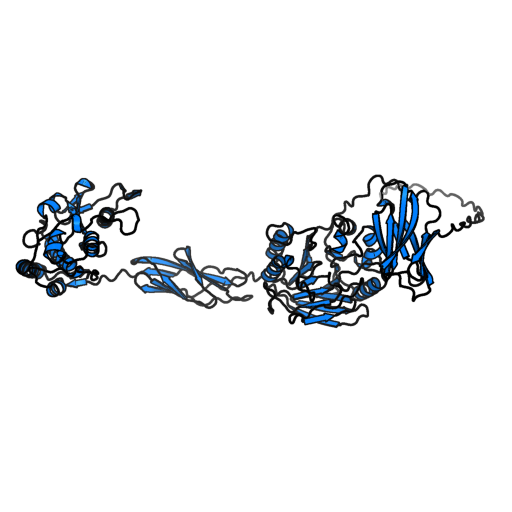0 84.38 334 ARG A N 1
ATOM 2575 C CA . ARG A 1 334 ? 3.620 -1.409 8.879 1.00 84.38 334 ARG A CA 1
ATOM 2576 C C . ARG A 1 334 ? 4.795 -2.052 8.138 1.00 84.38 334 ARG A C 1
ATOM 2578 O O . ARG A 1 334 ? 5.638 -2.708 8.741 1.00 84.38 334 ARG A O 1
ATOM 2585 N N . VAL A 1 335 ? 4.841 -1.875 6.820 1.00 94.50 335 VAL A N 1
ATOM 2586 C CA . VAL A 1 335 ? 6.014 -2.258 6.031 1.00 94.50 335 VAL A CA 1
ATOM 2587 C C . VAL A 1 335 ? 7.227 -1.472 6.527 1.00 94.50 335 VAL A C 1
ATOM 2589 O O . VAL A 1 335 ? 7.162 -0.252 6.678 1.00 94.50 335 VAL A O 1
ATOM 2592 N N . THR A 1 336 ? 8.334 -2.166 6.792 1.00 94.88 336 THR A N 1
ATOM 2593 C CA . THR A 1 336 ? 9.549 -1.548 7.334 1.00 94.88 336 THR A CA 1
ATOM 2594 C C . THR A 1 336 ? 10.229 -0.681 6.279 1.00 94.88 336 THR A C 1
ATOM 2596 O O . THR A 1 336 ? 10.543 0.488 6.518 1.00 94.88 336 THR A O 1
ATOM 2599 N N . LEU A 1 337 ? 10.456 -1.269 5.103 1.00 97.50 337 LEU A N 1
ATOM 2600 C CA . LEU A 1 337 ? 11.235 -0.675 4.025 1.00 97.50 337 LEU A CA 1
ATOM 2601 C C . LEU A 1 337 ? 10.461 -0.713 2.716 1.00 97.50 337 LEU A C 1
ATOM 2603 O O . LEU A 1 337 ? 9.946 -1.758 2.320 1.00 97.50 337 LEU A O 1
ATOM 2607 N N . LEU A 1 338 ? 10.470 0.418 2.021 1.00 98.31 338 LEU A N 1
ATOM 2608 C CA . LEU A 1 338 ? 10.194 0.478 0.597 1.00 98.31 338 LEU A CA 1
ATOM 2609 C C . LEU A 1 338 ? 11.504 0.767 -0.146 1.00 98.31 338 LEU A C 1
ATOM 2611 O O . LEU A 1 338 ? 12.114 1.807 0.093 1.00 98.31 338 LEU A O 1
ATOM 2615 N N . VAL A 1 339 ? 11.923 -0.118 -1.051 1.00 98.81 339 VAL A N 1
ATOM 2616 C CA . VAL A 1 339 ? 13.149 0.043 -1.852 1.00 98.81 339 VAL A CA 1
ATOM 2617 C C . VAL A 1 339 ? 12.796 0.232 -3.327 1.00 98.81 339 VAL A C 1
ATOM 2619 O O . VAL A 1 339 ? 12.014 -0.541 -3.873 1.00 98.81 339 VAL A O 1
ATOM 2622 N N . THR A 1 340 ? 13.338 1.268 -3.970 1.00 98.44 340 THR A N 1
ATOM 2623 C CA . THR A 1 340 ? 12.934 1.670 -5.334 1.00 98.44 340 THR A CA 1
ATOM 2624 C C . THR A 1 340 ? 14.089 2.102 -6.228 1.00 98.44 340 THR A C 1
ATOM 2626 O O . THR A 1 340 ? 15.150 2.429 -5.705 1.00 98.44 340 THR A O 1
ATOM 2629 N N . GLY A 1 341 ? 13.899 2.078 -7.549 1.00 96.88 341 GLY A N 1
ATOM 2630 C CA . GLY A 1 341 ? 14.842 2.571 -8.563 1.00 96.88 341 GLY A CA 1
ATOM 2631 C C . GLY A 1 341 ? 14.338 3.867 -9.207 1.00 96.88 341 GLY A C 1
ATOM 2632 O O . GLY A 1 341 ? 13.918 4.784 -8.491 1.00 96.88 341 GLY A O 1
ATOM 2633 N N . HIS A 1 342 ? 14.341 3.912 -10.542 1.00 95.62 342 HIS A N 1
ATOM 2634 C CA . HIS A 1 342 ? 13.795 4.935 -11.447 1.00 95.62 342 HIS A CA 1
ATOM 2635 C C . HIS A 1 342 ? 14.515 6.286 -11.410 1.00 95.62 342 HIS A C 1
ATOM 2637 O O . HIS A 1 342 ? 14.893 6.864 -12.428 1.00 95.62 342 HIS A O 1
ATOM 2643 N N . ALA A 1 343 ? 14.680 6.848 -10.214 1.00 94.38 343 ALA A N 1
ATOM 2644 C CA . ALA A 1 343 ? 15.431 8.075 -10.062 1.00 94.38 343 ALA A CA 1
ATOM 2645 C C . ALA A 1 343 ? 16.922 7.759 -10.037 1.00 94.38 343 ALA A C 1
ATOM 2647 O O . ALA A 1 343 ? 17.400 7.022 -9.177 1.00 94.38 343 ALA A O 1
ATOM 2648 N N . HIS A 1 344 ? 17.653 8.402 -10.944 1.00 95.94 344 HIS A N 1
ATOM 2649 C CA . HIS A 1 344 ? 19.087 8.223 -11.180 1.00 95.94 344 HIS A CA 1
ATOM 2650 C C . HIS A 1 344 ? 19.978 8.840 -10.092 1.00 95.94 344 HIS A C 1
ATOM 2652 O O . HIS A 1 344 ? 20.830 9.687 -10.358 1.00 95.94 344 HIS A O 1
ATOM 2658 N N . ARG A 1 345 ? 19.716 8.480 -8.834 1.00 95.62 345 ARG A N 1
ATOM 2659 C CA . ARG A 1 345 ? 20.388 8.934 -7.609 1.00 95.62 345 ARG A CA 1
ATOM 2660 C C . ARG A 1 345 ? 19.991 8.048 -6.427 1.00 95.62 345 ARG A C 1
ATOM 2662 O O . ARG A 1 345 ? 19.049 7.261 -6.513 1.00 95.62 345 ARG A O 1
ATOM 2669 N N . TYR A 1 346 ? 20.667 8.235 -5.298 1.00 98.25 346 TYR A N 1
ATOM 2670 C CA . TYR A 1 346 ? 20.213 7.700 -4.020 1.00 98.25 346 TYR A CA 1
ATOM 2671 C C . TYR A 1 346 ? 19.466 8.751 -3.205 1.00 98.25 346 TYR A C 1
ATOM 2673 O O . TYR A 1 346 ? 19.904 9.899 -3.094 1.00 98.25 346 TYR A O 1
ATOM 2681 N N . GLU A 1 347 ? 18.363 8.334 -2.589 1.00 97.62 347 GLU A N 1
ATOM 2682 C CA . GLU A 1 347 ? 17.649 9.118 -1.585 1.00 97.62 347 GLU A CA 1
ATOM 2683 C C . GLU A 1 347 ? 17.185 8.239 -0.435 1.00 97.62 347 GLU A C 1
ATOM 2685 O O . GLU A 1 347 ? 16.576 7.189 -0.642 1.00 97.62 347 GLU A O 1
ATOM 2690 N N . ARG A 1 348 ? 17.369 8.731 0.789 1.00 98.12 348 ARG A N 1
ATOM 2691 C CA . ARG A 1 348 ? 16.714 8.187 1.973 1.00 98.12 348 ARG A CA 1
ATOM 2692 C C . ARG A 1 348 ? 15.722 9.188 2.518 1.00 98.12 348 ARG A C 1
ATOM 2694 O O . ARG A 1 348 ? 16.083 10.304 2.892 1.00 98.12 348 ARG A O 1
ATOM 2701 N N . TRP A 1 349 ? 14.477 8.754 2.617 1.00 96.94 349 TRP A N 1
ATOM 2702 C CA . TRP A 1 349 ? 13.409 9.521 3.238 1.00 96.94 349 TRP A CA 1
ATOM 2703 C C . TRP A 1 349 ? 13.336 9.205 4.731 1.00 96.94 349 TRP A C 1
ATOM 2705 O O . TRP A 1 349 ? 13.662 8.100 5.168 1.00 96.94 349 TRP A O 1
ATOM 2715 N N . THR A 1 350 ? 12.927 10.188 5.531 1.00 95.88 350 THR A N 1
ATOM 2716 C CA . THR A 1 350 ? 12.537 9.937 6.926 1.00 95.88 350 THR A CA 1
ATOM 2717 C C . THR A 1 350 ? 11.381 8.926 6.977 1.00 95.88 350 THR A C 1
ATOM 2719 O O . THR A 1 350 ? 10.664 8.787 5.988 1.00 95.88 350 THR A O 1
ATOM 2722 N N . PRO A 1 351 ? 11.174 8.197 8.085 1.00 94.81 351 PRO A N 1
ATOM 2723 C CA . PRO A 1 351 ? 10.006 7.331 8.236 1.00 94.81 351 PRO A CA 1
ATOM 2724 C C . PRO A 1 351 ? 8.698 8.125 8.077 1.00 94.81 351 PRO A C 1
ATOM 2726 O O . PRO A 1 351 ? 8.510 9.148 8.742 1.00 94.81 351 PRO A O 1
ATOM 2729 N N . LEU A 1 352 ? 7.808 7.681 7.182 1.00 93.31 352 LEU A N 1
ATOM 2730 C CA . LEU A 1 352 ? 6.572 8.394 6.836 1.00 93.31 352 LEU A CA 1
ATOM 2731 C C . LEU A 1 352 ? 5.320 7.532 7.069 1.00 93.31 352 LEU A C 1
ATOM 2733 O O . LEU A 1 352 ? 5.271 6.354 6.713 1.00 93.31 352 LEU A O 1
ATOM 2737 N N . GLY A 1 353 ? 4.274 8.141 7.630 1.00 88.19 353 GLY A N 1
ATOM 2738 C CA . GLY A 1 353 ? 2.970 7.510 7.841 1.00 88.19 353 GLY A CA 1
ATOM 2739 C C . GLY A 1 353 ? 2.112 7.439 6.569 1.00 88.19 353 GLY A C 1
ATOM 2740 O O . GLY A 1 353 ? 2.521 7.847 5.478 1.00 88.19 353 GLY A O 1
ATOM 2741 N N . ALA A 1 354 ? 0.869 6.966 6.703 1.00 88.19 354 ALA A N 1
ATOM 2742 C CA . ALA A 1 354 ? -0.038 6.727 5.569 1.00 88.19 354 ALA A CA 1
ATOM 2743 C C . ALA A 1 354 ? -0.363 7.977 4.727 1.00 88.19 354 ALA A C 1
ATOM 2745 O O . ALA A 1 354 ? -0.674 7.850 3.544 1.00 88.19 354 ALA A O 1
ATOM 2746 N N . THR A 1 355 ? -0.272 9.171 5.320 1.00 84.19 355 THR A N 1
ATOM 2747 C CA . THR A 1 355 ? -0.495 10.473 4.664 1.00 84.19 355 THR A CA 1
ATOM 2748 C C . THR A 1 355 ? 0.787 11.110 4.118 1.00 84.19 355 THR A C 1
ATOM 2750 O O . THR A 1 355 ? 0.731 12.200 3.553 1.00 84.19 355 THR A O 1
ATOM 2753 N N . GLY A 1 356 ? 1.949 10.478 4.314 1.00 86.12 356 GLY A N 1
ATOM 2754 C CA . GLY A 1 356 ? 3.253 11.037 3.947 1.00 86.12 356 GLY A CA 1
ATOM 2755 C C . GLY A 1 356 ? 3.828 12.044 4.941 1.00 86.12 356 GLY A C 1
ATOM 2756 O O . GLY A 1 356 ? 4.837 12.685 4.648 1.00 86.12 356 GLY A O 1
ATOM 2757 N N . SER A 1 357 ? 3.202 12.211 6.105 1.00 88.56 357 SER A N 1
ATOM 2758 C CA . SER A 1 357 ? 3.760 12.990 7.214 1.00 88.56 357 SER A CA 1
ATOM 2759 C C . SER A 1 357 ? 4.822 12.172 7.965 1.00 88.56 357 SER A C 1
ATOM 2761 O O . SER A 1 357 ? 4.662 10.952 8.050 1.00 88.56 357 SER A O 1
ATOM 2763 N N . PRO A 1 358 ? 5.874 12.802 8.526 1.00 89.94 358 PRO A N 1
ATOM 2764 C CA . PRO A 1 358 ? 6.849 12.107 9.364 1.00 89.94 358 PRO A CA 1
ATOM 2765 C C . PRO A 1 358 ? 6.188 11.338 10.509 1.00 89.94 358 PRO A C 1
ATOM 2767 O O . PRO A 1 358 ? 5.384 11.894 11.255 1.00 89.94 358 PRO A O 1
ATOM 2770 N N . ASP A 1 359 ? 6.544 10.066 10.643 1.00 84.50 359 ASP A N 1
ATOM 2771 C CA . ASP A 1 359 ? 6.069 9.162 11.686 1.00 84.50 359 ASP A CA 1
ATOM 2772 C C . ASP A 1 359 ? 7.202 8.186 12.022 1.00 84.50 359 ASP A C 1
ATOM 2774 O O . ASP A 1 359 ? 7.559 7.389 11.159 1.00 84.50 359 ASP A O 1
ATOM 2778 N N . PRO A 1 360 ? 7.753 8.181 13.251 1.00 82.00 360 PRO A N 1
ATOM 2779 C CA . PRO A 1 360 ? 8.824 7.263 13.649 1.00 82.00 360 PRO A CA 1
ATOM 2780 C C . PRO A 1 360 ? 8.509 5.770 13.467 1.00 82.00 360 PRO A C 1
ATOM 2782 O O . PRO A 1 360 ? 9.428 4.956 13.499 1.00 82.00 360 PRO A O 1
ATOM 2785 N N . ARG A 1 361 ? 7.230 5.399 13.314 1.00 79.56 361 ARG A N 1
ATOM 2786 C CA . ARG A 1 361 ? 6.769 4.025 13.046 1.00 79.56 361 ARG A CA 1
ATOM 2787 C C . ARG A 1 361 ? 6.333 3.805 11.592 1.00 79.56 361 ARG A C 1
ATOM 2789 O O . ARG A 1 361 ? 5.796 2.747 11.271 1.00 79.56 361 ARG A O 1
ATOM 2796 N N . GLY A 1 362 ? 6.513 4.810 10.743 1.00 87.31 362 GLY A N 1
ATOM 2797 C CA . GLY A 1 362 ? 6.146 4.800 9.336 1.00 87.31 362 GLY A CA 1
ATOM 2798 C C . GLY A 1 362 ? 7.088 3.978 8.457 1.00 87.31 362 GLY A C 1
ATOM 2799 O O . GLY A 1 362 ? 8.113 3.464 8.904 1.00 87.31 362 GLY A O 1
ATOM 2800 N N . VAL A 1 363 ? 6.741 3.888 7.174 1.00 95.25 363 VAL A N 1
ATOM 2801 C CA . VAL A 1 363 ? 7.560 3.209 6.163 1.00 95.25 363 VAL A CA 1
ATOM 2802 C C . VAL A 1 363 ? 8.779 4.075 5.859 1.00 95.25 363 VAL A C 1
ATOM 2804 O O . VAL A 1 363 ? 8.639 5.276 5.609 1.00 95.25 363 VAL A O 1
ATOM 2807 N N . THR A 1 364 ? 9.971 3.479 5.839 1.00 97.25 364 THR A N 1
ATOM 2808 C CA . THR A 1 364 ? 11.178 4.165 5.355 1.00 97.25 364 THR A CA 1
ATOM 2809 C C . THR A 1 364 ? 11.369 3.873 3.870 1.00 97.25 364 THR A C 1
ATOM 2811 O O . THR A 1 364 ? 11.485 2.710 3.487 1.00 97.25 364 THR A O 1
ATOM 2814 N N . GLN A 1 365 ? 11.401 4.912 3.029 1.00 97.94 365 GLN A N 1
ATOM 2815 C CA . GLN A 1 365 ? 11.667 4.762 1.595 1.00 97.94 365 GLN A CA 1
ATOM 2816 C C . GLN A 1 365 ? 13.150 5.002 1.283 1.00 97.94 365 GLN A C 1
ATOM 2818 O O . GLN A 1 365 ? 13.710 6.036 1.656 1.00 97.94 365 GLN A O 1
ATOM 2823 N N . LEU A 1 366 ? 13.747 4.064 0.551 1.00 98.56 366 LEU A N 1
ATOM 2824 C CA . LEU A 1 366 ? 15.096 4.132 0.000 1.00 98.56 366 LEU A CA 1
ATOM 2825 C C . LEU A 1 366 ? 15.013 4.072 -1.529 1.00 98.56 366 LEU A C 1
ATOM 2827 O O . LEU A 1 366 ? 14.425 3.151 -2.096 1.00 98.56 366 LEU A O 1
ATOM 2831 N N . VAL A 1 367 ? 15.597 5.059 -2.196 1.00 98.12 367 VAL A N 1
ATOM 2832 C CA . VAL A 1 367 ? 15.745 5.100 -3.654 1.00 98.12 367 VAL A CA 1
ATOM 2833 C C . VAL A 1 367 ? 17.187 4.731 -3.984 1.00 98.12 367 VAL A C 1
ATOM 2835 O O . VAL A 1 367 ? 18.100 5.303 -3.401 1.00 98.12 367 VAL A O 1
ATOM 2838 N N . ALA A 1 368 ? 17.389 3.761 -4.869 1.00 98.12 368 ALA A N 1
ATOM 2839 C CA . ALA A 1 368 ? 18.671 3.168 -5.241 1.00 98.12 368 ALA A CA 1
ATOM 2840 C C . ALA A 1 368 ? 18.755 2.953 -6.767 1.00 98.12 368 ALA A C 1
ATOM 2842 O O . ALA A 1 368 ? 19.134 1.877 -7.231 1.00 98.12 368 ALA A O 1
ATOM 2843 N N . GLY A 1 369 ? 18.381 3.975 -7.544 1.00 97.38 369 GLY A N 1
ATOM 2844 C CA . GLY A 1 369 ? 18.368 3.944 -9.014 1.00 97.38 369 GLY A CA 1
ATOM 2845 C C . GLY A 1 369 ? 19.636 4.497 -9.669 1.00 97.38 369 GLY A C 1
ATOM 2846 O O . GLY A 1 369 ? 19.597 4.989 -10.785 1.00 97.38 369 GLY A O 1
ATOM 2847 N N . ALA A 1 370 ? 20.772 4.501 -8.972 1.00 97.12 370 ALA A N 1
ATOM 2848 C CA . ALA A 1 370 ? 22.048 5.019 -9.480 1.00 97.12 370 ALA A CA 1
ATOM 2849 C C . ALA A 1 370 ? 23.000 3.885 -9.904 1.00 97.12 370 ALA A C 1
ATOM 2851 O O . ALA A 1 370 ? 24.191 3.907 -9.587 1.00 97.12 370 ALA A O 1
ATOM 2852 N N . GLY A 1 371 ? 22.455 2.865 -10.574 1.00 97.00 371 GLY A N 1
ATOM 2853 C CA . GLY A 1 371 ? 23.156 1.613 -10.851 1.00 97.00 371 GLY A CA 1
ATOM 2854 C C . GLY A 1 371 ? 24.161 1.648 -12.003 1.00 97.00 371 GLY A C 1
ATOM 2855 O O . GLY A 1 371 ? 24.922 0.698 -12.153 1.00 97.00 371 GLY A O 1
ATOM 2856 N N . GLY A 1 372 ? 24.199 2.682 -12.841 1.00 92.75 372 GLY A N 1
ATOM 2857 C CA . GLY A 1 372 ? 25.209 2.736 -13.909 1.00 92.75 372 GLY A CA 1
ATOM 2858 C C . GLY A 1 372 ? 24.845 3.561 -15.132 1.00 92.75 372 GLY A C 1
ATOM 2859 O O . GLY A 1 372 ? 25.751 4.138 -15.737 1.00 92.75 372 GLY A O 1
ATOM 2860 N N . HIS A 1 373 ? 23.554 3.704 -15.448 1.00 92.38 373 HIS A N 1
ATOM 2861 C CA . HIS A 1 373 ? 23.142 4.351 -16.693 1.00 92.38 373 HIS A CA 1
ATOM 2862 C C . HIS A 1 373 ? 23.550 5.837 -16.767 1.00 92.38 373 HIS A C 1
ATOM 2864 O O . HIS A 1 373 ? 24.400 6.239 -17.566 1.00 92.38 373 HIS A O 1
ATOM 2870 N N . ARG A 1 374 ? 22.994 6.679 -15.886 1.00 91.25 374 ARG A N 1
ATOM 2871 C CA . ARG A 1 374 ? 23.424 8.079 -15.685 1.00 91.25 374 ARG A CA 1
ATOM 2872 C C . ARG A 1 374 ? 23.104 8.556 -14.266 1.00 91.25 374 ARG A C 1
ATOM 2874 O O . ARG A 1 374 ? 22.464 7.838 -13.512 1.00 91.25 374 ARG A O 1
ATOM 2881 N N . ILE A 1 375 ? 23.553 9.761 -13.908 1.00 93.81 375 ILE A N 1
ATOM 2882 C CA . ILE A 1 375 ? 23.161 10.451 -12.669 1.00 93.81 375 ILE A CA 1
ATOM 2883 C C . ILE A 1 375 ? 22.246 11.628 -13.004 1.00 93.81 375 ILE A C 1
ATOM 2885 O O . ILE A 1 375 ? 22.530 12.392 -13.927 1.00 93.81 375 ILE A O 1
ATOM 2889 N N . ALA A 1 376 ? 21.190 11.811 -12.211 1.00 91.12 376 ALA A N 1
ATOM 2890 C CA . ALA A 1 376 ? 20.309 12.972 -12.260 1.00 91.12 376 ALA A CA 1
ATOM 2891 C C . ALA A 1 376 ? 20.199 13.633 -10.869 1.00 91.12 376 ALA A C 1
ATOM 2893 O O . ALA A 1 376 ? 19.749 12.975 -9.921 1.00 91.12 376 ALA A O 1
ATOM 2894 N N . PRO A 1 377 ? 20.578 14.920 -10.718 1.00 89.94 377 PRO A N 1
ATOM 2895 C CA . PRO A 1 377 ? 20.479 15.630 -9.444 1.00 89.94 377 PRO A CA 1
ATOM 2896 C C . PRO A 1 377 ? 19.018 15.855 -9.007 1.00 89.94 377 PRO A C 1
ATOM 2898 O O . PRO A 1 377 ? 18.105 15.755 -9.830 1.00 89.94 377 PRO A O 1
ATOM 2901 N N . PRO A 1 378 ? 18.772 16.156 -7.717 1.00 90.81 378 PRO A N 1
ATOM 2902 C CA . PRO A 1 378 ? 17.451 16.568 -7.248 1.00 90.81 378 PRO A CA 1
ATOM 2903 C C . PRO A 1 378 ? 17.015 17.876 -7.926 1.00 90.81 378 PRO A C 1
ATOM 2905 O O . PRO A 1 378 ? 17.816 18.793 -8.101 1.00 90.81 378 PRO A O 1
ATOM 2908 N N . GLU A 1 379 ? 15.737 17.976 -8.280 1.00 89.12 379 GLU A N 1
ATOM 2909 C CA . GLU A 1 379 ? 15.167 19.156 -8.951 1.00 89.12 379 GLU A CA 1
ATOM 2910 C C . GLU A 1 379 ? 14.443 20.091 -7.972 1.00 89.12 379 GLU A C 1
ATOM 2912 O O . GLU A 1 379 ? 14.297 21.285 -8.231 1.00 89.12 379 GLU A O 1
ATOM 2917 N N . ILE A 1 380 ? 13.986 19.551 -6.838 1.00 88.88 380 ILE A N 1
ATOM 2918 C CA . ILE A 1 380 ? 13.334 20.295 -5.754 1.00 88.88 380 ILE A CA 1
ATOM 2919 C C . ILE A 1 380 ? 13.921 19.898 -4.396 1.00 88.88 380 ILE A C 1
ATOM 2921 O O . ILE A 1 380 ? 14.573 18.867 -4.267 1.00 88.88 380 ILE A O 1
ATOM 2925 N N . SER A 1 381 ? 13.636 20.682 -3.359 1.00 88.31 381 SER A N 1
ATOM 2926 C CA . SER A 1 381 ? 13.986 20.341 -1.975 1.00 88.31 381 SER A CA 1
ATOM 2927 C C . SER A 1 381 ? 12.743 19.929 -1.187 1.00 88.31 381 SER A C 1
ATOM 2929 O O . SER A 1 381 ? 11.696 20.562 -1.309 1.00 88.31 381 SER A O 1
ATOM 2931 N N . ASP A 1 382 ? 12.869 18.917 -0.328 1.00 91.56 382 ASP A N 1
ATOM 2932 C CA . ASP A 1 382 ? 11.821 18.477 0.601 1.00 91.56 382 ASP A CA 1
ATOM 2933 C C . ASP A 1 382 ? 12.443 18.194 1.974 1.00 91.56 382 ASP A C 1
ATOM 2935 O O . ASP A 1 382 ? 13.441 17.483 2.079 1.00 91.56 382 ASP A O 1
ATOM 2939 N N . SER A 1 383 ? 11.866 18.754 3.039 1.00 93.88 383 SER A N 1
ATOM 2940 C CA . SER A 1 383 ? 12.407 18.636 4.400 1.00 93.88 383 SER A CA 1
ATOM 2941 C C . SER A 1 383 ? 12.311 17.226 4.987 1.00 93.88 383 SER A C 1
ATOM 2943 O O . SER A 1 383 ? 12.931 16.949 6.012 1.00 93.88 383 SER A O 1
ATOM 2945 N N . ARG A 1 384 ? 11.533 16.334 4.367 1.00 95.06 384 ARG A N 1
ATOM 2946 C CA . ARG A 1 384 ? 11.393 14.932 4.778 1.00 95.06 384 ARG A CA 1
ATOM 2947 C C . ARG A 1 384 ? 12.504 14.043 4.223 1.00 95.06 384 ARG A C 1
ATOM 2949 O O . ARG A 1 384 ? 12.615 12.898 4.667 1.00 95.06 384 ARG A O 1
ATOM 2956 N N . VAL A 1 385 ? 13.301 14.535 3.274 1.00 96.50 385 VAL A N 1
ATOM 2957 C CA . VAL A 1 385 ? 14.472 13.830 2.742 1.00 96.50 385 VAL A CA 1
ATOM 2958 C C . VAL A 1 385 ? 15.593 13.914 3.766 1.00 96.50 385 VAL A C 1
ATOM 2960 O O . VAL A 1 385 ? 16.020 14.998 4.154 1.00 96.50 385 VAL A O 1
ATOM 2963 N N . ALA A 1 386 ? 16.065 12.759 4.222 1.00 96.81 386 ALA A N 1
ATOM 2964 C CA . ALA A 1 386 ? 17.136 12.681 5.202 1.00 96.81 386 ALA A CA 1
ATOM 2965 C C . ALA A 1 386 ? 18.517 12.766 4.543 1.00 96.81 386 ALA A C 1
ATOM 2967 O O . ALA A 1 386 ? 19.441 13.340 5.118 1.00 96.81 386 ALA A O 1
ATOM 2968 N N . THR A 1 387 ? 18.690 12.167 3.364 1.00 97.56 387 THR A N 1
ATOM 2969 C CA . THR A 1 387 ? 19.969 12.158 2.640 1.00 97.56 387 THR A CA 1
ATOM 2970 C C . THR A 1 387 ? 19.738 11.966 1.145 1.00 97.56 387 THR A C 1
ATOM 2972 O O . THR A 1 387 ? 18.878 11.179 0.753 1.00 97.56 387 THR A O 1
ATOM 2975 N N . THR A 1 388 ? 20.538 12.652 0.328 1.00 97.19 388 THR A N 1
ATOM 2976 C CA . THR A 1 388 ? 20.597 12.500 -1.131 1.00 97.19 388 THR A CA 1
ATOM 2977 C C . THR A 1 388 ? 22.052 12.321 -1.544 1.00 97.19 388 THR A C 1
ATOM 2979 O O . THR A 1 388 ? 22.918 13.041 -1.048 1.00 97.19 388 THR A O 1
ATOM 2982 N N . VAL A 1 389 ? 22.323 11.390 -2.458 1.00 97.44 389 VAL A N 1
ATOM 2983 C CA . VAL A 1 389 ? 23.661 11.159 -3.022 1.00 97.44 389 VAL A CA 1
ATOM 2984 C C . VAL A 1 389 ? 23.551 11.074 -4.544 1.00 97.44 389 VAL A C 1
ATOM 2986 O O . VAL A 1 389 ? 22.741 10.314 -5.072 1.00 97.44 389 VAL A O 1
ATOM 2989 N N . THR A 1 390 ? 24.366 11.856 -5.253 1.00 96.25 390 THR A N 1
ATOM 2990 C CA . THR A 1 390 ? 24.408 11.934 -6.727 1.00 96.25 390 THR A CA 1
ATOM 2991 C C . THR A 1 390 ? 25.691 11.312 -7.277 1.00 96.25 390 THR A C 1
ATOM 2993 O O . THR A 1 390 ? 26.371 11.887 -8.122 1.00 96.25 390 THR A O 1
ATOM 2996 N N . GLU A 1 391 ? 26.044 10.147 -6.748 1.00 96.94 391 GLU A N 1
ATOM 2997 C CA . GLU A 1 391 ? 27.165 9.316 -7.186 1.00 96.94 391 GLU A CA 1
ATOM 2998 C C . GLU A 1 391 ? 26.641 7.909 -7.463 1.00 96.94 391 GLU A C 1
ATOM 3000 O O . GLU A 1 391 ? 25.768 7.427 -6.737 1.00 96.94 391 GLU A O 1
ATOM 3005 N N . MET A 1 392 ? 27.180 7.259 -8.497 1.00 97.00 392 MET A N 1
ATOM 3006 C CA . MET A 1 392 ? 26.819 5.886 -8.861 1.00 97.00 392 MET A CA 1
ATOM 3007 C C . MET A 1 392 ? 27.165 4.926 -7.733 1.00 97.00 392 MET A C 1
ATOM 3009 O O . MET A 1 392 ? 28.201 5.090 -7.084 1.00 97.00 392 MET A O 1
ATOM 3013 N N . GLY A 1 393 ? 26.330 3.920 -7.513 1.00 98.19 393 GLY A N 1
ATOM 3014 C CA . GLY A 1 393 ? 26.491 3.000 -6.400 1.00 98.19 393 GLY A CA 1
ATOM 3015 C C . GLY A 1 393 ? 25.303 2.072 -6.218 1.00 98.19 393 GLY A C 1
ATOM 3016 O O . GLY A 1 393 ? 24.392 2.008 -7.041 1.00 98.19 393 GLY A O 1
ATOM 3017 N N . ALA A 1 394 ? 25.318 1.345 -5.109 1.00 98.69 394 ALA A N 1
ATOM 3018 C CA . ALA A 1 394 ? 24.265 0.403 -4.770 1.00 98.69 394 ALA A CA 1
ATOM 3019 C C . ALA A 1 394 ? 23.962 0.413 -3.271 1.00 98.69 394 ALA A C 1
ATOM 3021 O O . ALA A 1 394 ? 24.785 0.797 -2.431 1.00 98.69 394 ALA A O 1
ATOM 3022 N N . LEU A 1 395 ? 22.749 -0.025 -2.939 1.00 98.81 395 LEU A N 1
ATOM 3023 C CA . LEU A 1 395 ? 22.280 -0.143 -1.569 1.00 98.81 395 LEU A CA 1
ATOM 3024 C C . LEU A 1 395 ? 22.604 -1.540 -1.031 1.00 98.81 395 LEU A C 1
ATOM 3026 O O . LEU A 1 395 ? 22.208 -2.555 -1.603 1.00 98.81 395 LEU A O 1
ATOM 3030 N N . ARG A 1 396 ? 23.287 -1.593 0.110 1.00 98.75 396 ARG A N 1
ATOM 3031 C CA . ARG A 1 396 ? 23.515 -2.816 0.880 1.00 98.75 396 ARG A CA 1
ATOM 3032 C C . ARG A 1 396 ? 22.595 -2.841 2.092 1.00 98.75 396 ARG A C 1
ATOM 3034 O O . ARG A 1 396 ? 22.597 -1.895 2.875 1.00 98.75 396 ARG A O 1
ATOM 3041 N N . LEU A 1 397 ? 21.853 -3.932 2.261 1.00 98.75 397 LEU A N 1
ATOM 3042 C CA . LEU A 1 397 ? 20.986 -4.199 3.406 1.00 98.75 397 LEU A CA 1
ATOM 3043 C C . LEU A 1 397 ? 21.452 -5.476 4.109 1.00 98.75 397 LEU A C 1
ATOM 3045 O O . LEU A 1 397 ? 21.299 -6.584 3.601 1.00 98.75 397 LEU A O 1
ATOM 3049 N N . ASP A 1 398 ? 22.032 -5.318 5.290 1.00 98.44 398 ASP A N 1
ATOM 3050 C CA . ASP A 1 398 ? 22.426 -6.406 6.174 1.00 98.44 398 ASP A CA 1
ATOM 3051 C C . ASP A 1 398 ? 21.266 -6.678 7.151 1.00 98.44 398 ASP A C 1
ATOM 3053 O O . ASP A 1 398 ? 21.067 -5.939 8.119 1.00 98.44 398 ASP A O 1
ATOM 3057 N N . LEU A 1 399 ? 20.473 -7.716 6.873 1.00 97.44 399 LEU A N 1
ATOM 3058 C CA . LEU A 1 399 ? 19.225 -8.056 7.563 1.00 97.44 399 LEU A CA 1
ATOM 3059 C C . LEU A 1 399 ? 19.490 -8.862 8.842 1.00 97.44 399 LEU A C 1
ATOM 3061 O O . LEU A 1 399 ? 20.166 -9.896 8.812 1.00 97.44 399 LEU A O 1
ATOM 3065 N N . GLY A 1 400 ? 18.933 -8.425 9.971 1.00 93.44 400 GLY A N 1
ATOM 3066 C CA . GLY A 1 400 ? 18.860 -9.238 11.188 1.00 93.44 400 GLY A CA 1
ATOM 3067 C C . GLY A 1 400 ? 17.436 -9.432 11.675 1.00 93.44 400 GLY A C 1
ATOM 3068 O O . GLY A 1 400 ? 16.484 -9.213 10.938 1.00 93.44 400 GLY A O 1
ATOM 3069 N N . THR A 1 401 ? 17.292 -9.884 12.918 1.00 89.19 401 THR A N 1
ATOM 3070 C CA . THR A 1 401 ? 16.001 -10.346 13.449 1.00 89.19 401 THR A CA 1
ATOM 3071 C C . THR A 1 401 ? 14.980 -9.233 13.638 1.00 89.19 401 THR A C 1
ATOM 3073 O O . THR A 1 401 ? 13.792 -9.472 13.452 1.00 89.19 401 THR A O 1
ATOM 3076 N N . ASP A 1 402 ? 15.440 -8.038 14.015 1.00 88.00 402 ASP A N 1
ATOM 3077 C CA . ASP A 1 402 ? 14.576 -6.919 14.411 1.00 88.00 402 ASP A CA 1
ATOM 3078 C C . ASP A 1 402 ? 14.987 -5.589 13.754 1.00 88.00 402 ASP A C 1
ATOM 3080 O O . ASP A 1 402 ? 14.415 -4.540 14.054 1.00 88.00 402 ASP A O 1
ATOM 3084 N N . ASP A 1 403 ? 15.971 -5.611 12.850 1.00 93.56 403 ASP A N 1
ATOM 3085 C CA . ASP A 1 403 ? 16.431 -4.431 12.122 1.00 93.56 403 ASP A CA 1
ATOM 3086 C C . ASP A 1 403 ? 17.153 -4.788 10.812 1.00 93.56 403 ASP A C 1
ATOM 3088 O O . ASP A 1 403 ? 17.633 -5.911 10.625 1.00 93.56 403 ASP A O 1
ATOM 3092 N N . ALA A 1 404 ? 17.259 -3.802 9.923 1.00 97.06 404 ALA A N 1
ATOM 3093 C CA . ALA A 1 404 ? 18.161 -3.814 8.780 1.00 97.06 404 ALA A CA 1
ATOM 3094 C C . ALA A 1 404 ? 19.236 -2.735 8.957 1.00 97.06 404 ALA A C 1
ATOM 3096 O O . ALA A 1 404 ? 18.927 -1.554 9.133 1.00 97.06 404 ALA A O 1
ATOM 3097 N N . GLN A 1 405 ? 20.503 -3.133 8.860 1.00 98.50 405 GLN A N 1
ATOM 3098 C CA . GLN A 1 405 ? 21.617 -2.198 8.720 1.00 98.50 405 GLN A CA 1
ATOM 3099 C C . GLN A 1 405 ? 21.754 -1.857 7.242 1.00 98.50 405 GLN A C 1
ATOM 3101 O O . GLN A 1 405 ? 21.958 -2.753 6.424 1.00 98.50 405 GLN A O 1
ATOM 3106 N N . PHE A 1 406 ? 21.623 -0.582 6.894 1.00 98.69 406 PHE A N 1
ATOM 3107 C CA . PHE A 1 406 ? 21.744 -0.126 5.517 1.00 98.69 406 PHE A CA 1
ATOM 3108 C C . PHE A 1 406 ? 23.049 0.640 5.308 1.00 98.69 406 PHE A C 1
ATOM 3110 O O . PHE A 1 406 ? 23.533 1.331 6.208 1.00 98.69 406 PHE A O 1
ATOM 3117 N N . ALA A 1 407 ? 23.593 0.542 4.101 1.00 98.81 407 ALA A N 1
ATOM 3118 C CA . ALA A 1 407 ? 24.656 1.407 3.616 1.00 98.81 407 ALA A CA 1
ATOM 3119 C C . ALA A 1 407 ? 24.469 1.667 2.119 1.00 98.81 407 ALA A C 1
ATOM 3121 O O . ALA A 1 407 ? 24.336 0.719 1.347 1.00 98.81 407 ALA A O 1
ATOM 3122 N N . TYR A 1 408 ? 24.487 2.933 1.709 1.00 98.81 408 TYR A N 1
ATOM 3123 C CA . TYR A 1 408 ? 24.678 3.292 0.310 1.00 98.81 408 TYR A CA 1
ATOM 3124 C C . TYR A 1 408 ? 26.168 3.472 0.046 1.00 98.81 408 TYR A C 1
ATOM 3126 O O . TYR A 1 408 ? 26.839 4.276 0.706 1.00 98.81 408 TYR A O 1
ATOM 3134 N N . VAL A 1 409 ? 26.676 2.691 -0.900 1.00 98.81 409 VAL A N 1
ATOM 3135 C CA . VAL A 1 409 ? 28.101 2.598 -1.204 1.00 98.81 409 VAL A CA 1
ATOM 3136 C C . VAL A 1 409 ? 28.296 2.922 -2.676 1.00 98.81 409 VAL A C 1
ATOM 3138 O O . VAL A 1 409 ? 27.638 2.329 -3.534 1.00 98.81 409 VAL A O 1
ATOM 3141 N N . THR A 1 410 ? 29.182 3.869 -2.965 1.00 98.31 410 THR A N 1
ATOM 3142 C CA . THR A 1 410 ? 29.477 4.285 -4.338 1.00 98.31 410 THR A CA 1
ATOM 3143 C C . THR A 1 410 ? 30.233 3.201 -5.099 1.00 98.31 410 THR A C 1
ATOM 3145 O O . THR A 1 410 ? 30.844 2.325 -4.493 1.00 98.31 410 THR A O 1
ATOM 3148 N N . ALA A 1 411 ? 30.274 3.297 -6.429 1.00 96.12 411 ALA A N 1
ATOM 3149 C CA . ALA A 1 411 ? 31.062 2.417 -7.297 1.00 96.12 411 ALA A CA 1
ATOM 3150 C C . ALA A 1 411 ? 32.566 2.385 -6.940 1.00 96.12 411 ALA A C 1
ATOM 3152 O O . ALA A 1 411 ? 33.253 1.413 -7.231 1.00 96.12 411 ALA A O 1
ATOM 3153 N N . THR A 1 412 ? 33.077 3.436 -6.288 1.00 95.69 412 THR A N 1
ATOM 3154 C CA . THR A 1 412 ? 34.466 3.533 -5.807 1.00 95.69 412 THR A CA 1
ATOM 3155 C C . THR A 1 412 ? 34.679 2.944 -4.408 1.00 95.69 412 THR A C 1
ATOM 3157 O O . THR A 1 412 ? 35.813 2.917 -3.931 1.00 95.69 412 THR A O 1
ATOM 3160 N N . GLY A 1 413 ? 33.617 2.484 -3.740 1.00 96.69 413 GLY A N 1
ATOM 3161 C CA . GLY A 1 413 ? 33.663 1.883 -2.406 1.00 96.69 413 GLY A CA 1
ATOM 3162 C C . GLY A 1 413 ? 33.445 2.848 -1.240 1.00 96.69 413 GLY A C 1
ATOM 3163 O O . GLY A 1 413 ? 33.523 2.422 -0.085 1.00 96.69 413 GLY A O 1
ATOM 3164 N N . ASP A 1 414 ? 33.129 4.120 -1.501 1.00 98.06 414 ASP A N 1
ATOM 3165 C CA . ASP A 1 414 ? 32.860 5.093 -0.442 1.00 98.06 414 ASP A CA 1
ATOM 3166 C C . ASP A 1 414 ? 31.460 4.883 0.144 1.00 98.06 414 ASP A C 1
ATOM 3168 O O . ASP A 1 414 ? 30.457 4.881 -0.570 1.00 98.06 414 ASP A O 1
ATOM 3172 N N . VAL A 1 415 ? 31.364 4.781 1.470 1.00 98.56 415 VAL A N 1
ATOM 3173 C CA . VAL A 1 415 ? 30.070 4.803 2.167 1.00 98.56 415 VAL A CA 1
ATOM 3174 C C . VAL A 1 415 ? 29.606 6.253 2.282 1.00 98.56 415 VAL A C 1
ATOM 3176 O O . VAL A 1 415 ? 30.232 7.052 2.979 1.00 98.56 415 VAL A O 1
ATOM 3179 N N . ARG A 1 416 ? 28.505 6.600 1.611 1.00 98.50 416 ARG A N 1
ATOM 3180 C CA . ARG A 1 416 ? 27.948 7.968 1.627 1.00 98.50 416 ARG A CA 1
ATOM 3181 C C . ARG A 1 416 ? 26.788 8.139 2.592 1.00 98.50 416 ARG A C 1
ATOM 3183 O O . ARG A 1 416 ? 26.560 9.238 3.084 1.00 98.50 416 ARG A O 1
ATOM 3190 N N . ASP A 1 417 ? 26.082 7.056 2.885 1.00 98.75 417 ASP A N 1
ATOM 3191 C CA . ASP A 1 417 ? 25.014 7.033 3.875 1.00 98.75 417 ASP A CA 1
ATOM 3192 C C . ASP A 1 417 ? 24.953 5.653 4.520 1.00 98.75 417 ASP A C 1
ATOM 3194 O O . ASP A 1 417 ? 25.182 4.642 3.856 1.00 98.75 417 ASP A O 1
ATOM 3198 N N . SER A 1 418 ? 24.669 5.600 5.816 1.00 98.62 418 SER A N 1
ATOM 3199 C CA . SER A 1 418 ? 24.504 4.338 6.532 1.00 98.62 418 SER A CA 1
ATOM 3200 C C . SER A 1 418 ? 23.728 4.526 7.826 1.00 98.62 418 SER A C 1
ATOM 3202 O O . SER A 1 418 ? 23.646 5.627 8.373 1.00 98.62 418 SER A O 1
ATOM 3204 N N . GLY A 1 419 ? 23.164 3.437 8.333 1.00 98.06 419 GLY A N 1
ATOM 3205 C CA . GLY A 1 419 ? 22.450 3.440 9.599 1.00 98.06 419 GLY A CA 1
ATOM 3206 C C . GLY A 1 419 ? 21.701 2.140 9.840 1.00 98.06 419 GLY A C 1
ATOM 3207 O O . GLY A 1 419 ? 21.925 1.134 9.169 1.00 98.06 419 GLY A O 1
ATOM 3208 N N . THR A 1 420 ? 20.781 2.182 10.798 1.00 96.88 420 THR A N 1
ATOM 3209 C CA . THR A 1 420 ? 19.945 1.041 11.176 1.00 96.88 420 THR A CA 1
ATOM 3210 C C . THR A 1 420 ? 18.481 1.441 11.118 1.00 96.88 420 THR A C 1
ATOM 3212 O O . THR A 1 420 ? 18.099 2.479 11.657 1.00 96.88 420 THR A O 1
ATOM 3215 N N . ILE A 1 421 ? 17.660 0.606 10.487 1.00 95.12 421 ILE A N 1
ATOM 3216 C CA . ILE A 1 421 ? 16.208 0.766 10.419 1.00 95.12 421 ILE A CA 1
ATOM 3217 C C . ILE A 1 421 ? 15.587 -0.397 11.186 1.00 95.12 421 ILE A C 1
ATOM 3219 O O . ILE A 1 421 ? 15.682 -1.550 10.766 1.00 95.12 421 ILE A O 1
ATOM 3223 N N . GLY A 1 422 ? 14.992 -0.089 12.339 1.00 90.62 422 GLY A N 1
ATOM 3224 C CA . GLY A 1 422 ? 14.287 -1.069 13.160 1.00 90.62 422 GLY A CA 1
ATOM 3225 C C . GLY A 1 422 ? 12.995 -1.522 12.491 1.00 90.62 422 GLY A C 1
ATOM 3226 O O . GLY A 1 422 ? 12.326 -0.738 11.818 1.00 90.62 422 GLY A O 1
ATOM 3227 N N . CYS A 1 423 ? 12.638 -2.786 12.676 1.00 86.88 423 CYS A N 1
ATOM 3228 C CA . CYS A 1 423 ? 11.413 -3.321 12.112 1.00 86.88 423 CYS A CA 1
ATOM 3229 C C . CYS A 1 423 ? 10.179 -2.697 12.765 1.00 86.88 423 CYS A C 1
ATOM 3231 O O . CYS A 1 423 ? 10.078 -2.601 13.988 1.00 86.88 423 CYS A O 1
ATOM 3233 N N . THR A 1 424 ? 9.235 -2.262 11.933 1.00 69.06 424 THR A N 1
ATOM 3234 C CA . THR A 1 424 ? 8.011 -1.579 12.374 1.00 69.06 424 THR A CA 1
ATOM 3235 C C . THR A 1 424 ? 6.816 -2.531 12.462 1.00 69.06 424 THR A C 1
ATOM 3237 O O . THR A 1 424 ? 5.835 -2.215 13.139 1.00 69.06 424 THR A O 1
ATOM 3240 N N . SER A 1 425 ? 6.897 -3.725 11.861 1.00 56.22 425 SER A N 1
ATOM 3241 C CA . SER A 1 425 ? 5.880 -4.771 11.987 1.00 56.22 425 SER A CA 1
ATOM 3242 C C . SER A 1 425 ? 6.085 -5.628 13.239 1.00 56.22 425 SER A C 1
ATOM 3244 O O . SER A 1 425 ? 6.584 -6.744 13.187 1.00 56.22 425 SER A O 1
ATOM 3246 N N . THR A 1 426 ? 5.572 -5.181 14.381 1.00 46.81 426 THR A N 1
ATOM 3247 C CA . THR A 1 426 ? 4.930 -6.154 15.268 1.00 46.81 426 THR A CA 1
ATOM 3248 C C . THR A 1 426 ? 3.497 -6.311 14.777 1.00 46.81 426 THR A C 1
ATOM 3250 O O . THR A 1 426 ? 2.623 -5.478 15.030 1.00 46.81 426 THR A O 1
ATOM 3253 N N . GLY A 1 427 ? 3.252 -7.383 14.022 1.00 56.81 427 GLY A N 1
ATOM 3254 C CA . GLY A 1 427 ? 1.963 -8.052 14.104 1.00 56.81 427 GLY A CA 1
ATOM 3255 C C . GLY A 1 427 ? 1.873 -8.603 15.517 1.00 56.81 427 GLY A C 1
ATOM 3256 O O . GLY A 1 427 ? 2.239 -9.748 15.768 1.00 56.81 427 GLY A O 1
ATOM 3257 N N . ASP A 1 428 ? 1.503 -7.741 16.459 1.00 62.09 428 ASP A N 1
ATOM 3258 C CA . ASP A 1 428 ? 0.998 -8.221 17.726 1.00 62.09 428 ASP A CA 1
ATOM 3259 C C . ASP A 1 428 ? -0.136 -9.191 17.395 1.00 62.09 428 ASP A C 1
ATOM 3261 O O . ASP A 1 428 ? -1.010 -8.866 16.591 1.00 62.09 428 ASP A O 1
ATOM 3265 N N . THR A 1 429 ? -0.046 -10.412 17.904 1.00 62.72 429 THR A N 1
ATOM 3266 C CA . THR A 1 429 ? -1.074 -11.458 17.759 1.00 62.72 429 THR A CA 1
ATOM 3267 C C . THR A 1 429 ? -1.614 -11.871 19.116 1.00 62.72 429 THR A C 1
ATOM 3269 O O . THR A 1 429 ? -2.505 -12.719 19.203 1.00 62.72 429 THR A O 1
ATOM 3272 N N . LEU A 1 430 ? -1.041 -11.318 20.186 1.00 76.81 430 LEU A N 1
ATOM 3273 C CA . LEU A 1 430 ? -1.462 -11.617 21.530 1.00 76.81 430 LEU A CA 1
ATOM 3274 C C . LEU A 1 430 ? -2.467 -10.543 21.908 1.00 76.81 430 LEU A C 1
ATOM 3276 O O . LEU A 1 430 ? -2.160 -9.364 21.826 1.00 76.81 430 LEU A O 1
ATOM 3280 N N . PRO A 1 431 ? -3.693 -10.931 22.273 1.00 83.94 431 PRO A N 1
ATOM 3281 C CA . PRO A 1 431 ? -4.658 -9.943 22.686 1.00 83.94 431 PRO A CA 1
ATOM 3282 C C . PRO A 1 431 ? -4.226 -9.281 24.000 1.00 83.94 431 PRO A C 1
ATOM 3284 O O . PRO A 1 431 ? -3.532 -9.918 24.807 1.00 83.94 431 PRO A O 1
ATOM 3287 N N . PRO A 1 432 ? -4.751 -8.078 24.291 1.00 93.38 432 PRO A N 1
ATOM 3288 C CA . PRO A 1 432 ? -4.619 -7.476 25.606 1.00 93.38 432 PRO A CA 1
ATOM 3289 C C . PRO A 1 432 ? -5.056 -8.426 26.720 1.00 93.38 432 PRO A C 1
ATOM 3291 O O . PRO A 1 432 ? -5.856 -9.346 26.522 1.00 93.38 432 PRO A O 1
ATOM 3294 N N . THR A 1 433 ? -4.623 -8.159 27.949 1.00 96.69 433 THR A N 1
ATOM 3295 C CA . THR A 1 433 ? -5.162 -8.879 29.107 1.00 96.69 433 THR A CA 1
ATOM 3296 C C . THR A 1 433 ? -6.682 -8.694 29.203 1.00 96.69 433 THR A C 1
ATOM 3298 O O . THR A 1 433 ? -7.218 -7.617 28.928 1.00 96.69 433 THR A O 1
ATOM 3301 N N . THR A 1 434 ? -7.418 -9.745 29.581 1.00 97.56 434 THR A N 1
ATOM 3302 C CA . THR A 1 434 ? -8.872 -9.652 29.794 1.00 97.56 434 THR A CA 1
ATOM 3303 C C . THR A 1 434 ? -9.186 -8.587 30.854 1.00 97.56 434 THR A C 1
ATOM 3305 O O . THR A 1 434 ? -8.610 -8.648 31.946 1.00 97.56 434 THR A O 1
ATOM 3308 N N . PRO A 1 435 ? -10.106 -7.638 30.583 1.00 97.44 435 PRO A N 1
ATOM 3309 C CA . PRO A 1 435 ? -10.550 -6.674 31.582 1.00 97.44 435 PRO A CA 1
ATOM 3310 C C . PRO A 1 435 ? -11.017 -7.377 32.862 1.00 97.44 435 PRO A C 1
ATOM 3312 O O . PRO A 1 435 ? -11.837 -8.297 32.824 1.00 97.44 435 PRO A O 1
ATOM 3315 N N . SER A 1 436 ? -10.509 -6.942 34.012 1.00 96.88 436 SER A N 1
ATOM 3316 C CA . SER A 1 436 ? -10.845 -7.516 35.322 1.00 96.88 436 SER A CA 1
ATOM 3317 C C . SER A 1 436 ? -11.646 -6.530 36.174 1.00 96.88 436 SER A C 1
ATOM 3319 O O . SER A 1 436 ? -11.793 -5.364 35.816 1.00 96.88 436 SER A O 1
ATOM 3321 N N . GLY A 1 437 ? -12.213 -6.990 37.294 1.00 95.81 437 GLY A N 1
ATOM 3322 C CA . GLY A 1 437 ? -12.922 -6.108 38.229 1.00 95.81 437 GLY A CA 1
ATOM 3323 C C . GLY A 1 437 ? -14.153 -5.418 37.632 1.00 95.81 437 GLY A C 1
ATOM 3324 O O . GLY A 1 437 ? -14.439 -4.281 37.998 1.00 95.81 437 GLY A O 1
ATOM 3325 N N . LEU A 1 438 ? -14.860 -6.075 36.700 1.00 98.06 438 LEU A N 1
ATOM 3326 C CA . LEU A 1 438 ? -16.085 -5.524 36.123 1.00 98.06 438 LEU A CA 1
ATOM 3327 C C . LEU A 1 438 ? -17.132 -5.312 37.226 1.00 98.06 438 LEU A C 1
ATOM 3329 O O . LEU A 1 438 ? -17.568 -6.253 37.887 1.00 98.06 438 LEU A O 1
ATOM 3333 N N . LEU A 1 439 ? -17.551 -4.062 37.389 1.00 97.25 439 LEU A N 1
ATOM 3334 C CA . LEU A 1 439 ? -18.580 -3.625 38.320 1.00 97.25 439 LEU A CA 1
ATOM 3335 C C . LEU A 1 439 ? -19.673 -2.894 37.549 1.00 97.25 439 LEU A C 1
ATOM 3337 O O . LEU A 1 439 ? -19.395 -2.063 36.681 1.00 97.25 439 LEU A O 1
ATOM 3341 N N . VAL A 1 440 ? -20.925 -3.186 37.899 1.00 96.81 440 VAL A N 1
ATOM 3342 C CA . VAL A 1 440 ? -22.090 -2.492 37.352 1.00 96.81 440 VAL A CA 1
ATOM 3343 C C . VAL A 1 440 ? -22.960 -1.990 38.492 1.00 96.81 440 VAL A C 1
ATOM 3345 O O . VAL A 1 440 ? -23.442 -2.771 39.311 1.00 96.81 440 VAL A O 1
ATOM 3348 N N . SER A 1 441 ? -23.189 -0.680 38.506 1.00 94.88 441 SER A N 1
ATOM 3349 C CA . SER A 1 441 ? -23.965 0.003 39.538 1.00 94.88 441 SER A CA 1
ATOM 3350 C C . SER A 1 441 ? -25.056 0.859 38.894 1.00 94.88 441 SER A C 1
ATOM 3352 O O . SER A 1 441 ? -24.729 1.794 38.153 1.00 94.88 441 SER A O 1
ATOM 3354 N N . PRO A 1 442 ? -26.348 0.601 39.163 1.00 94.06 442 PRO A N 1
ATOM 3355 C CA . PRO A 1 442 ? -27.422 1.484 38.730 1.00 94.06 442 PRO A CA 1
ATOM 3356 C C . PRO A 1 442 ? -27.237 2.896 39.294 1.00 94.06 442 PRO A C 1
ATOM 3358 O O . PRO A 1 442 ? -27.059 3.073 40.498 1.00 94.06 442 PRO A O 1
ATOM 3361 N N . THR A 1 443 ? -27.298 3.910 38.434 1.00 93.19 443 THR A N 1
ATOM 3362 C CA . THR A 1 443 ? -27.239 5.328 38.832 1.00 93.19 443 THR A CA 1
ATOM 3363 C C . THR A 1 443 ? -28.615 5.994 38.788 1.00 93.19 443 THR A C 1
ATOM 3365 O O . THR A 1 443 ? -28.828 7.018 39.435 1.00 93.19 443 THR A O 1
ATOM 3368 N N . SER A 1 444 ? -29.569 5.405 38.061 1.00 89.06 444 SER A N 1
ATOM 3369 C CA . SER A 1 444 ? -30.984 5.784 38.036 1.00 89.06 444 SER A CA 1
ATOM 3370 C C . SER A 1 444 ? -31.857 4.560 37.715 1.00 89.06 444 SER A C 1
ATOM 3372 O O . SER A 1 444 ? -31.347 3.453 37.558 1.00 89.06 444 SER A O 1
ATOM 3374 N N . ALA A 1 445 ? -33.174 4.743 37.580 1.00 87.81 445 ALA A N 1
ATOM 3375 C CA . ALA A 1 445 ? -34.077 3.680 37.126 1.00 87.81 445 ALA A CA 1
ATOM 3376 C C . ALA A 1 445 ? -33.857 3.271 35.650 1.00 87.81 445 ALA A C 1
ATOM 3378 O O . ALA A 1 445 ? -34.350 2.227 35.237 1.00 87.81 445 ALA A O 1
ATOM 3379 N N . THR A 1 446 ? -33.134 4.075 34.859 1.00 91.50 446 THR A N 1
ATOM 3380 C CA . THR A 1 446 ? -32.931 3.868 33.411 1.00 91.50 446 THR A CA 1
ATOM 3381 C C . THR A 1 446 ? -31.470 4.020 32.970 1.00 91.50 446 THR A C 1
ATOM 3383 O O . THR A 1 446 ? -31.176 4.131 31.776 1.00 91.50 446 THR A O 1
ATOM 3386 N N . THR A 1 447 ? -30.530 4.065 33.920 1.00 94.12 447 THR A N 1
ATOM 3387 C CA . THR A 1 447 ? -29.097 4.249 33.649 1.00 94.12 447 THR A CA 1
ATOM 3388 C C . THR A 1 447 ? -28.241 3.443 34.615 1.00 94.12 447 THR A C 1
ATOM 3390 O O . THR A 1 447 ? -28.454 3.506 35.828 1.00 94.12 447 THR A O 1
ATOM 3393 N N . ALA A 1 448 ? -27.246 2.735 34.086 1.00 96.50 448 ALA A N 1
ATOM 3394 C CA . ALA A 1 448 ? -26.247 2.011 34.862 1.00 96.50 448 ALA A CA 1
ATOM 3395 C C . ALA A 1 448 ? -24.837 2.501 34.518 1.00 96.50 448 ALA A C 1
ATOM 3397 O O . ALA A 1 448 ? -24.527 2.799 33.366 1.00 96.50 448 ALA A O 1
ATOM 3398 N N . ARG A 1 449 ? -23.971 2.586 35.530 1.00 97.88 449 ARG A N 1
ATOM 3399 C CA . ARG A 1 449 ? -22.536 2.798 35.343 1.00 97.88 449 ARG A CA 1
ATOM 3400 C C . ARG A 1 449 ? -21.847 1.444 35.294 1.00 97.88 449 ARG A C 1
ATOM 3402 O O . ARG A 1 449 ? -21.939 0.682 36.251 1.00 97.88 449 ARG A O 1
ATOM 3409 N N . VAL A 1 450 ? -21.134 1.201 34.206 1.00 98.19 450 VAL A N 1
ATOM 3410 C CA . VAL A 1 450 ? -20.245 0.058 34.003 1.00 98.19 450 VAL A CA 1
ATOM 3411 C C . VAL A 1 450 ? -18.811 0.548 34.214 1.00 98.19 450 VAL A C 1
ATOM 3413 O O . VAL A 1 450 ? -18.451 1.623 33.726 1.00 98.19 450 VAL A O 1
ATOM 3416 N N . SER A 1 451 ? -17.997 -0.184 34.969 1.00 97.81 451 SER A N 1
ATOM 3417 C CA . SER A 1 451 ? -16.582 0.143 35.201 1.00 97.81 451 SER A CA 1
ATOM 3418 C C . SER A 1 451 ? -15.731 -1.112 35.342 1.00 97.81 451 SER A C 1
ATOM 3420 O O . SER A 1 451 ? -16.220 -2.108 35.865 1.00 97.81 451 SER A O 1
ATOM 3422 N N . TRP A 1 452 ? -14.474 -1.061 34.912 1.00 98.12 452 TRP A N 1
ATOM 3423 C CA . TRP A 1 452 ? -13.532 -2.186 34.953 1.00 98.12 452 TRP A CA 1
ATOM 3424 C C . TRP A 1 452 ? -12.106 -1.703 35.243 1.00 98.12 452 TRP A C 1
ATOM 3426 O O . TRP A 1 452 ? -11.821 -0.508 35.210 1.00 98.12 452 TRP A O 1
ATOM 3436 N N . SER A 1 453 ? -11.199 -2.626 35.543 1.00 97.06 453 SER A N 1
ATOM 3437 C CA . SER A 1 453 ? -9.767 -2.341 35.648 1.00 97.06 453 SER A CA 1
ATOM 3438 C C . SER A 1 453 ? -9.130 -2.266 34.254 1.00 97.06 453 SER A C 1
ATOM 3440 O O . SER A 1 453 ? -9.507 -3.064 33.393 1.00 97.06 453 SER A O 1
ATOM 3442 N N . PRO A 1 454 ? -8.157 -1.363 34.019 1.00 95.00 454 PRO A N 1
ATOM 3443 C CA . PRO A 1 454 ? -7.463 -1.279 32.739 1.00 95.00 454 PRO A CA 1
ATOM 3444 C C . PRO A 1 454 ? -6.801 -2.603 32.344 1.00 95.00 454 PRO A C 1
ATOM 3446 O O . PRO A 1 454 ? -6.184 -3.270 33.177 1.00 95.00 454 PRO A O 1
ATOM 3449 N N . SER A 1 455 ? -6.888 -2.937 31.062 1.00 95.81 455 SER A N 1
ATOM 3450 C CA . SER A 1 455 ? -6.079 -3.970 30.425 1.00 95.81 455 SER A CA 1
ATOM 3451 C C . SER A 1 455 ? -4.687 -3.438 30.097 1.00 95.81 455 SER A C 1
ATOM 3453 O O . SER A 1 455 ? -4.473 -2.236 29.922 1.00 95.81 455 SER A O 1
ATOM 3455 N N . THR A 1 456 ? -3.743 -4.358 29.983 1.00 91.31 456 THR A N 1
ATOM 3456 C CA . THR A 1 456 ? -2.376 -4.112 29.529 1.00 91.31 456 THR A CA 1
ATOM 3457 C C . THR A 1 456 ? -2.110 -4.976 28.319 1.00 91.31 456 THR A C 1
ATOM 3459 O O . THR A 1 456 ? -2.641 -6.082 28.222 1.00 91.31 456 THR A O 1
ATOM 3462 N N . ASP A 1 457 ? -1.243 -4.498 27.448 1.00 82.06 457 ASP A N 1
ATOM 3463 C CA . ASP A 1 457 ? -0.791 -5.250 26.297 1.00 82.06 457 ASP A CA 1
ATOM 3464 C C . ASP A 1 457 ? 0.743 -5.250 26.270 1.00 82.06 457 ASP A C 1
ATOM 3466 O O . ASP A 1 457 ? 1.380 -4.290 26.715 1.00 82.06 457 ASP A O 1
ATOM 3470 N N . GLN A 1 458 ? 1.325 -6.385 25.886 1.00 67.88 458 GLN A N 1
ATOM 3471 C CA . GLN A 1 458 ? 2.765 -6.618 25.954 1.00 67.88 458 GLN A CA 1
ATOM 3472 C C . GLN A 1 458 ? 3.505 -6.072 24.727 1.00 67.88 458 GLN A C 1
ATOM 3474 O O . GLN A 1 458 ? 4.679 -5.711 24.847 1.00 67.88 458 GLN A O 1
ATOM 3479 N N . TYR A 1 459 ? 2.858 -6.036 23.561 1.00 56.50 459 TYR A N 1
ATOM 3480 C CA . TYR A 1 459 ? 3.516 -5.779 22.277 1.00 56.50 459 TYR A CA 1
ATOM 3481 C C . TYR A 1 459 ? 2.935 -4.573 21.543 1.00 56.50 459 TYR A C 1
ATOM 3483 O O . TYR A 1 459 ? 3.630 -3.972 20.717 1.00 56.50 459 TYR A O 1
ATOM 3491 N N . SER A 1 460 ? 1.708 -4.176 21.864 1.00 67.31 460 SER A N 1
ATOM 3492 C CA . SER A 1 460 ? 1.078 -2.975 21.346 1.00 67.31 460 SER A CA 1
ATOM 3493 C C . SER A 1 460 ? 0.358 -2.187 22.449 1.00 67.31 460 SER A C 1
ATOM 3495 O O . SER A 1 460 ? 0.510 -2.448 23.639 1.00 67.31 460 SER A O 1
ATOM 3497 N N . ALA A 1 461 ? -0.329 -1.104 22.082 1.00 80.06 461 ALA A N 1
ATOM 3498 C CA . ALA A 1 461 ? -1.137 -0.344 23.030 1.00 80.06 461 ALA A CA 1
ATOM 3499 C C . ALA A 1 461 ? -2.584 -0.843 22.989 1.00 80.06 461 ALA A C 1
ATOM 3501 O O . ALA A 1 461 ? -3.115 -1.109 21.909 1.00 80.06 461 ALA A O 1
ATOM 3502 N N . VAL A 1 462 ? -3.252 -0.878 24.145 1.00 87.00 462 VAL A N 1
ATOM 3503 C CA . VAL A 1 462 ? -4.708 -1.069 24.203 1.00 87.00 462 VAL A CA 1
ATOM 3504 C C . VAL A 1 462 ? -5.376 0.096 23.469 1.00 87.00 462 VAL A C 1
ATOM 3506 O O . VAL A 1 462 ? -5.256 1.249 23.885 1.00 87.00 462 VAL A O 1
ATOM 3509 N N . ALA A 1 463 ? -6.063 -0.206 22.369 1.00 86.75 463 ALA A N 1
ATOM 3510 C CA . ALA A 1 463 ? -6.745 0.762 21.517 1.00 86.75 463 ALA A CA 1
ATOM 3511 C C . ALA A 1 463 ? -8.161 1.090 22.007 1.00 86.75 463 ALA A C 1
ATOM 3513 O O . ALA A 1 463 ? -8.721 2.107 21.609 1.00 86.75 463 ALA A O 1
ATOM 3514 N N . GLY A 1 464 ? -8.742 0.262 22.874 1.00 93.44 464 GLY A N 1
ATOM 3515 C CA . GLY A 1 464 ? -10.040 0.543 23.470 1.00 93.44 464 GLY A CA 1
ATOM 3516 C C . GLY A 1 464 ? -10.702 -0.681 24.083 1.00 93.44 464 GLY A C 1
ATOM 3517 O O . GLY A 1 464 ? -10.077 -1.728 24.271 1.00 93.44 464 GLY A O 1
ATOM 3518 N N . TYR A 1 465 ? -11.989 -0.534 24.396 1.00 98.06 465 TYR A N 1
ATOM 3519 C CA . TYR A 1 465 ? -12.814 -1.603 24.957 1.00 98.06 465 TYR A CA 1
ATOM 3520 C C . TYR A 1 465 ? -14.173 -1.682 24.267 1.00 98.06 465 TYR A C 1
ATOM 3522 O O . TYR A 1 465 ? -14.776 -0.652 23.954 1.00 98.06 465 TYR A O 1
ATOM 3530 N N . THR A 1 466 ? -14.692 -2.895 24.093 1.00 98.06 466 THR A N 1
ATOM 3531 C CA . THR A 1 466 ? -16.069 -3.135 23.649 1.00 98.06 466 THR A CA 1
ATOM 3532 C C . THR A 1 466 ? -16.940 -3.449 24.855 1.00 98.06 466 THR A C 1
ATOM 3534 O O . THR A 1 466 ? -16.676 -4.398 25.590 1.00 98.06 466 THR A O 1
ATOM 3537 N N . VAL A 1 467 ? -18.018 -2.689 25.045 1.00 97.94 467 VAL A N 1
ATOM 3538 C CA . VAL A 1 467 ? -19.008 -2.923 26.103 1.00 97.94 467 VAL A CA 1
ATOM 3539 C C . VAL A 1 467 ? -20.228 -3.606 25.504 1.00 97.94 467 VAL A C 1
ATOM 3541 O O . VAL A 1 467 ? -20.824 -3.116 24.538 1.00 97.94 467 VAL A O 1
ATOM 3544 N N . ARG A 1 468 ? -20.634 -4.730 26.097 1.00 98.25 468 ARG A N 1
ATOM 3545 C CA . ARG A 1 468 ? -21.782 -5.523 25.646 1.00 98.25 468 ARG A CA 1
ATOM 3546 C C . ARG A 1 468 ? -22.847 -5.594 26.728 1.00 98.25 468 ARG A C 1
ATOM 3548 O O . ARG A 1 468 ? -22.520 -5.838 27.882 1.00 98.25 468 ARG A O 1
ATOM 3555 N N . ARG A 1 469 ? -24.117 -5.434 26.348 1.00 97.62 469 ARG A N 1
ATOM 3556 C CA . ARG A 1 469 ? -25.306 -5.653 27.187 1.00 97.62 469 ARG A CA 1
ATOM 3557 C C . ARG A 1 469 ? -26.103 -6.821 26.623 1.00 97.62 469 ARG A C 1
ATOM 3559 O O . ARG A 1 469 ? -26.510 -6.789 25.464 1.00 97.62 469 ARG A O 1
ATOM 3566 N N . ASN A 1 470 ? -26.340 -7.846 27.438 1.00 94.62 470 ASN A N 1
ATOM 3567 C CA . ASN A 1 470 ? -27.015 -9.089 27.046 1.00 94.62 470 ASN A CA 1
ATOM 3568 C C . ASN A 1 470 ? -26.410 -9.707 25.764 1.00 94.62 470 ASN A C 1
ATOM 3570 O O . ASN A 1 470 ? -27.129 -10.180 24.888 1.00 94.62 470 ASN A O 1
ATOM 3574 N N . GLY A 1 471 ? -25.079 -9.641 25.631 1.00 89.88 471 GLY A N 1
ATOM 3575 C CA . GLY A 1 471 ? -24.325 -10.131 24.470 1.00 89.88 471 GLY A CA 1
ATOM 3576 C C . GLY A 1 471 ? -24.238 -9.168 23.276 1.00 89.88 471 GLY A C 1
ATOM 3577 O O . GLY A 1 471 ? -23.399 -9.370 22.398 1.00 89.88 471 GLY A O 1
ATOM 3578 N N . VAL A 1 472 ? -25.031 -8.093 23.247 1.00 92.56 472 VAL A N 1
ATOM 3579 C CA . VAL A 1 472 ? -25.059 -7.112 22.148 1.00 92.56 472 VAL A CA 1
ATOM 3580 C C . VAL A 1 472 ? -24.120 -5.945 22.446 1.00 92.56 472 VAL A C 1
ATOM 3582 O O . VAL A 1 472 ? -24.142 -5.418 23.555 1.00 92.56 472 VAL A O 1
ATOM 3585 N N . VAL A 1 473 ? -23.317 -5.510 21.469 1.00 95.50 473 VAL A N 1
ATOM 3586 C CA . VAL A 1 473 ? -22.464 -4.313 21.610 1.00 95.50 473 VAL A CA 1
ATOM 3587 C C . VAL A 1 473 ? -23.337 -3.080 21.821 1.00 95.50 473 VAL A C 1
ATOM 3589 O O . VAL A 1 473 ? -24.202 -2.788 20.999 1.00 95.50 473 VAL A O 1
ATOM 3592 N N . VAL A 1 474 ? -23.093 -2.354 22.909 1.00 94.12 474 VAL A N 1
ATOM 3593 C CA . VAL A 1 474 ? -23.754 -1.071 23.201 1.00 94.12 474 VAL A CA 1
ATOM 3594 C C . VAL A 1 474 ? -22.802 0.114 23.084 1.00 94.12 474 VAL A C 1
ATOM 3596 O O . VAL A 1 474 ? -23.261 1.233 22.867 1.00 94.12 474 VAL A O 1
ATOM 3599 N N . ALA A 1 475 ? -21.490 -0.121 23.187 1.00 94.88 475 ALA A N 1
ATOM 3600 C CA . ALA A 1 475 ? -20.473 0.898 22.960 1.00 94.88 475 ALA A CA 1
ATOM 3601 C C . ALA A 1 475 ? -19.101 0.299 22.642 1.00 94.88 475 ALA A C 1
ATOM 3603 O O . ALA A 1 475 ? -18.778 -0.815 23.057 1.00 94.88 475 ALA A O 1
ATOM 3604 N N . THR A 1 476 ? -18.282 1.118 21.993 1.00 95.25 476 THR A N 1
ATOM 3605 C CA . THR A 1 476 ? -16.828 0.983 21.915 1.00 95.25 476 THR A CA 1
ATOM 3606 C C . THR A 1 476 ? -16.240 2.262 22.501 1.00 95.25 476 THR A C 1
ATOM 3608 O O . THR A 1 476 ? -16.708 3.347 22.156 1.00 95.25 476 THR A O 1
ATOM 3611 N N . VAL A 1 477 ? -15.291 2.150 23.431 1.00 92.06 477 VAL A N 1
ATOM 3612 C CA . VAL A 1 477 ? -14.704 3.302 24.138 1.00 92.06 477 VAL A CA 1
ATOM 3613 C C . VAL A 1 477 ? -13.201 3.406 23.895 1.00 92.06 477 VAL A C 1
ATOM 3615 O O . VAL A 1 477 ? -12.526 2.390 23.733 1.00 92.06 477 VAL A O 1
ATOM 3618 N N . ASP A 1 478 ? -12.710 4.645 23.890 1.00 88.56 478 ASP A N 1
ATOM 3619 C CA . ASP A 1 478 ? -11.331 5.029 23.569 1.00 88.56 478 ASP A CA 1
ATOM 3620 C C . ASP A 1 478 ? -10.281 4.474 24.559 1.00 88.56 478 ASP A C 1
ATOM 3622 O O . ASP A 1 478 ? -10.626 4.101 25.693 1.00 88.56 478 ASP A O 1
ATOM 3626 N N . PRO A 1 479 ? -8.981 4.475 24.188 1.00 83.56 479 PRO A N 1
ATOM 3627 C CA . PRO A 1 479 ? -7.888 4.066 25.069 1.00 83.56 479 PRO A CA 1
ATOM 3628 C C . PRO A 1 479 ? -7.934 4.767 26.431 1.00 83.56 479 PRO A C 1
ATOM 3630 O O . PRO A 1 479 ? -8.201 5.963 26.529 1.00 83.56 479 PRO A O 1
ATOM 3633 N N . GLY A 1 480 ? -7.655 4.027 27.506 1.00 84.56 480 GLY A N 1
ATOM 3634 C CA . GLY A 1 480 ? -7.644 4.565 28.873 1.00 84.56 480 GLY A CA 1
ATOM 3635 C C . GLY A 1 480 ? -9.026 4.833 29.485 1.00 84.56 480 GLY A C 1
ATOM 3636 O O . GLY A 1 480 ? -9.111 5.105 30.683 1.00 84.56 480 GLY A O 1
ATOM 3637 N N . THR A 1 481 ? -10.116 4.700 28.721 1.00 94.00 481 THR A N 1
ATOM 3638 C CA . THR A 1 481 ? -11.476 4.785 29.264 1.00 94.00 481 THR A CA 1
ATOM 3639 C C . THR A 1 481 ? -11.853 3.472 29.940 1.00 94.00 481 THR A C 1
ATOM 3641 O O . THR A 1 481 ? -11.965 2.438 29.289 1.00 94.00 481 THR A O 1
ATOM 3644 N N . THR A 1 482 ? -12.096 3.511 31.250 1.00 96.69 482 THR A N 1
ATOM 3645 C CA . THR A 1 482 ? -12.471 2.331 32.052 1.00 96.69 482 THR A CA 1
ATOM 3646 C C . THR A 1 482 ? -13.852 2.434 32.695 1.00 96.69 482 THR A C 1
ATOM 3648 O O . THR A 1 482 ? -14.182 1.726 33.651 1.00 96.69 482 THR A O 1
ATOM 3651 N N . THR A 1 483 ? -14.688 3.340 32.184 1.00 96.88 483 THR A N 1
ATOM 3652 C CA . THR A 1 483 ? -16.079 3.488 32.611 1.00 96.88 483 THR A CA 1
ATOM 3653 C C . THR A 1 483 ? -16.985 3.861 31.445 1.00 96.88 483 THR A C 1
ATOM 3655 O O . THR A 1 483 ? -16.595 4.605 30.550 1.00 96.88 483 THR A O 1
ATOM 3658 N N . TYR A 1 484 ? -18.221 3.373 31.485 1.00 97.56 484 TYR A N 1
ATOM 3659 C CA . TYR A 1 484 ? -19.267 3.670 30.517 1.00 97.56 484 TYR A CA 1
ATOM 3660 C C . TYR A 1 484 ? -20.612 3.876 31.230 1.00 97.56 484 TYR A C 1
ATOM 3662 O O . TYR A 1 484 ? -20.924 3.183 32.201 1.00 97.56 484 TYR A O 1
ATOM 3670 N N . ALA A 1 485 ? -21.408 4.845 30.771 1.00 96.88 485 ALA A N 1
ATOM 3671 C CA . ALA A 1 485 ? -22.756 5.099 31.276 1.00 96.88 485 ALA A CA 1
ATOM 3672 C C . ALA A 1 485 ? -23.785 4.570 30.270 1.00 96.88 485 ALA A C 1
ATOM 3674 O O . ALA A 1 485 ? -24.048 5.205 29.251 1.00 96.88 485 ALA A O 1
ATOM 3675 N N . ASP A 1 486 ? -24.371 3.416 30.575 1.00 96.12 486 ASP A N 1
ATOM 3676 C CA . ASP A 1 486 ? -25.371 2.780 29.727 1.00 96.12 486 ASP A CA 1
ATOM 3677 C C . ASP A 1 486 ? -26.765 3.338 30.041 1.00 96.12 486 ASP A C 1
ATOM 3679 O O . ASP A 1 486 ? -27.218 3.286 31.188 1.00 96.12 486 ASP A O 1
ATOM 3683 N N . THR A 1 487 ? -27.437 3.902 29.037 1.00 93.81 487 THR A N 1
ATOM 3684 C CA . THR A 1 487 ? -28.710 4.631 29.176 1.00 93.81 487 THR A CA 1
ATOM 3685 C C . THR A 1 487 ? -29.840 3.949 28.401 1.00 93.81 487 THR A C 1
ATOM 3687 O O . THR A 1 487 ? -29.620 3.029 27.615 1.00 93.81 487 THR A O 1
ATOM 3690 N N . GLY A 1 488 ? -31.084 4.381 28.637 1.00 88.56 488 GLY A N 1
ATOM 3691 C CA . GLY A 1 488 ? -32.259 3.817 27.961 1.00 88.56 488 GLY A CA 1
ATOM 3692 C C . GLY A 1 488 ? -32.672 2.440 28.487 1.00 88.56 488 GLY A C 1
ATOM 3693 O O . GLY A 1 488 ? -33.378 1.708 27.799 1.00 88.56 488 GLY A O 1
ATOM 3694 N N . LEU A 1 489 ? -32.236 2.081 29.698 1.00 92.56 489 LEU A N 1
ATOM 3695 C CA . LEU A 1 489 ? -32.603 0.826 30.350 1.00 92.56 489 LEU A CA 1
ATOM 3696 C C . LEU A 1 489 ? -34.042 0.889 30.872 1.00 92.56 489 LEU A C 1
ATOM 3698 O O . LEU A 1 489 ? -34.519 1.943 31.295 1.00 92.56 489 LEU A O 1
ATOM 3702 N N . VAL A 1 490 ? -34.722 -0.254 30.886 1.00 87.94 490 VAL A N 1
ATOM 3703 C CA . VAL A 1 490 ? -36.067 -0.373 31.465 1.00 87.94 490 VAL A CA 1
ATOM 3704 C C . VAL A 1 490 ? -35.963 -0.630 32.969 1.00 87.94 490 VAL A C 1
ATOM 3706 O O . VAL A 1 490 ? -35.229 -1.510 33.415 1.00 87.94 490 VAL A O 1
ATOM 3709 N N . SER A 1 491 ? -36.709 0.139 33.757 1.00 84.94 491 SER A N 1
ATOM 3710 C CA . SER A 1 491 ? -36.747 0.011 35.215 1.00 84.94 491 SER A CA 1
ATOM 3711 C C . SER A 1 491 ? -37.349 -1.323 35.657 1.00 84.94 491 SER A C 1
ATOM 3713 O O . SER A 1 491 ? -38.399 -1.706 35.144 1.00 84.94 491 SER A O 1
ATOM 3715 N N . GLY A 1 492 ? -36.752 -1.980 36.653 1.00 86.00 492 GLY A N 1
ATOM 3716 C CA . GLY A 1 492 ? -37.192 -3.288 37.151 1.00 86.00 492 GLY A CA 1
ATOM 3717 C C . GLY A 1 492 ? -36.668 -4.488 36.356 1.00 86.00 492 GLY A C 1
ATOM 3718 O O . GLY A 1 492 ? -36.787 -5.609 36.840 1.00 86.00 492 GLY A O 1
ATOM 3719 N N . GLU A 1 493 ? -36.056 -4.267 35.190 1.00 90.81 493 GLU A N 1
ATOM 3720 C CA . GLU A 1 493 ? -35.452 -5.330 34.384 1.00 90.81 493 GLU A CA 1
ATOM 3721 C C . GLU A 1 493 ? -34.016 -5.636 34.832 1.00 90.81 493 GLU A C 1
ATOM 3723 O O . GLU A 1 493 ? -33.275 -4.751 35.279 1.00 90.81 493 GLU A O 1
ATOM 3728 N N . THR A 1 494 ? -33.618 -6.901 34.688 1.00 94.38 494 THR A N 1
ATOM 3729 C CA . THR A 1 494 ? -32.245 -7.363 34.926 1.00 94.38 494 THR A CA 1
ATOM 3730 C C . THR A 1 494 ? -31.474 -7.413 33.614 1.00 94.38 494 THR A C 1
ATOM 3732 O O . THR A 1 494 ? -31.935 -7.986 32.628 1.00 94.38 494 THR A O 1
ATOM 3735 N N . TYR A 1 495 ? -30.268 -6.856 33.618 1.00 96.31 495 TYR A N 1
ATOM 3736 C CA . TYR A 1 495 ? -29.352 -6.876 32.480 1.00 96.31 495 TYR A CA 1
ATOM 3737 C C . TYR A 1 495 ? -28.001 -7.446 32.906 1.00 96.31 495 TYR A C 1
ATOM 3739 O O . TYR A 1 495 ? -27.635 -7.392 34.082 1.00 96.31 495 TYR A O 1
ATOM 3747 N N . THR A 1 496 ? -27.262 -7.983 31.939 1.00 97.75 496 THR A N 1
ATOM 3748 C CA . THR A 1 496 ? -25.904 -8.507 32.127 1.00 97.75 496 THR A CA 1
ATOM 3749 C C . THR A 1 496 ? -24.939 -7.793 31.191 1.00 97.75 496 THR A C 1
ATOM 3751 O O . THR A 1 496 ? -25.260 -7.611 30.015 1.00 97.75 496 THR A O 1
ATOM 3754 N N . TRP A 1 497 ? -23.758 -7.423 31.687 1.00 98.44 497 TRP A N 1
ATOM 3755 C CA . TRP A 1 497 ? -22.701 -6.795 30.897 1.00 98.44 497 TRP A CA 1
ATOM 3756 C C . TRP A 1 497 ? -21.427 -7.629 30.874 1.00 98.44 497 TRP A C 1
ATOM 3758 O O . TRP A 1 497 ? -21.079 -8.275 31.864 1.00 98.44 497 TRP A O 1
ATOM 3768 N N . THR A 1 498 ? -20.720 -7.553 29.750 1.00 98.50 498 THR A N 1
ATOM 3769 C CA . THR A 1 498 ? -19.341 -8.022 29.580 1.00 98.50 498 THR A CA 1
ATOM 3770 C C . THR A 1 498 ? -18.522 -6.956 28.861 1.00 98.50 498 THR A C 1
ATOM 3772 O O . THR A 1 498 ? -19.075 -6.102 28.157 1.00 98.50 498 THR A O 1
ATOM 3775 N N . VAL A 1 499 ? -17.206 -6.985 29.071 1.00 98.19 499 VAL A N 1
ATOM 3776 C CA . VAL A 1 499 ? -16.262 -6.072 28.420 1.00 98.19 499 VAL A CA 1
ATOM 3777 C C . VAL A 1 499 ? -15.091 -6.874 27.867 1.00 98.19 499 VAL A C 1
ATOM 3779 O O . VAL A 1 499 ? -14.536 -7.715 28.571 1.00 98.19 499 VAL A O 1
ATOM 3782 N N . ASP A 1 500 ? -14.723 -6.613 26.618 1.00 98.00 500 ASP A N 1
ATOM 3783 C CA . ASP A 1 500 ? -13.482 -7.084 25.997 1.00 98.00 500 ASP A CA 1
ATOM 3784 C C . ASP A 1 500 ? -12.584 -5.882 25.667 1.00 98.00 500 ASP A C 1
ATOM 3786 O O . ASP A 1 500 ? -13.074 -4.767 25.478 1.00 98.00 500 ASP A O 1
ATOM 3790 N N . ALA A 1 501 ? -11.269 -6.086 25.680 1.00 96.88 501 ALA A N 1
ATOM 3791 C CA . ALA A 1 501 ? -10.284 -5.081 25.287 1.00 96.88 501 ALA A CA 1
ATOM 3792 C C . ALA A 1 501 ? -9.745 -5.425 23.903 1.00 96.88 501 ALA A C 1
ATOM 3794 O O . ALA A 1 501 ? -9.610 -6.604 23.578 1.00 96.88 501 ALA A O 1
ATOM 3795 N N . PHE A 1 502 ? -9.390 -4.410 23.124 1.00 92.94 502 PHE A N 1
ATOM 3796 C CA . PHE A 1 502 ? -8.705 -4.606 21.854 1.00 92.94 502 PHE A CA 1
ATOM 3797 C C . PHE A 1 502 ? -7.518 -3.668 21.716 1.00 92.94 502 PHE A C 1
ATOM 3799 O O . PHE A 1 502 ? -7.470 -2.599 22.331 1.00 92.94 502 PHE A O 1
ATOM 3806 N N . ASP A 1 503 ? -6.543 -4.089 20.927 1.00 87.81 503 ASP A N 1
ATOM 3807 C CA . ASP A 1 503 ? -5.292 -3.375 20.727 1.00 87.81 503 ASP A CA 1
ATOM 3808 C C . ASP A 1 503 ? -5.218 -2.642 19.377 1.00 87.81 503 ASP A C 1
ATOM 3810 O O . ASP A 1 503 ? -6.120 -2.704 18.536 1.00 87.81 503 ASP A O 1
ATOM 3814 N N . THR A 1 504 ? -4.118 -1.918 19.160 1.00 75.19 504 THR A N 1
ATOM 3815 C CA . THR A 1 504 ? -3.851 -1.209 17.890 1.00 75.19 504 THR A CA 1
ATOM 3816 C C . THR A 1 504 ? -3.546 -2.132 16.702 1.00 75.19 504 THR A C 1
ATOM 3818 O O . THR A 1 504 ? -3.315 -1.639 15.598 1.00 75.19 504 THR A O 1
ATOM 3821 N N . SER A 1 505 ? -3.523 -3.444 16.925 1.00 69.44 505 SER A N 1
ATOM 3822 C CA . SER A 1 505 ? -3.301 -4.501 15.934 1.00 69.44 505 SER A CA 1
ATOM 3823 C C . SER A 1 505 ? -4.569 -5.345 15.698 1.00 69.44 505 SER A C 1
ATOM 3825 O O . SER A 1 505 ? -4.529 -6.319 14.951 1.00 69.44 505 SER A O 1
ATOM 3827 N N . ALA A 1 506 ? -5.708 -4.921 16.265 1.00 76.88 506 ALA A N 1
ATOM 3828 C CA . ALA A 1 506 ? -7.025 -5.548 16.182 1.00 76.88 506 ALA A CA 1
ATOM 3829 C C . ALA A 1 506 ? -7.141 -6.954 16.808 1.00 76.88 506 ALA A C 1
ATOM 3831 O O . ALA A 1 506 ? -8.050 -7.707 16.445 1.00 76.88 506 ALA A O 1
ATOM 3832 N N . ASN A 1 507 ? -6.295 -7.299 17.783 1.00 82.50 507 ASN A N 1
ATOM 3833 C CA . ASN A 1 507 ? -6.527 -8.477 18.622 1.00 82.50 507 ASN A CA 1
ATOM 3834 C C . ASN A 1 507 ? -7.524 -8.145 19.730 1.00 82.50 507 ASN A C 1
ATOM 3836 O O . ASN A 1 507 ? -7.464 -7.072 20.325 1.00 82.50 507 ASN A O 1
ATOM 3840 N N . TYR A 1 508 ? -8.420 -9.086 20.031 1.00 93.12 508 TYR A N 1
ATOM 3841 C CA . TYR A 1 508 ? -9.441 -8.943 21.068 1.00 93.12 508 TYR A CA 1
ATOM 3842 C C . TYR A 1 508 ? -9.185 -9.922 22.204 1.00 93.12 508 TYR A C 1
ATOM 3844 O O . TYR A 1 508 ? -9.006 -11.122 21.979 1.00 93.12 508 TYR A O 1
ATOM 3852 N N . SER A 1 509 ? -9.213 -9.423 23.433 1.00 96.75 509 SER A N 1
ATOM 3853 C CA . SER A 1 509 ? -9.145 -10.271 24.614 1.00 96.75 509 SER A CA 1
ATOM 3854 C C . SER A 1 509 ? -10.429 -11.084 24.798 1.00 96.75 509 SER A C 1
ATOM 3856 O O . SER A 1 509 ? -11.494 -10.713 24.289 1.00 96.75 509 SER A O 1
ATOM 3858 N N . PRO A 1 510 ? -10.377 -12.206 25.539 1.00 97.62 510 PRO A N 1
ATOM 3859 C CA . PRO A 1 510 ? -11.588 -12.825 26.053 1.00 97.62 510 PRO A CA 1
ATOM 3860 C C . PRO A 1 510 ? -12.425 -11.811 26.836 1.00 97.62 510 PRO A C 1
ATOM 3862 O O . PRO A 1 510 ? -11.879 -10.937 27.512 1.00 97.62 510 PRO A O 1
ATOM 3865 N N . GLN A 1 511 ? -13.747 -11.971 26.798 1.00 97.25 511 GLN A N 1
ATOM 3866 C CA . GLN A 1 511 ? -14.655 -11.155 27.600 1.00 97.25 511 GLN A CA 1
ATOM 3867 C C . GLN A 1 511 ? -14.393 -11.342 29.098 1.00 97.25 511 GLN A C 1
ATOM 3869 O O . GLN A 1 511 ? -14.093 -12.445 29.561 1.00 97.25 511 GLN A O 1
ATOM 3874 N N . SER A 1 512 ? -14.562 -10.265 29.860 1.00 98.12 512 SER A N 1
ATOM 3875 C CA . SER A 1 512 ? -14.553 -10.300 31.319 1.00 98.12 512 SER A CA 1
ATOM 3876 C C . SER A 1 512 ? -15.633 -11.232 31.884 1.00 98.12 512 SER A C 1
ATOM 3878 O O . SER A 1 512 ? -16.636 -11.534 31.229 1.00 98.12 512 SER A O 1
ATOM 3880 N N . SER A 1 513 ? -15.472 -11.640 33.148 1.00 96.25 513 SER A N 1
ATOM 3881 C CA . SER A 1 513 ? -16.558 -12.291 33.888 1.00 96.25 513 SER A CA 1
ATOM 3882 C C . SER A 1 513 ? -17.802 -11.391 33.895 1.00 96.25 513 SER A C 1
ATOM 3884 O O . SER A 1 513 ? -17.677 -10.198 34.196 1.00 96.25 513 SER A O 1
ATOM 3886 N N . PRO A 1 514 ? -18.996 -11.929 33.583 1.00 96.88 514 PRO A N 1
ATOM 3887 C CA . PRO A 1 514 ? -20.199 -11.123 33.457 1.00 96.88 514 PRO A CA 1
ATOM 3888 C C . PRO A 1 514 ? -20.610 -10.513 34.796 1.00 96.88 514 PRO A C 1
ATOM 3890 O O . PRO A 1 514 ? -20.578 -11.174 35.835 1.00 96.88 514 PRO A O 1
ATOM 3893 N N . ALA A 1 515 ? -21.071 -9.267 34.750 1.00 97.19 515 ALA A N 1
ATOM 3894 C CA . ALA A 1 515 ? -21.689 -8.588 35.881 1.00 97.19 515 ALA A CA 1
ATOM 3895 C C . ALA A 1 515 ? -23.156 -8.298 35.554 1.00 97.19 515 ALA A C 1
ATOM 3897 O O . ALA A 1 515 ? -23.463 -7.712 34.514 1.00 97.19 515 ALA A O 1
ATOM 3898 N N . ALA A 1 516 ? -24.066 -8.710 36.435 1.00 95.50 516 ALA A N 1
ATOM 3899 C CA . ALA A 1 516 ? -25.499 -8.493 36.273 1.00 95.50 516 ALA A CA 1
ATOM 3900 C C . ALA A 1 516 ? -26.029 -7.529 37.335 1.00 95.50 516 ALA A C 1
ATOM 3902 O O . ALA A 1 516 ? -25.603 -7.563 38.491 1.00 95.50 516 ALA A O 1
ATOM 3903 N N . THR A 1 517 ? -26.984 -6.684 36.954 1.00 95.12 517 THR A N 1
ATOM 3904 C CA . THR A 1 517 ? -27.716 -5.848 37.910 1.00 95.12 517 THR A CA 1
ATOM 3905 C C . THR A 1 517 ? -29.172 -5.685 37.498 1.00 95.12 517 THR A C 1
ATOM 3907 O O . THR A 1 517 ? -29.505 -5.702 36.309 1.00 95.12 517 THR A O 1
ATOM 3910 N N . THR A 1 518 ? -30.044 -5.536 38.493 1.00 93.56 518 THR A N 1
ATOM 3911 C CA . THR A 1 518 ? -31.463 -5.229 38.296 1.00 93.56 518 THR A CA 1
ATOM 3912 C C . THR A 1 518 ? -31.666 -3.735 38.449 1.00 93.56 518 THR A C 1
ATOM 3914 O O . THR A 1 518 ? -31.313 -3.154 39.479 1.00 93.56 518 THR A O 1
ATOM 3917 N N . MET A 1 519 ? -32.252 -3.106 37.433 1.00 92.44 519 MET A N 1
ATOM 3918 C CA . MET A 1 519 ? -32.516 -1.676 37.469 1.00 92.44 519 MET A CA 1
ATOM 3919 C C . MET A 1 519 ? -33.528 -1.353 38.570 1.00 92.44 519 MET A C 1
ATOM 3921 O O . MET A 1 519 ? -34.551 -2.037 38.667 1.00 92.44 519 MET A O 1
ATOM 3925 N N . PRO A 1 520 ? -33.298 -0.303 39.382 1.00 83.75 520 PRO A N 1
ATOM 3926 C CA . PRO A 1 520 ? -34.244 0.111 40.399 1.00 83.75 520 PRO A CA 1
ATOM 3927 C C . PRO A 1 520 ? -35.633 0.283 39.793 1.00 83.75 520 PRO A C 1
ATOM 3929 O O . PRO A 1 520 ? -35.803 0.955 38.771 1.00 83.75 520 PRO A O 1
ATOM 3932 N N . ALA A 1 521 ? -36.634 -0.316 40.435 1.00 76.81 521 ALA A N 1
ATOM 3933 C CA . ALA A 1 521 ? -38.016 -0.012 40.114 1.00 76.81 521 ALA A CA 1
ATOM 3934 C C . ALA A 1 521 ? -38.245 1.503 40.291 1.00 76.81 521 ALA A C 1
ATOM 3936 O O . ALA A 1 521 ? -37.636 2.126 41.172 1.00 76.81 521 ALA A O 1
ATOM 3937 N N . PRO A 1 522 ? -39.112 2.124 39.478 1.00 62.12 522 PRO A N 1
ATOM 3938 C CA . PRO A 1 522 ? -39.361 3.546 39.600 1.00 62.12 522 PRO A CA 1
ATOM 3939 C C . PRO A 1 522 ? -39.950 3.829 40.986 1.00 62.12 522 PRO A C 1
ATOM 3941 O O . PRO A 1 522 ? -40.944 3.227 41.397 1.00 62.12 522 PRO A O 1
ATOM 3944 N N . VAL A 1 523 ? -39.338 4.757 41.725 1.00 63.97 523 VAL A N 1
ATOM 3945 C CA . VAL A 1 523 ? -39.872 5.210 43.013 1.00 63.97 523 VAL A CA 1
ATOM 3946 C C . VAL A 1 523 ? -41.113 6.054 42.730 1.00 63.97 523 VAL A C 1
ATOM 3948 O O . VAL A 1 523 ? -41.018 7.244 42.429 1.00 63.97 523 VAL A O 1
ATOM 3951 N N . ILE A 1 524 ? -42.296 5.440 42.804 1.00 65.50 524 ILE A N 1
ATOM 3952 C CA . ILE A 1 524 ? -43.568 6.149 42.643 1.00 65.50 524 ILE A CA 1
ATOM 3953 C C . ILE A 1 524 ? -43.749 7.081 43.844 1.00 65.50 524 ILE A C 1
ATOM 3955 O O . ILE A 1 524 ? -44.119 6.655 44.942 1.00 65.50 524 ILE A O 1
ATOM 3959 N N . GLN A 1 525 ? -43.504 8.377 43.648 1.00 77.50 525 GLN A N 1
ATOM 3960 C CA . GLN A 1 525 ? -43.827 9.370 44.666 1.00 77.50 525 GLN A CA 1
ATOM 3961 C C . GLN A 1 525 ? -45.343 9.417 44.851 1.00 77.50 525 GLN A C 1
ATOM 3963 O O . GLN A 1 525 ? -46.099 9.692 43.920 1.00 77.50 525 GLN A O 1
ATOM 3968 N N . THR A 1 526 ? -45.800 9.155 46.073 1.00 86.31 526 THR A N 1
ATOM 3969 C CA . THR A 1 526 ? -47.217 9.268 46.421 1.00 86.31 526 THR A CA 1
ATOM 3970 C C . THR A 1 526 ? -47.478 10.555 47.188 1.00 86.31 526 THR A C 1
ATOM 3972 O O . THR A 1 526 ? -46.637 11.021 47.955 1.00 86.31 526 THR A O 1
ATOM 3975 N N . VAL A 1 527 ? -48.672 11.117 47.042 1.00 93.19 527 VAL A N 1
ATOM 3976 C CA . VAL A 1 527 ? -49.131 12.310 47.758 1.00 93.19 527 VAL A CA 1
ATOM 3977 C C . VAL A 1 527 ? -50.520 12.059 48.330 1.00 93.19 527 VAL A C 1
ATOM 3979 O O . VAL A 1 527 ? -51.340 11.375 47.719 1.00 93.19 527 VAL A O 1
ATOM 3982 N N . SER A 1 528 ? -50.805 12.589 49.522 1.00 95.88 528 SER A N 1
ATOM 3983 C CA . SER A 1 528 ? -52.147 12.465 50.091 1.00 95.88 528 SER A CA 1
ATOM 3984 C C . SER A 1 528 ? -53.155 13.268 49.269 1.00 95.88 528 SER A C 1
ATOM 3986 O O . SER A 1 528 ? -52.913 14.423 48.899 1.00 95.88 528 SER A O 1
ATOM 3988 N N . SER A 1 529 ? -54.330 12.683 49.038 1.00 96.44 529 SER A N 1
ATOM 3989 C CA . SER A 1 529 ? -55.459 13.380 48.409 1.00 96.44 529 SER A CA 1
ATOM 3990 C C . SER A 1 529 ? -55.843 14.666 49.155 1.00 96.44 529 SER A C 1
ATOM 3992 O O . SER A 1 529 ? -56.264 15.633 48.523 1.00 96.44 529 SER A O 1
ATOM 3994 N N . ARG A 1 530 ? -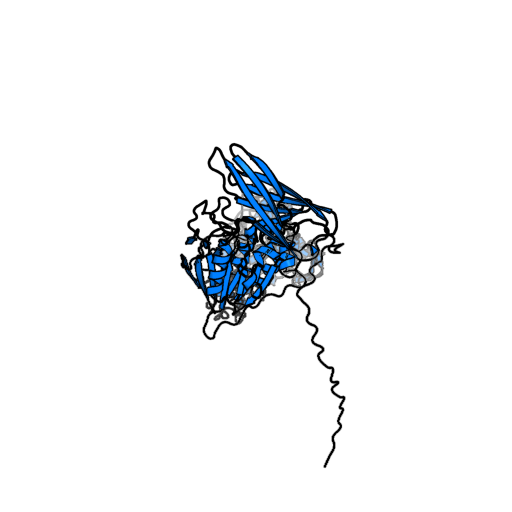55.594 14.740 50.475 1.00 97.38 530 ARG A N 1
ATOM 3995 C CA . ARG A 1 530 ? -55.757 15.962 51.285 1.00 97.38 530 ARG A CA 1
ATOM 3996 C C . ARG A 1 530 ? -54.931 17.128 50.740 1.00 97.38 530 ARG A C 1
ATOM 3998 O O . ARG A 1 530 ? -55.463 18.220 50.555 1.00 97.38 530 ARG A O 1
ATOM 4005 N N . LYS A 1 531 ? -53.637 16.899 50.477 1.00 96.50 531 LYS A N 1
ATOM 4006 C CA . LYS A 1 531 ? -52.711 17.938 49.995 1.00 96.50 531 LYS A CA 1
ATOM 4007 C C . LYS A 1 531 ? -53.099 18.416 48.597 1.00 96.50 531 LYS A C 1
ATOM 4009 O O . LYS A 1 531 ? -53.103 19.618 48.339 1.00 96.50 531 LYS A O 1
ATOM 4014 N N . LEU A 1 532 ? -53.467 17.489 47.712 1.00 96.62 532 LEU A N 1
ATOM 4015 C CA . LEU A 1 532 ? -53.914 17.832 46.362 1.00 96.62 532 LEU A CA 1
ATOM 4016 C C . LEU A 1 532 ? -55.226 18.631 46.386 1.00 96.62 532 LEU A C 1
ATOM 4018 O O . LEU A 1 532 ? -55.302 19.672 45.737 1.00 96.62 532 LEU A O 1
ATOM 4022 N N . LEU A 1 533 ? -56.214 18.208 47.185 1.00 97.31 533 LEU A N 1
ATOM 4023 C CA . LEU A 1 533 ? -57.508 18.886 47.318 1.00 97.31 533 LEU A CA 1
ATOM 4024 C C . LEU A 1 533 ? -57.363 20.309 47.876 1.00 97.31 533 LEU A C 1
ATOM 4026 O O . LEU A 1 533 ? -58.030 21.236 47.409 1.00 97.31 533 LEU A O 1
ATOM 4030 N N . ALA A 1 534 ? -56.479 20.499 48.859 1.00 96.44 534 ALA A N 1
ATOM 4031 C CA . ALA A 1 534 ? -56.188 21.815 49.423 1.00 96.44 534 ALA A CA 1
ATOM 4032 C C . ALA A 1 534 ? -55.640 22.786 48.361 1.00 96.44 534 ALA A C 1
ATOM 4034 O O . ALA A 1 534 ? -56.034 23.951 48.339 1.00 96.44 534 ALA A O 1
ATOM 4035 N N . ALA A 1 535 ? -54.811 22.289 47.438 1.00 95.94 535 ALA A N 1
ATOM 4036 C CA . ALA A 1 535 ? -54.188 23.073 46.373 1.00 95.94 535 ALA A CA 1
ATOM 4037 C C . ALA A 1 535 ? -55.113 23.386 45.176 1.00 95.94 535 ALA A C 1
ATOM 4039 O O . ALA A 1 535 ? -54.702 24.114 44.267 1.00 95.94 535 ALA A O 1
ATOM 4040 N N . LEU A 1 536 ? -56.334 22.839 45.134 1.00 96.69 536 LEU A N 1
ATOM 4041 C CA . LEU A 1 536 ? -57.292 23.116 44.062 1.00 96.69 536 LEU A CA 1
ATOM 4042 C C . LEU A 1 536 ? -58.060 24.427 44.311 1.00 96.69 536 LEU A C 1
ATOM 4044 O O . LEU A 1 536 ? -58.657 24.595 45.387 1.00 96.69 536 LEU A O 1
ATOM 4048 N N . PRO A 1 537 ? -58.082 25.353 43.328 1.00 95.44 537 PRO A N 1
ATOM 4049 C CA . PRO A 1 537 ? -58.783 26.621 43.464 1.00 95.44 537 PRO A CA 1
ATOM 4050 C C . PRO A 1 537 ? -60.300 26.414 43.440 1.00 95.44 537 PRO A C 1
ATOM 4052 O O . PRO A 1 537 ? -60.820 25.692 42.591 1.00 95.44 537 PRO A O 1
ATOM 4055 N N . VAL A 1 538 ? -61.013 27.105 44.331 1.00 95.75 538 VAL A N 1
ATOM 4056 C CA . VAL A 1 538 ? -62.482 27.137 44.313 1.00 95.75 538 VAL A CA 1
ATOM 4057 C C . VAL A 1 538 ? -62.944 28.163 43.284 1.00 95.75 538 VAL A C 1
ATOM 4059 O O . VAL A 1 538 ? -62.550 29.328 43.362 1.00 95.75 538 VAL A O 1
ATOM 4062 N N . ARG A 1 539 ? -63.751 27.753 42.305 1.00 92.19 539 ARG A N 1
ATOM 4063 C CA . ARG A 1 539 ? -64.240 28.605 41.213 1.00 92.19 539 ARG A CA 1
ATOM 4064 C C . ARG A 1 539 ? -65.683 28.262 40.874 1.00 92.19 539 ARG A C 1
ATOM 4066 O O . ARG A 1 539 ? -66.101 27.128 41.028 1.00 92.19 539 ARG A O 1
ATOM 4073 N N . LYS A 1 540 ? -66.432 29.250 40.383 1.00 90.56 540 LYS A N 1
ATOM 4074 C CA . LYS A 1 540 ? -67.760 29.006 39.815 1.00 90.56 540 LYS A CA 1
ATOM 4075 C C . LYS A 1 540 ? -67.614 28.344 38.448 1.00 90.56 540 LYS A C 1
ATOM 4077 O O . LYS A 1 540 ? -66.841 28.821 37.610 1.00 90.56 540 LYS A O 1
ATOM 4082 N N . GLU A 1 541 ? -68.387 27.295 38.231 1.00 91.50 541 GLU A N 1
ATOM 4083 C CA . GLU A 1 541 ? -68.457 26.610 36.951 1.00 91.50 541 GLU A CA 1
ATOM 4084 C C . GLU A 1 541 ? -69.197 27.404 35.879 1.00 91.50 541 GLU A C 1
ATOM 4086 O O . GLU A 1 541 ? -70.007 28.296 36.152 1.00 91.50 541 GLU A O 1
ATOM 4091 N N . SER A 1 542 ? -68.891 27.091 34.621 1.00 90.56 542 SER A N 1
ATOM 4092 C CA . SER A 1 542 ? -69.600 27.653 33.478 1.00 90.56 542 SER A CA 1
ATOM 4093 C C . SER A 1 542 ? -69.559 26.711 32.285 1.00 90.56 542 SER A C 1
ATOM 4095 O O . SER A 1 542 ? -68.487 26.439 31.748 1.00 90.56 542 SER A O 1
ATOM 4097 N N . ASP A 1 543 ? -70.736 26.306 31.816 1.00 91.50 543 ASP A N 1
ATOM 4098 C CA . ASP A 1 543 ? -70.887 25.456 30.630 1.00 91.50 543 ASP A CA 1
ATOM 4099 C C . ASP A 1 543 ? -71.014 26.248 29.311 1.00 91.50 543 ASP A C 1
ATOM 4101 O O . ASP A 1 543 ? -71.175 25.697 28.224 1.00 91.50 543 ASP A O 1
ATOM 4105 N N . ARG A 1 544 ? -70.928 27.584 29.370 1.00 92.75 544 ARG A N 1
ATOM 4106 C CA . ARG A 1 544 ? -71.157 28.440 28.198 1.00 92.75 544 ARG A CA 1
ATOM 4107 C C . ARG A 1 544 ? -70.187 28.091 27.064 1.00 92.75 544 ARG A C 1
ATOM 4109 O O . ARG A 1 544 ? -68.969 28.130 27.244 1.00 92.75 544 ARG A O 1
ATOM 4116 N N . GLY A 1 545 ? -70.738 27.816 25.881 1.00 92.12 545 GLY A N 1
ATOM 4117 C CA . GLY A 1 545 ? -69.976 27.583 24.650 1.00 92.12 545 GLY A CA 1
ATOM 4118 C C . GLY A 1 545 ? -69.261 26.231 24.575 1.00 92.12 545 GLY A C 1
ATOM 4119 O O . GLY A 1 545 ? -68.354 26.083 23.740 1.00 92.12 545 GLY A O 1
ATOM 4120 N N . TYR A 1 546 ? -69.635 25.277 25.436 1.00 95.94 546 TYR A N 1
ATOM 4121 C CA . TYR A 1 546 ? -69.128 23.913 25.384 1.00 95.94 546 TYR A CA 1
ATOM 4122 C C . TYR A 1 546 ? -69.504 23.239 24.063 1.00 95.94 546 TYR A C 1
ATOM 4124 O O . TYR A 1 546 ? -70.655 23.249 23.642 1.00 95.94 546 TYR A O 1
ATOM 4132 N N . LEU A 1 547 ? -68.508 22.628 23.423 1.00 95.19 547 LEU A N 1
ATOM 4133 C CA . LEU A 1 547 ? -68.683 21.706 22.306 1.00 95.19 547 LEU A CA 1
ATOM 4134 C C . LEU A 1 547 ? -67.647 20.597 22.471 1.00 95.19 547 LEU A C 1
ATOM 4136 O O . LEU A 1 547 ? -66.447 20.885 22.493 1.00 95.19 547 LEU A O 1
ATOM 4140 N N . ARG A 1 548 ? -68.088 19.334 22.548 1.00 94.06 548 ARG A N 1
ATOM 4141 C CA . ARG A 1 548 ? -67.190 18.174 22.721 1.00 94.06 548 ARG A CA 1
ATOM 4142 C C . ARG A 1 548 ? -66.092 18.134 21.652 1.00 94.06 548 ARG A C 1
ATOM 4144 O O . ARG A 1 548 ? -64.932 17.889 21.971 1.00 94.06 548 ARG A O 1
ATOM 4151 N N . ALA A 1 549 ? -66.433 18.480 20.409 1.00 94.75 549 ALA A N 1
ATOM 4152 C CA . ALA A 1 549 ? -65.503 18.519 19.278 1.00 94.75 549 ALA A CA 1
ATOM 4153 C C . ALA A 1 549 ? -64.286 19.449 19.491 1.00 94.75 549 ALA A C 1
ATOM 4155 O O . ALA A 1 549 ? -63.226 19.213 18.912 1.00 94.75 549 ALA A O 1
ATOM 4156 N N . LYS A 1 550 ? -64.372 20.461 20.374 1.00 95.38 550 LYS A N 1
ATOM 4157 C CA . LYS A 1 550 ? -63.249 21.373 20.687 1.00 95.38 550 LYS A CA 1
ATOM 4158 C C . LYS A 1 550 ? -62.075 20.699 21.407 1.00 95.38 550 LYS A C 1
ATOM 4160 O O . LYS A 1 550 ? -61.039 21.347 21.571 1.00 95.38 550 LYS A O 1
ATOM 4165 N N . PHE A 1 551 ? -62.244 19.457 21.861 1.00 96.31 551 PHE A N 1
ATOM 4166 C CA . PHE A 1 551 ? -61.215 18.666 22.534 1.00 96.31 551 PHE A CA 1
ATOM 4167 C C . PHE A 1 551 ? -60.442 17.726 21.610 1.00 96.31 551 PHE A C 1
ATOM 4169 O O . PHE A 1 551 ? -59.429 17.219 22.056 1.00 96.31 551 PHE A O 1
ATOM 4176 N N . ARG A 1 552 ? -60.860 17.520 20.351 1.00 94.75 552 ARG A N 1
ATOM 4177 C CA . ARG A 1 552 ? -60.131 16.701 19.357 1.00 94.75 552 ARG A CA 1
ATOM 4178 C C . ARG A 1 552 ? -59.620 15.352 19.910 1.00 94.75 552 ARG A C 1
ATOM 4180 O O . ARG A 1 552 ? -58.435 15.167 20.175 1.00 94.75 552 ARG A O 1
ATOM 4187 N N . THR A 1 553 ? -60.534 14.401 20.055 1.00 92.62 553 THR A N 1
ATOM 4188 C CA . THR A 1 553 ? -60.237 12.980 20.320 1.00 92.62 553 THR A CA 1
ATOM 4189 C C . THR A 1 553 ? -60.427 12.177 19.029 1.00 92.62 553 THR A C 1
ATOM 4191 O O . THR A 1 553 ? -61.312 12.524 18.253 1.00 92.62 553 THR A O 1
ATOM 4194 N N . TRP A 1 554 ? -59.727 11.085 18.743 1.00 94.31 554 TRP A N 1
ATOM 4195 C CA . TRP A 1 554 ? -58.555 10.493 19.397 1.00 94.31 554 TRP A CA 1
ATOM 4196 C C . TRP A 1 554 ? -57.367 10.666 18.455 1.00 94.31 554 TRP A C 1
ATOM 4198 O O . TRP A 1 554 ? -57.528 10.427 17.258 1.00 94.31 554 TRP A O 1
ATOM 4208 N N . VAL A 1 555 ? -56.210 11.091 18.960 1.00 93.69 555 VAL A N 1
ATOM 4209 C CA . VAL A 1 555 ? -55.032 11.336 18.109 1.00 93.69 555 VAL A CA 1
ATOM 421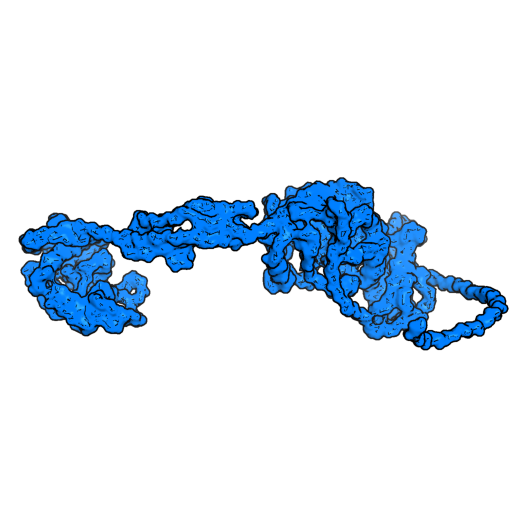0 C C . VAL A 1 555 ? -54.041 10.183 18.187 1.00 93.69 555 VAL A C 1
ATOM 4212 O O . VAL A 1 555 ? -53.967 9.499 19.203 1.00 93.69 555 VAL A O 1
ATOM 4215 N N . ASP A 1 556 ? -53.296 9.983 17.112 1.00 89.69 556 ASP A N 1
ATOM 4216 C CA . ASP A 1 556 ? -52.069 9.190 17.087 1.00 89.69 556 ASP A CA 1
ATOM 4217 C C . ASP A 1 556 ? -50.914 10.170 17.348 1.00 89.69 556 ASP A C 1
ATOM 4219 O O . ASP A 1 556 ? -50.659 11.059 16.532 1.00 89.69 556 ASP A O 1
ATOM 4223 N N . ALA A 1 557 ? -50.373 10.147 18.568 1.00 82.38 557 ALA A N 1
ATOM 4224 C CA . ALA A 1 557 ? -49.468 11.191 19.056 1.00 82.38 557 ALA A CA 1
ATOM 4225 C C . ALA A 1 557 ? -47.993 10.881 18.771 1.00 82.38 557 ALA A C 1
ATOM 4227 O O . ALA A 1 557 ? -47.202 11.812 18.622 1.00 82.38 557 ALA A O 1
ATOM 4228 N N . ASP A 1 558 ? -47.642 9.601 18.722 1.00 81.88 558 ASP A N 1
ATOM 4229 C CA . ASP A 1 558 ? -46.309 9.052 18.473 1.00 81.88 558 ASP A CA 1
ATOM 4230 C C . ASP A 1 558 ? -46.145 8.500 17.048 1.00 81.88 558 ASP A C 1
ATOM 4232 O O . ASP A 1 558 ? -45.022 8.217 16.634 1.00 81.88 558 ASP A O 1
ATOM 4236 N N . GLY A 1 559 ? -47.218 8.454 16.253 1.00 84.19 559 GLY A N 1
ATOM 4237 C CA . GLY A 1 559 ? -47.174 8.107 14.833 1.00 84.19 559 GLY A CA 1
ATOM 4238 C C . GLY A 1 559 ? -47.068 6.605 14.580 1.00 84.19 559 GLY A C 1
ATOM 4239 O O . GLY A 1 559 ? -46.706 6.194 13.472 1.00 84.19 559 GLY A O 1
ATOM 4240 N N . ASP A 1 560 ? -47.367 5.781 15.583 1.00 82.31 560 ASP A N 1
ATOM 4241 C CA . ASP A 1 560 ? -47.256 4.323 15.517 1.00 82.31 560 ASP A CA 1
ATOM 4242 C C . ASP A 1 560 ? -48.500 3.653 14.890 1.00 82.31 560 ASP A C 1
ATOM 4244 O O . ASP A 1 560 ? -48.559 2.429 14.724 1.00 82.31 560 ASP A O 1
ATOM 4248 N N . ARG A 1 561 ? -49.466 4.470 14.439 1.00 87.31 561 ARG A N 1
ATOM 4249 C CA . ARG A 1 561 ? -50.769 4.094 13.865 1.00 87.31 561 ARG A CA 1
ATOM 4250 C C . ARG A 1 561 ? -51.780 3.595 14.898 1.00 87.31 561 ARG A C 1
ATOM 4252 O O . ARG A 1 561 ? -52.892 3.221 14.502 1.00 87.31 561 ARG A O 1
ATOM 4259 N N . CYS A 1 562 ? -51.457 3.623 16.189 1.00 89.38 562 CYS A N 1
ATOM 4260 C CA . CYS A 1 562 ? -52.391 3.479 17.292 1.00 89.38 562 CYS A CA 1
ATOM 4261 C C . CYS A 1 562 ? -52.813 4.853 17.819 1.00 89.38 562 CYS A C 1
ATOM 4263 O O . CYS A 1 562 ? -52.086 5.592 18.470 1.00 89.38 562 CYS A O 1
ATOM 4265 N N . ASN A 1 563 ? -54.081 5.211 17.595 1.00 93.06 563 ASN A N 1
ATOM 4266 C CA . ASN A 1 563 ? -54.614 6.386 18.276 1.00 93.06 563 ASN A CA 1
ATOM 4267 C C . ASN A 1 563 ? -54.729 6.132 19.790 1.00 93.06 563 ASN A C 1
ATOM 4269 O O . ASN A 1 563 ? -54.802 4.994 20.250 1.00 93.06 563 ASN A O 1
ATOM 4273 N N . THR A 1 564 ? -54.867 7.202 20.570 1.00 94.44 564 THR A N 1
ATOM 4274 C CA . THR A 1 564 ? -54.954 7.157 22.041 1.00 94.44 564 THR A CA 1
ATOM 4275 C C . THR A 1 564 ? -55.988 6.149 22.566 1.00 94.44 564 THR A C 1
ATOM 4277 O O . THR A 1 564 ? -55.816 5.577 23.639 1.00 94.44 564 THR A O 1
ATOM 4280 N N . ARG A 1 565 ? -57.085 5.896 21.835 1.00 92.94 565 ARG A N 1
ATOM 4281 C CA . ARG A 1 565 ? -58.071 4.890 22.255 1.00 92.94 565 ARG A CA 1
ATOM 4282 C C . ARG A 1 565 ? -57.478 3.477 22.210 1.00 92.94 565 ARG A C 1
ATOM 4284 O O . ARG A 1 565 ? -57.769 2.680 23.099 1.00 92.94 565 ARG A O 1
ATOM 4291 N N . GLY A 1 566 ? -56.690 3.172 21.181 1.00 90.56 566 GLY A N 1
ATOM 4292 C CA . GLY A 1 566 ? -55.923 1.933 21.064 1.00 90.56 566 GLY A CA 1
ATOM 4293 C C . GLY A 1 566 ? -54.899 1.787 22.187 1.00 90.56 566 GLY A C 1
ATOM 4294 O O . GLY A 1 566 ? -54.885 0.755 22.856 1.00 90.56 566 GLY A O 1
ATOM 4295 N N . GLU A 1 567 ? -54.166 2.859 22.481 1.00 91.75 567 GLU A N 1
ATOM 4296 C CA . GLU A 1 567 ? -53.176 2.887 23.566 1.00 91.75 567 GLU A CA 1
ATOM 4297 C C . GLU A 1 567 ? -53.782 2.554 24.931 1.00 91.75 567 GLU A C 1
ATOM 4299 O O . GLU A 1 567 ? -53.297 1.691 25.666 1.00 91.75 567 GLU A O 1
ATOM 4304 N N . VAL A 1 568 ? -54.919 3.170 25.264 1.00 93.38 568 VAL A N 1
ATOM 4305 C CA . VAL A 1 568 ? -55.608 2.882 26.531 1.00 93.38 568 VAL A CA 1
ATOM 4306 C C . VAL A 1 568 ? -56.133 1.444 26.564 1.00 93.38 568 VAL A C 1
ATOM 4308 O O . VAL A 1 568 ? -56.100 0.803 27.615 1.00 93.38 568 VAL A O 1
ATOM 4311 N N . LEU A 1 569 ? -56.595 0.904 25.430 1.00 90.50 569 LEU A N 1
ATOM 4312 C CA . LEU A 1 569 ? -57.028 -0.493 25.349 1.00 90.50 569 LEU A CA 1
ATOM 4313 C C . LEU A 1 569 ? -55.878 -1.464 25.639 1.00 90.50 569 LEU A C 1
ATOM 4315 O O . LEU A 1 569 ? -56.108 -2.458 26.326 1.00 90.50 569 LEU A O 1
ATOM 4319 N N . LEU A 1 570 ? -54.666 -1.187 25.160 1.00 89.50 570 LEU A N 1
ATOM 4320 C CA . LEU A 1 570 ? -53.482 -1.987 25.476 1.00 89.50 570 LEU A CA 1
ATOM 4321 C C . LEU A 1 570 ? -53.104 -1.857 26.956 1.00 89.50 570 LEU A C 1
ATOM 4323 O O . LEU A 1 570 ? -52.983 -2.867 27.652 1.00 89.50 570 LEU A O 1
ATOM 4327 N N . ALA A 1 571 ? -53.002 -0.625 27.460 1.00 89.94 571 ALA A N 1
ATOM 4328 C CA . ALA A 1 571 ? -52.554 -0.339 28.824 1.00 89.94 571 ALA A CA 1
ATOM 4329 C C . ALA A 1 571 ? -53.511 -0.850 29.921 1.00 89.94 571 ALA A C 1
ATOM 4331 O O . ALA A 1 571 ? -53.088 -1.175 31.035 1.00 89.94 571 ALA A O 1
ATOM 4332 N N . GLU A 1 572 ? -54.814 -0.918 29.634 1.00 91.31 572 GLU A N 1
ATOM 4333 C CA . GLU A 1 572 ? -55.840 -1.372 30.583 1.00 91.31 572 GLU A CA 1
ATOM 4334 C C . GLU A 1 572 ? -56.199 -2.861 30.439 1.00 91.31 572 GLU A C 1
ATOM 4336 O O . GLU A 1 572 ? -57.080 -3.361 31.149 1.00 91.31 572 GLU A O 1
ATOM 4341 N N . ALA A 1 573 ? -55.537 -3.598 29.545 1.00 91.06 573 ALA A N 1
ATOM 4342 C CA . ALA A 1 573 ? -55.760 -5.028 29.396 1.00 91.06 573 ALA A CA 1
ATOM 4343 C C . ALA A 1 573 ? -55.224 -5.800 30.617 1.00 91.06 573 ALA A C 1
ATOM 4345 O O . ALA A 1 573 ? -54.038 -5.787 30.926 1.00 91.06 573 ALA A O 1
ATOM 4346 N N . THR A 1 574 ? -56.104 -6.535 31.299 1.00 91.81 574 THR A N 1
ATOM 4347 C CA . THR A 1 574 ? -55.717 -7.490 32.360 1.00 91.81 574 THR A CA 1
ATOM 4348 C C . THR A 1 574 ? -55.012 -8.725 31.803 1.00 91.81 574 THR A C 1
ATOM 4350 O O . THR A 1 574 ? -54.183 -9.324 32.477 1.00 91.81 574 THR A O 1
ATOM 4353 N N . LYS A 1 575 ? -55.338 -9.094 30.560 1.00 91.31 575 LYS A N 1
ATOM 4354 C CA . LYS A 1 575 ? -54.554 -10.008 29.730 1.00 91.31 575 LYS A CA 1
ATOM 4355 C C . LYS A 1 575 ? -54.305 -9.290 28.402 1.00 91.31 575 LYS A C 1
ATOM 4357 O O . LYS A 1 575 ? -55.301 -9.027 27.716 1.00 91.31 575 LYS A O 1
ATOM 4362 N N . PRO A 1 576 ? -53.048 -8.973 28.049 1.00 87.62 576 PRO A N 1
ATOM 4363 C CA . PRO A 1 576 ? -52.736 -8.258 26.816 1.00 87.62 576 PRO A CA 1
ATOM 4364 C C . PRO A 1 576 ? -53.288 -8.978 25.572 1.00 87.62 576 PRO A C 1
ATOM 4366 O O . PRO A 1 576 ? -53.202 -10.210 25.499 1.00 87.62 576 PRO A O 1
ATOM 4369 N N . PRO A 1 577 ? -53.898 -8.258 24.612 1.00 88.62 577 PRO A N 1
ATOM 4370 C CA . PRO A 1 577 ? -54.215 -8.810 23.299 1.00 88.62 577 PRO A CA 1
ATOM 4371 C C . PRO A 1 577 ? -52.951 -8.950 22.440 1.00 88.62 577 PRO A C 1
ATOM 4373 O O . PRO A 1 577 ? -51.940 -8.297 22.687 1.00 88.62 577 PRO A O 1
ATOM 4376 N N . THR A 1 578 ? -53.030 -9.748 21.377 1.00 89.25 578 THR A N 1
ATOM 4377 C CA . THR A 1 578 ? -52.019 -9.734 20.315 1.00 89.25 578 THR A CA 1
ATOM 4378 C C . THR A 1 578 ? -52.235 -8.504 19.436 1.00 89.25 578 THR A C 1
ATOM 4380 O O . THR A 1 578 ? -53.340 -8.297 18.917 1.00 89.25 578 THR A O 1
ATOM 4383 N N . LEU A 1 579 ? -51.188 -7.693 19.273 1.00 86.56 579 LEU A N 1
ATOM 4384 C CA . LEU A 1 579 ? -51.181 -6.530 18.390 1.00 86.56 579 LEU A CA 1
ATOM 4385 C C . LEU A 1 579 ? -51.008 -6.979 16.931 1.00 86.56 579 LEU A C 1
ATOM 4387 O O . LEU A 1 579 ? -50.075 -7.703 16.595 1.00 86.56 579 LEU A O 1
ATOM 4391 N N . LEU A 1 580 ? -51.932 -6.558 16.074 1.00 84.19 580 LEU A N 1
ATOM 4392 C CA . LEU A 1 580 ? -51.942 -6.777 14.629 1.00 84.19 580 LEU A CA 1
ATOM 4393 C C . LEU A 1 580 ? -51.665 -5.448 13.900 1.00 84.19 580 LEU A C 1
ATOM 4395 O O . LEU A 1 580 ? -51.846 -4.379 14.494 1.00 84.19 580 LEU A O 1
ATOM 4399 N N . PRO A 1 581 ? -51.300 -5.478 12.601 1.00 83.50 581 PRO A N 1
ATOM 4400 C CA . PRO A 1 581 ? -51.032 -4.266 11.833 1.00 83.50 581 PRO A CA 1
ATOM 4401 C C . PRO A 1 581 ? -52.167 -3.236 11.910 1.00 83.50 581 PRO A C 1
ATOM 4403 O O . PRO A 1 581 ? -53.350 -3.587 11.859 1.00 83.50 581 PRO A O 1
ATOM 4406 N N . VAL A 1 582 ? -51.791 -1.952 11.953 1.00 81.44 582 VAL A N 1
ATOM 4407 C CA . VAL A 1 582 ? -52.720 -0.804 11.989 1.00 81.44 582 VAL A CA 1
ATOM 4408 C C . VAL A 1 582 ? -53.588 -0.787 13.260 1.00 81.44 582 VAL A C 1
ATOM 4410 O O . VAL A 1 582 ? -54.806 -0.617 13.196 1.00 81.44 582 VAL A O 1
ATOM 4413 N N . CYS A 1 583 ? -52.964 -1.014 14.420 1.00 85.12 583 CYS A N 1
ATOM 4414 C CA . CYS A 1 583 ? -53.610 -1.002 15.736 1.00 85.12 583 CYS A CA 1
ATOM 4415 C C . CYS A 1 583 ? -54.851 -1.903 15.854 1.00 85.12 583 CYS A C 1
ATOM 4417 O O . CYS A 1 583 ? -55.866 -1.564 16.476 1.00 85.12 583 CYS A O 1
ATOM 4419 N N . LYS A 1 584 ? -54.802 -3.069 15.207 1.00 84.75 584 LYS A N 1
ATOM 4420 C CA . LYS A 1 584 ? -55.842 -4.089 15.343 1.00 84.75 584 LYS A CA 1
ATOM 4421 C C . LYS A 1 584 ? -55.467 -5.028 16.483 1.00 84.75 584 LYS A C 1
ATOM 4423 O O . LYS A 1 584 ? -54.299 -5.296 16.724 1.00 84.75 584 LYS A O 1
ATOM 4428 N N . PHE A 1 585 ? -56.467 -5.550 17.184 1.00 87.25 585 PHE A N 1
ATOM 4429 C CA . PHE A 1 585 ? -56.251 -6.427 18.336 1.00 87.25 585 PHE A CA 1
ATOM 4430 C C . PHE A 1 585 ? -56.936 -7.772 18.118 1.00 87.25 585 PHE A C 1
ATOM 4432 O O . PHE A 1 585 ? -58.116 -7.804 17.749 1.00 87.25 585 PHE A O 1
ATOM 4439 N N . ALA A 1 586 ? -56.215 -8.858 18.399 1.00 89.00 586 ALA A N 1
ATOM 4440 C CA . ALA A 1 586 ? -56.756 -10.209 18.506 1.00 89.00 586 ALA A CA 1
ATOM 4441 C C . ALA A 1 586 ? -56.713 -10.685 19.967 1.00 89.00 586 ALA A C 1
ATOM 4443 O O . ALA A 1 586 ? -55.688 -10.593 20.641 1.00 89.00 586 ALA A O 1
ATOM 4444 N N . GLY A 1 587 ? -57.839 -11.196 20.469 1.00 89.69 587 GLY A N 1
ATOM 4445 C CA . GLY A 1 587 ? -57.967 -11.614 21.866 1.00 89.69 587 GLY A CA 1
ATOM 4446 C C . GLY A 1 587 ? -57.933 -10.445 22.860 1.00 89.69 587 GLY A C 1
ATOM 4447 O O . GLY A 1 587 ? -58.420 -9.354 22.566 1.00 89.69 587 GLY A O 1
ATOM 4448 N N . GLY A 1 588 ? -57.375 -10.697 24.046 1.00 92.44 588 GLY A N 1
ATOM 4449 C CA . GLY A 1 588 ? -57.312 -9.758 25.170 1.00 92.44 588 GLY A CA 1
ATOM 4450 C C . GLY A 1 588 ? -58.446 -9.922 26.187 1.00 92.44 588 GLY A C 1
ATOM 4451 O O . GLY A 1 588 ? -59.489 -10.515 25.903 1.00 92.44 588 GLY A O 1
ATOM 4452 N N . ARG A 1 589 ? -58.227 -9.422 27.407 1.00 94.44 589 ARG A N 1
ATOM 4453 C CA . ARG A 1 589 ? -59.234 -9.382 28.479 1.00 94.44 589 ARG A CA 1
ATOM 4454 C C . ARG A 1 589 ? -59.136 -8.074 29.244 1.00 94.44 589 ARG A C 1
ATOM 4456 O O . ARG A 1 589 ? -58.056 -7.702 29.701 1.00 94.44 589 ARG A O 1
ATOM 4463 N N . TRP A 1 590 ? -60.278 -7.449 29.488 1.00 94.88 590 TRP A N 1
ATOM 4464 C CA . TRP A 1 590 ? -60.389 -6.196 30.230 1.00 94.88 590 TRP A CA 1
ATOM 4465 C C . TRP A 1 590 ? -61.275 -6.361 31.457 1.00 94.88 590 TRP A C 1
ATOM 4467 O O . TRP A 1 590 ? -62.034 -7.328 31.577 1.00 94.88 590 TRP A O 1
ATOM 4477 N N . TYR A 1 591 ? -61.168 -5.402 32.371 1.00 92.94 591 TYR A N 1
ATOM 4478 C CA . TYR A 1 591 ? -61.920 -5.361 33.616 1.00 92.94 591 TYR A CA 1
ATOM 4479 C C . TYR A 1 591 ? -62.372 -3.930 33.908 1.00 92.94 591 TYR A C 1
ATOM 4481 O O . TYR A 1 591 ? -61.546 -3.027 34.036 1.00 92.94 591 TYR A O 1
ATOM 4489 N N . SER A 1 592 ? -63.682 -3.717 34.039 1.00 93.31 592 SER A N 1
ATOM 4490 C CA . SER A 1 592 ? -64.218 -2.428 34.466 1.00 93.31 592 SER A CA 1
ATOM 4491 C C . SER A 1 592 ? -64.223 -2.338 35.987 1.00 93.31 592 SER A C 1
ATOM 4493 O O . SER A 1 592 ? -64.901 -3.090 36.686 1.00 93.31 592 SER A O 1
ATOM 4495 N N . ARG A 1 593 ? -63.488 -1.363 36.523 1.00 90.12 593 ARG A N 1
ATOM 4496 C CA . ARG A 1 593 ? -63.365 -1.161 37.976 1.00 90.12 593 ARG A CA 1
ATOM 4497 C C . ARG A 1 593 ? -64.652 -0.613 38.610 1.00 90.12 593 ARG A C 1
ATOM 4499 O O . ARG A 1 593 ? -64.786 -0.658 39.832 1.00 90.12 593 ARG A O 1
ATOM 4506 N N . TYR A 1 594 ? -65.583 -0.084 37.813 1.00 93.31 594 TYR A N 1
ATOM 4507 C CA . TYR A 1 594 ? -66.800 0.568 38.306 1.00 93.31 594 TYR A CA 1
ATOM 4508 C C . TYR A 1 594 ? -67.919 -0.416 38.655 1.00 93.31 594 TYR A C 1
ATOM 4510 O O . TYR A 1 594 ? -68.539 -0.268 39.710 1.00 93.31 594 TYR A O 1
ATOM 4518 N N . ASP A 1 595 ? -68.140 -1.432 37.821 1.00 93.62 595 ASP A N 1
ATOM 4519 C CA . ASP A 1 595 ? -69.155 -2.476 38.024 1.00 93.62 595 ASP A CA 1
ATOM 4520 C C . ASP A 1 595 ? -68.549 -3.863 38.289 1.00 93.62 595 ASP A C 1
ATOM 4522 O O . ASP A 1 595 ? -69.224 -4.733 38.839 1.00 93.62 595 ASP A O 1
ATOM 4526 N N . GLY A 1 596 ? -67.258 -4.053 37.998 1.00 92.44 596 GLY A N 1
ATOM 4527 C CA . GLY A 1 596 ? -66.551 -5.309 38.208 1.00 92.44 596 GLY A CA 1
ATOM 4528 C C . GLY A 1 596 ? -66.612 -6.310 37.091 1.00 92.44 596 GLY A C 1
ATOM 4529 O O . GLY A 1 596 ? -66.244 -7.465 37.305 1.00 92.44 596 GLY A O 1
ATOM 4530 N N . VAL A 1 597 ? -67.135 -5.911 35.943 1.00 94.50 597 VAL A N 1
ATOM 4531 C CA . VAL A 1 597 ? -67.318 -6.819 34.826 1.00 94.50 597 VAL A CA 1
ATOM 4532 C C . VAL A 1 597 ? -65.971 -7.033 34.143 1.00 94.50 597 VAL A C 1
ATOM 4534 O O . VAL A 1 597 ? -65.320 -6.077 33.719 1.00 94.50 597 VAL A O 1
ATOM 4537 N N . SER A 1 598 ? -65.559 -8.297 34.013 1.00 94.19 598 SER A N 1
ATOM 4538 C CA . SER A 1 598 ? -64.490 -8.691 33.096 1.00 94.19 598 SER A CA 1
ATOM 4539 C C . SER A 1 598 ? -65.089 -9.187 31.785 1.00 94.19 598 SER A C 1
ATOM 4541 O O . SER A 1 598 ? -66.061 -9.938 31.791 1.00 94.19 598 SER A O 1
ATOM 4543 N N . THR A 1 599 ? -64.517 -8.773 30.658 1.00 93.62 599 THR A N 1
ATOM 4544 C CA . THR A 1 599 ? -64.992 -9.164 29.327 1.00 93.62 599 THR A CA 1
ATOM 4545 C C . THR A 1 599 ? -63.833 -9.244 28.337 1.00 93.62 599 THR A C 1
ATOM 4547 O O . THR A 1 599 ? -62.816 -8.563 28.488 1.00 93.62 599 THR A O 1
ATOM 4550 N N . THR A 1 600 ? -63.990 -10.090 27.325 1.00 93.44 600 THR A N 1
ATOM 4551 C CA . THR A 1 600 ? -63.142 -10.148 26.124 1.00 93.44 600 THR A CA 1
ATOM 4552 C C . THR A 1 600 ? -63.802 -9.434 24.938 1.00 93.44 600 THR A C 1
ATOM 4554 O O . THR A 1 600 ? -63.144 -9.129 23.948 1.00 93.44 600 THR A O 1
ATOM 4557 N N . ASP A 1 601 ? -65.103 -9.141 25.038 1.00 91.81 601 ASP A N 1
ATOM 4558 C CA . ASP A 1 601 ? -65.857 -8.394 24.037 1.00 91.81 601 ASP A CA 1
ATOM 4559 C C . ASP A 1 601 ? -65.593 -6.890 24.181 1.00 91.81 601 ASP A C 1
ATOM 4561 O O . ASP A 1 601 ? -66.090 -6.228 25.098 1.00 91.81 601 ASP A O 1
ATOM 4565 N N . ARG A 1 602 ? -64.799 -6.363 23.244 1.00 89.94 602 ARG A N 1
ATOM 4566 C CA . ARG A 1 602 ? -64.411 -4.949 23.171 1.00 89.94 602 ARG A CA 1
ATOM 4567 C C . ARG A 1 602 ? -65.575 -4.019 22.830 1.00 89.94 602 ARG A C 1
ATOM 4569 O O . ARG A 1 602 ? -65.491 -2.837 23.143 1.00 89.94 602 ARG A O 1
ATOM 4576 N N . THR A 1 603 ? -66.651 -4.514 22.213 1.00 90.12 603 THR A N 1
ATOM 4577 C CA . THR A 1 603 ? -67.793 -3.671 21.812 1.00 90.12 603 THR A CA 1
ATOM 4578 C C . THR A 1 603 ? -68.588 -3.164 23.016 1.00 90.12 603 THR A C 1
ATOM 4580 O O . THR A 1 603 ? -69.209 -2.107 22.953 1.00 90.12 603 THR A O 1
ATOM 4583 N N . ARG A 1 604 ? -68.493 -3.866 24.152 1.00 91.25 604 ARG A N 1
ATOM 4584 C CA . ARG A 1 604 ? -69.131 -3.508 25.428 1.00 91.25 604 ARG A CA 1
ATOM 4585 C C . ARG A 1 604 ? -68.339 -2.494 26.253 1.00 91.25 604 ARG A C 1
ATOM 4587 O O . ARG A 1 604 ? -68.765 -2.162 27.363 1.00 91.25 604 ARG A O 1
ATOM 4594 N N . LEU A 1 605 ? -67.188 -2.048 25.754 1.00 92.06 605 LEU A N 1
ATOM 4595 C CA . LEU A 1 605 ? -66.230 -1.236 26.490 1.00 92.06 605 LEU A CA 1
ATOM 4596 C C . LEU A 1 605 ? -65.950 0.106 25.805 1.00 92.06 605 LEU A C 1
ATOM 4598 O O . LEU A 1 605 ? -65.873 0.210 24.577 1.00 92.06 605 LEU A O 1
ATOM 4602 N N . GLY A 1 606 ? -65.685 1.120 26.625 1.00 92.06 606 GLY A N 1
ATOM 4603 C CA . GLY A 1 606 ? -65.268 2.440 26.174 1.00 92.06 606 GLY A CA 1
ATOM 4604 C C . GLY A 1 606 ? -64.110 2.995 26.996 1.00 92.06 606 GLY A C 1
ATOM 4605 O O . GLY A 1 606 ? -63.958 2.666 28.174 1.00 92.06 606 GLY A O 1
ATOM 4606 N N . VAL A 1 607 ? -63.309 3.841 26.343 1.00 93.56 607 VAL A N 1
ATOM 4607 C CA . VAL A 1 607 ? -62.326 4.703 27.008 1.00 93.56 607 VAL A CA 1
ATOM 4608 C C . VAL A 1 607 ? -63.052 5.918 27.564 1.00 93.56 607 VAL A C 1
ATOM 4610 O O . VAL A 1 607 ? -63.828 6.557 26.848 1.00 93.56 607 VAL A O 1
ATOM 4613 N N . GLU A 1 608 ? -62.758 6.243 28.813 1.00 91.31 608 GLU A N 1
ATOM 4614 C CA . GLU A 1 608 ? -63.344 7.348 29.552 1.00 91.31 608 GLU A CA 1
ATOM 4615 C C . GLU A 1 608 ? -62.289 8.309 30.086 1.00 91.31 608 GLU A C 1
ATOM 4617 O O . GLU A 1 608 ? -61.199 7.903 30.482 1.00 91.31 608 GLU A O 1
ATOM 4622 N N . HIS A 1 609 ? -62.659 9.587 30.150 1.00 96.19 609 HIS A N 1
ATOM 4623 C CA . HIS A 1 609 ? -61.922 10.624 30.861 1.00 96.19 609 HIS A CA 1
ATOM 4624 C C . HIS A 1 609 ? -62.347 10.644 32.329 1.00 96.19 609 HIS A C 1
ATOM 4626 O O . HIS A 1 609 ? -63.458 11.060 32.641 1.00 96.19 609 HIS A O 1
ATOM 4632 N N . LEU A 1 610 ? -61.468 10.280 33.269 1.00 95.81 610 LEU A N 1
ATOM 4633 C CA . LEU A 1 610 ? -61.833 10.250 34.696 1.00 95.81 610 LEU A CA 1
ATOM 4634 C C . LEU A 1 610 ? -62.440 11.572 35.182 1.00 95.81 610 LEU A C 1
ATOM 4636 O O . LEU A 1 610 ? -63.321 11.542 36.030 1.00 95.81 610 LEU A O 1
ATOM 4640 N N . VAL A 1 611 ? -62.029 12.708 34.619 1.00 96.94 611 VAL A N 1
ATOM 4641 C CA . VAL A 1 611 ? -62.778 13.969 34.701 1.00 96.94 611 VAL A CA 1
ATOM 4642 C C . VAL A 1 611 ? -63.402 14.226 33.319 1.00 96.94 611 VAL A C 1
ATOM 4644 O O . VAL A 1 611 ? -62.637 14.420 32.370 1.00 96.94 611 VAL A O 1
ATOM 4647 N N . PRO A 1 612 ? -64.742 14.234 33.157 1.00 96.25 612 PRO A N 1
ATOM 4648 C CA . PRO A 1 612 ? -65.373 14.275 31.838 1.00 96.25 612 PRO A CA 1
ATOM 4649 C C . PRO A 1 612 ? -65.018 15.545 31.065 1.00 96.25 612 PRO A C 1
ATOM 4651 O O . PRO A 1 612 ? -64.843 16.610 31.650 1.00 96.25 612 PRO A O 1
ATOM 4654 N N . LEU A 1 613 ? -64.984 15.487 29.730 1.00 96.88 613 LEU A N 1
ATOM 4655 C CA . LEU A 1 613 ? -64.621 16.652 28.900 1.00 96.88 613 LEU A CA 1
ATOM 4656 C C . LEU A 1 613 ? -65.498 17.892 29.156 1.00 96.88 613 LEU A C 1
ATOM 4658 O O . LEU A 1 613 ? -65.020 19.023 29.051 1.00 96.88 613 LEU A O 1
ATOM 4662 N N . ARG A 1 614 ? -66.785 17.691 29.467 1.00 96.19 614 ARG A N 1
ATOM 4663 C CA . ARG A 1 614 ? -67.703 18.785 29.819 1.00 96.19 614 ARG A CA 1
ATOM 4664 C C . ARG A 1 614 ? -67.372 19.376 31.187 1.00 96.19 614 ARG A C 1
ATOM 4666 O O . ARG A 1 614 ? -67.235 20.587 31.306 1.00 96.19 614 ARG A O 1
ATOM 4673 N N . GLU A 1 615 ? -67.092 18.522 32.159 1.00 96.56 615 GLU A N 1
ATOM 4674 C CA . GLU A 1 615 ? -66.646 18.949 33.480 1.00 96.56 615 GLU A CA 1
ATOM 4675 C C . GLU A 1 615 ? -65.310 19.708 33.417 1.00 96.56 615 GLU A C 1
ATOM 4677 O O . GLU A 1 615 ? -65.143 20.783 33.988 1.00 96.56 615 GLU A O 1
ATOM 4682 N N . VAL A 1 616 ? -64.364 19.241 32.601 1.00 97.25 616 VAL A N 1
ATOM 4683 C CA . VAL A 1 616 ? -63.124 19.978 32.327 1.00 97.25 616 VAL A CA 1
ATOM 4684 C C . VAL A 1 616 ? -63.401 21.372 31.772 1.00 97.25 616 VAL A C 1
ATOM 4686 O O . VAL A 1 616 ? -62.735 22.331 32.170 1.00 97.25 616 VAL A O 1
ATOM 4689 N N . TRP A 1 617 ? -64.382 21.521 30.879 1.00 96.94 617 TRP A N 1
ATOM 4690 C CA . TRP A 1 617 ? -64.792 22.827 30.365 1.00 96.94 617 TRP A CA 1
ATOM 4691 C C . TRP A 1 617 ? -65.315 23.739 31.484 1.00 96.94 617 TRP A C 1
ATOM 4693 O O . TRP A 1 617 ? -64.817 24.868 31.627 1.00 96.94 617 TRP A O 1
ATOM 4703 N N . GLN A 1 618 ? -66.238 23.219 32.299 1.00 95.62 618 GLN A N 1
ATOM 4704 C CA . GLN A 1 618 ? -66.865 23.894 33.439 1.00 95.62 618 GLN A CA 1
ATOM 4705 C C . GLN A 1 618 ? -65.834 24.360 34.473 1.00 95.62 618 GLN A C 1
ATOM 4707 O O . GLN A 1 618 ? -65.823 25.536 34.857 1.00 95.62 618 GLN A O 1
ATOM 4712 N N . SER A 1 619 ? -64.882 23.490 34.803 1.00 95.06 619 SER A N 1
ATOM 4713 C CA . SER A 1 619 ? -63.829 23.698 35.799 1.00 95.06 619 SER A CA 1
ATOM 4714 C C . SER A 1 619 ? -62.652 24.575 35.333 1.00 95.06 619 SER A C 1
ATOM 4716 O O . SER A 1 619 ? -61.652 24.743 36.041 1.00 95.06 619 SER A O 1
ATOM 4718 N N . GLY A 1 620 ? -62.756 25.206 34.158 1.00 93.94 620 GLY A N 1
ATOM 4719 C CA . GLY A 1 620 ? -61.812 26.224 33.677 1.00 93.94 620 GLY A CA 1
ATOM 4720 C C . GLY A 1 620 ? -61.093 25.883 32.375 1.00 93.94 620 GLY A C 1
ATOM 4721 O O . GLY A 1 620 ? -60.395 26.746 31.833 1.00 93.94 620 GLY A O 1
ATOM 4722 N N . GLY A 1 621 ? -61.307 24.684 31.833 1.00 95.38 621 GLY A N 1
ATOM 4723 C CA . GLY A 1 621 ? -60.788 24.253 30.537 1.00 95.38 621 GLY A CA 1
ATOM 4724 C C . GLY A 1 621 ? -61.333 25.047 29.351 1.00 95.38 621 GLY A C 1
ATOM 4725 O O . GLY A 1 621 ? -60.699 25.102 28.297 1.00 95.38 621 GLY A O 1
ATOM 4726 N N . ARG A 1 622 ? -62.447 25.773 29.526 1.00 94.06 622 ARG A N 1
ATOM 4727 C CA . ARG A 1 622 ? -62.964 26.702 28.508 1.00 94.06 622 ARG A CA 1
ATOM 4728 C C . ARG A 1 622 ? -61.945 27.756 28.060 1.00 94.06 622 ARG A C 1
ATOM 4730 O O . ARG A 1 622 ? -61.960 28.166 26.907 1.00 94.06 622 ARG A O 1
ATOM 4737 N N . ARG A 1 623 ? -61.061 28.187 28.972 1.00 93.31 623 ARG A N 1
ATOM 4738 C CA . ARG A 1 623 ? -60.033 29.210 28.708 1.00 93.31 623 ARG A CA 1
ATOM 4739 C C . ARG A 1 623 ? -58.768 28.631 28.084 1.00 93.31 623 ARG A C 1
ATOM 4741 O O . ARG A 1 623 ? -57.851 29.378 27.785 1.00 93.31 623 ARG A O 1
ATOM 4748 N N . TRP A 1 624 ? -58.670 27.313 27.940 1.00 97.00 624 TRP A N 1
ATOM 4749 C CA . TRP A 1 624 ? -57.483 26.688 27.371 1.00 97.00 624 TRP A CA 1
ATOM 4750 C C . TRP A 1 624 ? -57.356 26.974 25.875 1.00 97.00 624 TRP A C 1
ATOM 4752 O O . TRP A 1 624 ? -58.350 27.213 25.180 1.00 97.00 624 TRP A O 1
ATOM 4762 N N . THR A 1 625 ? -56.136 26.890 25.356 1.00 97.00 625 THR A N 1
ATOM 4763 C CA . THR A 1 625 ? -55.934 26.818 23.906 1.00 97.00 625 THR A CA 1
ATOM 4764 C C . THR A 1 625 ? -56.532 25.527 23.338 1.00 97.00 625 THR A C 1
ATOM 4766 O O . THR A 1 625 ? -56.793 24.564 24.067 1.00 97.00 625 THR A O 1
ATOM 4769 N N . ALA A 1 626 ? -56.768 25.489 22.021 1.00 94.81 626 ALA A N 1
ATOM 4770 C CA . ALA A 1 626 ? -57.239 24.271 21.356 1.00 94.81 626 ALA A CA 1
ATOM 4771 C C . ALA A 1 626 ? -56.262 23.103 21.563 1.00 94.81 626 ALA A C 1
ATOM 4773 O O . ALA A 1 626 ? -56.692 21.993 21.867 1.00 94.81 626 ALA A O 1
ATOM 4774 N N . LEU A 1 627 ? -54.956 23.383 21.507 1.00 94.38 627 LEU A N 1
ATOM 4775 C CA . LEU A 1 627 ? -53.911 22.394 21.744 1.00 94.38 627 LEU A CA 1
ATOM 4776 C C . LEU A 1 627 ? -53.933 21.857 23.179 1.00 94.38 627 LEU A C 1
ATOM 4778 O O . LEU A 1 627 ? -53.823 20.654 23.379 1.00 94.38 627 LEU A O 1
ATOM 4782 N N . THR A 1 628 ? -54.118 22.707 24.193 1.00 96.94 628 THR A N 1
ATOM 4783 C CA . THR A 1 628 ? -54.211 22.233 25.584 1.00 96.94 628 THR A CA 1
ATOM 4784 C C . THR A 1 628 ? -55.456 21.367 25.811 1.00 96.94 628 THR A C 1
ATOM 4786 O O . THR A 1 628 ? -55.356 20.355 26.502 1.00 96.94 628 THR A O 1
ATOM 4789 N N . ARG A 1 629 ? -56.603 21.686 25.188 1.00 97.75 629 ARG A N 1
ATOM 4790 C CA . ARG A 1 629 ? -57.778 20.792 25.213 1.00 97.75 629 ARG A CA 1
ATOM 4791 C C . ARG A 1 629 ? -57.493 19.446 24.546 1.00 97.75 629 ARG A C 1
ATOM 4793 O O . ARG A 1 629 ? -57.825 18.422 25.130 1.00 97.75 629 ARG A O 1
ATOM 4800 N N . GLN A 1 630 ? -56.835 19.451 23.385 1.00 96.69 630 GLN A N 1
ATOM 4801 C CA . GLN A 1 630 ? -56.406 18.225 22.704 1.00 96.69 630 GLN A CA 1
ATOM 4802 C C . GLN A 1 630 ? -55.459 17.388 23.566 1.00 96.69 630 GLN A C 1
ATOM 4804 O O . GLN A 1 630 ? -55.645 16.181 23.674 1.00 96.69 630 GLN A O 1
ATOM 4809 N N . ARG A 1 631 ? -54.487 18.013 24.238 1.00 96.38 631 ARG A N 1
ATOM 4810 C CA . ARG A 1 631 ? -53.563 17.304 25.134 1.00 96.38 631 ARG A CA 1
ATOM 4811 C C . ARG A 1 631 ? -54.281 16.664 26.322 1.00 96.38 631 ARG A C 1
ATOM 4813 O O . ARG A 1 631 ? -53.975 15.525 26.635 1.00 96.38 631 ARG A O 1
ATOM 4820 N N . PHE A 1 632 ? -55.247 17.344 26.950 1.00 97.38 632 PHE A N 1
ATOM 4821 C CA . PHE A 1 632 ? -56.048 16.729 28.020 1.00 97.38 632 PHE A CA 1
ATOM 4822 C C . PHE A 1 632 ? -56.824 15.517 27.511 1.00 97.38 632 PHE A C 1
ATOM 4824 O O . PHE A 1 632 ? -56.835 14.464 28.142 1.00 97.38 632 PHE A O 1
ATOM 4831 N N . ALA A 1 633 ? -57.471 15.667 26.354 1.00 97.31 633 ALA A N 1
ATOM 4832 C CA . ALA A 1 633 ? -58.340 14.634 25.818 1.00 97.31 633 ALA A CA 1
ATOM 4833 C C . ALA A 1 633 ? -57.584 13.353 25.425 1.00 97.31 633 ALA A C 1
ATOM 4835 O O . ALA A 1 633 ? -58.214 12.307 25.279 1.00 97.31 633 ALA A O 1
ATOM 4836 N N . ASN A 1 634 ? -56.259 13.445 25.284 1.00 96.81 634 ASN A N 1
ATOM 4837 C CA . ASN A 1 634 ? -55.368 12.364 24.886 1.00 96.81 634 ASN A CA 1
ATOM 4838 C C . ASN A 1 634 ? -54.211 12.150 25.899 1.00 96.81 634 ASN A C 1
ATOM 4840 O O . ASN A 1 634 ? -53.123 11.726 25.524 1.00 96.81 634 ASN A O 1
ATOM 4844 N N . ASP A 1 635 ? -54.405 12.493 27.181 1.00 95.44 635 ASP A N 1
ATOM 4845 C CA . ASP A 1 635 ? -53.352 12.433 28.212 1.00 95.44 635 ASP A CA 1
ATOM 4846 C C . ASP A 1 635 ? -53.061 10.993 28.661 1.00 95.44 635 ASP A C 1
ATOM 4848 O O . ASP A 1 635 ? -53.753 10.450 29.522 1.00 95.44 635 ASP A O 1
ATOM 4852 N N . LEU A 1 636 ? -51.991 10.408 28.119 1.00 92.38 636 LEU A N 1
ATOM 4853 C CA . LEU A 1 636 ? -51.424 9.127 28.568 1.00 92.38 636 LEU A CA 1
ATOM 4854 C C . LEU A 1 636 ? -50.354 9.298 29.661 1.00 92.38 636 LEU A C 1
ATOM 4856 O O . LEU A 1 636 ? -49.936 8.330 30.287 1.00 92.38 636 LEU A O 1
ATOM 4860 N N . GLY A 1 637 ? -49.929 10.536 29.944 1.00 89.50 637 GLY A N 1
ATOM 4861 C CA . GLY A 1 637 ? -48.845 10.827 30.889 1.00 89.50 637 GLY A CA 1
ATOM 4862 C C . GLY A 1 637 ? -49.242 10.758 32.369 1.00 89.50 637 GLY A C 1
ATOM 4863 O O . GLY A 1 637 ? -48.435 11.100 33.233 1.00 89.50 637 GLY A O 1
ATOM 4864 N N . TYR A 1 638 ? -50.490 10.399 32.669 1.00 92.38 638 TYR A N 1
ATOM 4865 C CA . TYR A 1 638 ? -50.946 10.011 34.000 1.00 92.38 638 TYR A CA 1
ATOM 4866 C C . TYR A 1 638 ? -52.076 8.999 33.845 1.00 92.38 638 TYR A C 1
ATOM 4868 O O . TYR A 1 638 ? -53.182 9.359 33.442 1.00 92.38 638 TYR A O 1
ATOM 4876 N N . ARG A 1 639 ? -51.796 7.731 34.166 1.00 90.44 639 ARG A N 1
ATOM 4877 C CA . ARG A 1 639 ? -52.693 6.599 33.889 1.00 90.44 639 ARG A CA 1
ATOM 4878 C C . ARG A 1 639 ? -54.147 6.822 34.339 1.00 90.44 639 ARG A C 1
ATOM 4880 O O . ARG A 1 639 ? -55.041 6.461 33.587 1.00 90.44 639 ARG A O 1
ATOM 4887 N N . PRO A 1 640 ? -54.447 7.440 35.500 1.00 92.81 640 PRO A N 1
ATOM 4888 C CA . PRO A 1 640 ? -55.833 7.691 35.890 1.00 92.81 640 PRO A CA 1
ATOM 4889 C C . PRO A 1 640 ? -56.609 8.687 35.019 1.00 92.81 640 PRO A C 1
ATOM 4891 O O . PRO A 1 640 ? -57.823 8.739 35.170 1.00 92.81 640 PRO A O 1
ATOM 4894 N N . THR A 1 641 ? -55.976 9.492 34.153 1.00 95.56 641 THR A N 1
ATOM 4895 C CA . THR A 1 641 ? -56.703 10.461 33.311 1.00 95.56 641 THR A CA 1
ATOM 4896 C C . THR A 1 641 ? -57.632 9.761 32.315 1.00 95.56 641 THR A C 1
ATOM 4898 O O . THR A 1 641 ? -58.760 10.222 32.123 1.00 95.56 641 THR A O 1
ATOM 4901 N N . LEU A 1 642 ? -57.187 8.642 31.731 1.00 95.50 642 LEU A N 1
ATOM 4902 C CA . LEU A 1 642 ? -57.947 7.828 30.783 1.00 95.50 642 LEU A CA 1
ATOM 4903 C C . LEU A 1 642 ? -58.049 6.385 31.278 1.00 95.50 642 LEU A C 1
ATOM 4905 O O . LEU A 1 642 ? -57.037 5.749 31.548 1.00 95.50 642 LEU A O 1
ATOM 4909 N N . ASN A 1 643 ? -59.262 5.848 31.385 1.00 91.00 643 ASN A N 1
ATOM 4910 C CA . ASN A 1 643 ? -59.480 4.479 31.853 1.00 91.00 643 ASN A CA 1
ATOM 4911 C C . ASN A 1 643 ? -60.518 3.729 31.008 1.00 91.00 643 ASN A C 1
ATOM 4913 O O . ASN A 1 643 ? -61.205 4.316 30.175 1.00 91.00 643 ASN A O 1
ATOM 4917 N N . MET A 1 644 ? -60.620 2.415 31.218 1.00 91.81 644 MET A N 1
ATOM 4918 C CA . MET A 1 644 ? -61.616 1.566 30.563 1.00 91.81 644 MET A CA 1
ATOM 4919 C C . MET A 1 644 ? -62.781 1.240 31.500 1.00 91.81 644 MET A C 1
ATOM 4921 O O . MET A 1 644 ? -62.587 0.796 32.637 1.00 91.81 644 MET A O 1
ATOM 4925 N N . ALA A 1 645 ? -64.009 1.372 30.997 1.00 93.94 645 ALA A N 1
ATOM 4926 C CA . ALA A 1 645 ? -65.204 0.886 31.679 1.00 93.94 645 ALA A CA 1
ATOM 4927 C C . ALA A 1 645 ? -66.240 0.310 30.704 1.00 93.94 645 ALA A C 1
ATOM 4929 O O . ALA A 1 645 ? -66.112 0.441 29.486 1.00 93.94 645 ALA A O 1
ATOM 4930 N N . THR A 1 646 ? -67.259 -0.368 31.240 1.00 95.69 646 THR A N 1
ATOM 4931 C CA . THR A 1 646 ? -68.387 -0.844 30.432 1.00 95.69 646 THR A CA 1
ATOM 4932 C C . THR A 1 646 ? -69.213 0.336 29.926 1.00 95.69 646 THR A C 1
ATOM 4934 O O . THR A 1 646 ? -69.415 1.306 30.658 1.00 95.69 646 THR A O 1
ATOM 4937 N N . ASN A 1 647 ? -69.749 0.236 28.706 1.00 94.69 647 ASN A N 1
ATOM 4938 C CA . ASN A 1 647 ? -70.592 1.292 28.125 1.00 94.69 647 ASN A CA 1
ATOM 4939 C C . ASN A 1 647 ? -71.767 1.646 29.052 1.00 94.69 647 ASN A C 1
ATOM 4941 O O . ASN A 1 647 ? -72.023 2.818 29.283 1.00 94.69 647 ASN A O 1
ATOM 4945 N N . ARG A 1 648 ? -72.361 0.645 29.722 1.00 93.56 648 ARG A N 1
ATOM 4946 C CA . ARG A 1 648 ? -73.399 0.841 30.750 1.00 93.56 648 ARG A CA 1
ATOM 4947 C C . ARG A 1 648 ? -72.981 1.839 31.836 1.00 93.56 648 ARG A C 1
ATOM 4949 O O . ARG A 1 648 ? -73.800 2.643 32.268 1.00 93.56 648 ARG A O 1
ATOM 4956 N N . MET A 1 649 ? -71.744 1.757 32.328 1.00 94.38 649 MET A N 1
ATOM 4957 C CA . MET A 1 649 ? -71.246 2.679 33.354 1.00 94.38 649 MET A CA 1
ATOM 4958 C C . MET A 1 649 ? -70.923 4.057 32.783 1.00 94.38 649 MET A C 1
ATOM 4960 O O . MET A 1 649 ? -71.126 5.046 33.480 1.00 94.38 649 MET A O 1
ATOM 4964 N N . LEU A 1 650 ? -70.455 4.130 31.536 1.00 92.88 650 LEU A N 1
ATOM 4965 C CA . LEU A 1 650 ? -70.205 5.404 30.859 1.00 92.88 650 LEU A CA 1
ATOM 4966 C C . LEU A 1 650 ? -71.509 6.171 30.619 1.00 92.88 650 LEU A C 1
ATOM 4968 O O . LEU A 1 650 ? -71.583 7.357 30.933 1.00 92.88 650 LEU A O 1
ATOM 4972 N N . ASP A 1 651 ? -72.551 5.471 30.173 1.00 91.88 651 ASP A N 1
ATOM 4973 C CA . ASP A 1 651 ? -73.885 6.029 29.952 1.00 91.88 651 ASP A CA 1
ATOM 4974 C C . ASP A 1 651 ? -74.528 6.475 31.271 1.00 91.88 651 ASP A C 1
ATOM 4976 O O . ASP A 1 651 ? -75.059 7.579 31.365 1.00 91.88 651 ASP A O 1
ATOM 4980 N N . ALA A 1 652 ? -74.431 5.648 32.322 1.00 92.19 652 ALA A N 1
ATOM 4981 C CA . ALA A 1 652 ? -74.978 5.969 33.642 1.00 92.19 652 ALA A CA 1
ATOM 4982 C C . ALA A 1 652 ? -74.287 7.166 34.314 1.00 92.19 652 ALA A C 1
ATOM 4984 O O . ALA A 1 652 ? -74.892 7.832 35.151 1.00 92.19 652 ALA A O 1
ATOM 4985 N N . ARG A 1 653 ? -73.015 7.411 33.990 1.00 91.88 653 ARG A N 1
ATOM 4986 C CA . ARG A 1 653 ? -72.225 8.504 34.554 1.00 91.88 653 ARG A CA 1
ATOM 4987 C C . ARG A 1 653 ? -72.409 9.811 33.785 1.00 91.88 653 ARG A C 1
ATOM 4989 O O . ARG A 1 653 ? -72.589 10.861 34.396 1.00 91.88 653 ARG A O 1
ATOM 4996 N N . GLY A 1 654 ? -72.307 9.773 32.457 1.00 89.38 654 GLY A N 1
ATOM 4997 C CA . GLY A 1 654 ? -72.351 10.972 31.620 1.00 89.38 654 GLY A CA 1
ATOM 4998 C C . GLY A 1 654 ? -71.349 12.058 32.069 1.00 89.38 654 GLY A C 1
ATOM 4999 O O . GLY A 1 654 ? -70.199 11.745 32.381 1.00 89.38 654 GLY A O 1
ATOM 5000 N N . PRO A 1 655 ? -71.745 13.346 32.103 1.00 88.62 655 PRO A N 1
ATOM 5001 C CA . PRO A 1 655 ? -70.885 14.445 32.544 1.00 88.62 655 PRO A CA 1
ATOM 5002 C C . PRO A 1 655 ? -70.899 14.670 34.067 1.00 88.62 655 PRO A C 1
ATOM 5004 O O . PRO A 1 655 ? -70.443 15.721 34.502 1.00 88.62 655 PRO A O 1
ATOM 5007 N N . ALA A 1 656 ? -71.454 13.745 34.858 1.00 91.56 656 ALA A N 1
ATOM 5008 C CA . ALA A 1 656 ? -71.691 13.952 36.282 1.00 91.56 656 ALA A CA 1
ATOM 5009 C C . ALA A 1 656 ? -70.400 14.148 37.093 1.00 91.56 656 ALA A C 1
ATOM 5011 O O . ALA A 1 656 ? -69.380 13.476 36.881 1.00 91.56 656 ALA A O 1
ATOM 5012 N N . GLU A 1 657 ? -70.492 15.036 38.077 1.00 93.44 657 GLU A N 1
ATOM 5013 C CA . GLU A 1 657 ? -69.492 15.224 39.118 1.00 93.44 657 GLU A CA 1
ATOM 5014 C C . GLU A 1 657 ? -69.634 14.162 40.228 1.00 93.44 657 GLU A C 1
ATOM 5016 O O . GLU A 1 657 ? -70.658 13.476 40.322 1.00 93.44 657 GLU A O 1
ATOM 5021 N N . PRO A 1 658 ? -68.634 14.001 41.117 1.00 95.25 658 PRO A N 1
ATOM 5022 C CA . PRO A 1 658 ? -68.658 12.953 42.133 1.00 95.25 658 PRO A CA 1
ATOM 5023 C C . PRO A 1 658 ? -69.813 13.046 43.137 1.00 95.25 658 PRO A C 1
ATOM 5025 O O . PRO A 1 658 ? -70.149 12.033 43.752 1.00 95.25 658 PRO A O 1
ATOM 5028 N N . GLN A 1 659 ? -70.402 14.230 43.346 1.00 93.81 659 GLN A N 1
ATOM 5029 C CA . GLN A 1 659 ? -71.593 14.381 44.189 1.00 93.81 659 GLN A CA 1
ATOM 5030 C C . GLN A 1 659 ? -72.871 13.836 43.543 1.00 93.81 659 GLN A C 1
ATOM 5032 O O . GLN A 1 659 ? -73.770 13.427 44.277 1.00 93.81 659 GLN A O 1
ATOM 5037 N N . ASP A 1 660 ? -72.925 13.793 42.212 1.00 93.81 660 ASP A N 1
ATOM 5038 C CA . ASP A 1 660 ? -74.107 13.387 41.446 1.00 93.81 660 ASP A CA 1
ATOM 5039 C C . ASP A 1 660 ? -74.012 11.926 41.003 1.00 93.81 660 ASP A C 1
ATOM 5041 O O . ASP A 1 660 ? -75.021 11.234 40.877 1.00 93.81 660 ASP A O 1
ATOM 5045 N N . TRP A 1 661 ? -72.789 11.423 40.817 1.00 95.31 661 TRP A N 1
ATOM 5046 C CA . TRP A 1 661 ? -72.550 10.030 40.478 1.00 95.31 661 TRP A CA 1
ATOM 5047 C C . TRP A 1 661 ? -71.281 9.483 41.134 1.00 95.31 661 TRP A C 1
ATOM 5049 O O . TRP A 1 661 ? -70.206 10.083 41.095 1.00 95.31 661 TRP A O 1
ATOM 5059 N N . LEU A 1 662 ? -71.386 8.271 41.680 1.00 95.19 662 LEU A N 1
ATOM 5060 C CA . LEU A 1 662 ? -70.247 7.486 42.147 1.00 95.19 662 LEU A CA 1
ATOM 5061 C C . LEU A 1 662 ? -70.281 6.089 41.529 1.00 95.19 662 LEU A C 1
ATOM 5063 O O . LEU A 1 662 ? -71.370 5.536 41.348 1.00 95.19 662 LEU A O 1
ATOM 5067 N N . PRO A 1 663 ? -69.110 5.454 41.325 1.00 95.25 663 PRO A N 1
ATOM 5068 C CA . PRO A 1 663 ? -69.054 4.053 40.944 1.00 95.25 663 PRO A CA 1
ATOM 5069 C C . PRO A 1 663 ? -69.915 3.185 41.882 1.00 95.25 663 PRO A C 1
ATOM 5071 O O . PRO A 1 663 ? -69.778 3.292 43.114 1.00 95.25 663 PRO A O 1
ATOM 5074 N N . PRO A 1 664 ? -70.785 2.308 41.339 1.00 94.44 664 PRO A N 1
ATOM 5075 C CA . PRO A 1 664 ? -71.646 1.452 42.149 1.00 94.44 664 PRO A CA 1
ATOM 5076 C C . PRO A 1 664 ? -70.851 0.594 43.134 1.00 94.44 664 PRO A C 1
ATOM 5078 O O . PRO A 1 664 ? -71.241 0.475 44.296 1.00 94.44 664 PRO A O 1
ATOM 5081 N N . ARG A 1 665 ? -69.685 0.082 42.716 1.00 93.81 665 ARG A N 1
ATOM 5082 C CA . ARG A 1 665 ? -68.780 -0.670 43.588 1.00 93.81 665 ARG A CA 1
ATOM 5083 C C . ARG A 1 665 ? -68.155 0.200 44.671 1.00 93.81 665 ARG A C 1
ATOM 5085 O O . ARG A 1 665 ? -67.311 1.054 44.399 1.00 93.81 665 ARG A O 1
ATOM 5092 N N . ALA A 1 666 ? -68.512 -0.094 45.921 1.00 91.25 666 ALA A N 1
ATOM 5093 C CA . ALA A 1 666 ? -68.023 0.620 47.098 1.00 91.25 666 ALA A CA 1
ATOM 5094 C C . ALA A 1 666 ? -66.487 0.633 47.200 1.00 91.25 666 ALA A C 1
ATOM 5096 O O . ALA A 1 666 ? -65.911 1.685 47.475 1.00 91.25 666 ALA A O 1
ATOM 5097 N N . SER A 1 667 ? -65.831 -0.491 46.886 1.00 89.00 667 SER A N 1
ATOM 5098 C CA . SER A 1 667 ? -64.368 -0.645 46.912 1.00 89.00 667 SER A CA 1
ATOM 5099 C C . SER A 1 667 ? -63.625 0.336 45.998 1.00 89.00 667 SER A C 1
ATOM 5101 O O . SER A 1 667 ? -62.467 0.658 46.245 1.00 89.00 667 SER A O 1
ATOM 5103 N N . THR A 1 668 ? -64.281 0.842 44.952 1.00 92.81 668 THR A N 1
ATOM 5104 C CA . THR A 1 668 ? -63.660 1.723 43.953 1.00 92.81 668 THR A CA 1
ATOM 5105 C C . THR A 1 668 ? -63.823 3.204 44.296 1.00 92.81 668 THR A C 1
ATOM 5107 O O . THR A 1 668 ? -63.044 4.035 43.830 1.00 92.81 668 THR A O 1
ATOM 5110 N N . ARG A 1 669 ? -64.800 3.565 45.139 1.00 95.00 669 ARG A N 1
ATOM 5111 C CA . ARG A 1 669 ? -65.186 4.967 45.384 1.00 95.00 669 ARG A CA 1
ATOM 5112 C C . ARG A 1 669 ? -64.045 5.807 45.957 1.00 95.00 669 ARG A C 1
ATOM 5114 O O . ARG A 1 669 ? -63.817 6.915 45.484 1.00 95.00 669 ARG A O 1
ATOM 5121 N N . CYS A 1 670 ? -63.301 5.287 46.933 1.00 96.19 670 CYS A N 1
ATOM 5122 C CA . CYS A 1 670 ? -62.198 6.030 47.548 1.00 96.19 670 CYS A CA 1
ATOM 5123 C C . CYS A 1 670 ? -61.055 6.310 46.560 1.00 96.19 670 CYS A C 1
ATOM 5125 O O . CYS A 1 670 ? -60.557 7.434 46.498 1.00 96.19 670 CYS A O 1
ATOM 5127 N N . VAL A 1 671 ? -60.681 5.313 45.750 1.00 94.81 671 VAL A N 1
ATOM 5128 C CA . VAL A 1 671 ? -59.648 5.458 44.712 1.00 94.81 671 VAL A CA 1
ATOM 5129 C C . VAL A 1 671 ? -60.111 6.431 43.627 1.00 94.81 671 VAL A C 1
ATOM 5131 O O . VAL A 1 671 ? -59.363 7.339 43.274 1.00 94.81 671 VAL A O 1
ATOM 5134 N N . TYR A 1 672 ? -61.361 6.303 43.169 1.00 96.12 672 TYR A N 1
ATOM 5135 C CA . TYR A 1 672 ? -61.979 7.200 42.188 1.00 96.12 672 TYR A CA 1
ATOM 5136 C C . TYR A 1 672 ? -61.910 8.667 42.627 1.00 96.12 672 TYR A C 1
ATOM 5138 O O . TYR A 1 672 ? -61.420 9.513 41.885 1.00 96.12 672 TYR A O 1
ATOM 5146 N N . LEU A 1 673 ? -62.323 8.968 43.862 1.00 97.94 673 LEU A N 1
ATOM 5147 C CA . LEU A 1 673 ? -62.308 10.330 44.403 1.00 97.94 673 LEU A CA 1
ATOM 5148 C C . LEU A 1 673 ? -60.887 10.889 44.546 1.00 97.94 673 LEU A C 1
ATOM 5150 O O . LEU A 1 673 ? -60.646 12.065 44.276 1.00 97.94 673 LEU A O 1
ATOM 5154 N N . ALA A 1 674 ? -59.934 10.058 44.975 1.00 97.56 674 ALA A N 1
ATOM 5155 C CA . ALA A 1 674 ? -58.554 10.492 45.153 1.00 97.56 674 ALA A CA 1
ATOM 5156 C C . ALA A 1 674 ? -57.879 10.779 43.799 1.00 97.56 674 ALA A C 1
ATOM 5158 O O . ALA A 1 674 ? -57.189 11.790 43.653 1.00 97.56 674 ALA A O 1
ATOM 5159 N N . GLN A 1 675 ? -58.131 9.935 42.794 1.00 97.19 675 GLN A N 1
ATOM 5160 C CA . GLN A 1 675 ? -57.645 10.126 41.427 1.00 97.19 675 GLN A CA 1
ATOM 5161 C C . GLN A 1 675 ? -58.337 11.302 40.722 1.00 97.19 675 GLN A C 1
ATOM 5163 O O . GLN A 1 675 ? -57.671 12.043 40.005 1.00 97.19 675 GLN A O 1
ATOM 5168 N N . TRP A 1 676 ? -59.628 11.545 40.976 1.00 97.81 676 TRP A N 1
ATOM 5169 C CA . TRP A 1 676 ? -60.354 12.718 40.472 1.00 97.81 676 TRP A CA 1
ATOM 5170 C C . TRP A 1 676 ? -59.649 14.020 40.866 1.00 97.81 676 TRP A C 1
ATOM 5172 O O . TRP A 1 676 ? -59.324 14.861 40.024 1.00 97.81 676 TRP A O 1
ATOM 5182 N N . VAL A 1 677 ? -59.326 14.148 42.157 1.00 98.06 677 VAL A N 1
ATOM 5183 C CA . VAL A 1 677 ? -58.565 15.283 42.693 1.00 98.06 677 VAL A CA 1
ATOM 5184 C C . VAL A 1 677 ? -57.175 15.371 42.054 1.00 98.06 677 VAL A C 1
ATOM 5186 O O . VAL A 1 677 ? -56.722 16.472 41.736 1.00 98.06 677 VAL A O 1
ATOM 5189 N N . ALA A 1 678 ? -56.502 14.240 41.828 1.00 97.56 678 ALA A N 1
ATOM 5190 C CA . ALA A 1 678 ? -55.189 14.211 41.189 1.00 97.56 678 ALA A CA 1
ATOM 5191 C C . ALA A 1 678 ? -55.219 14.673 39.727 1.00 97.56 678 ALA A C 1
ATOM 5193 O O . ALA A 1 678 ? -54.386 15.494 39.345 1.00 97.56 678 ALA A O 1
ATOM 5194 N N . VAL A 1 679 ? -56.201 14.240 38.931 1.00 97.94 679 VAL A N 1
ATOM 5195 C CA . VAL A 1 679 ? -56.371 14.685 37.538 1.00 97.94 679 VAL A CA 1
ATOM 5196 C C . VAL A 1 679 ? -56.701 16.178 37.486 1.00 97.94 679 VAL A C 1
ATOM 5198 O O . VAL A 1 679 ? -56.046 16.928 36.753 1.00 97.94 679 VAL A O 1
ATOM 5201 N N . LYS A 1 680 ? -57.636 16.656 38.323 1.00 97.81 680 LYS A N 1
ATOM 5202 C CA . LYS A 1 680 ? -57.929 18.097 38.421 1.00 97.81 680 LYS A CA 1
ATOM 5203 C C . LYS A 1 680 ? -56.692 18.897 38.835 1.00 97.81 680 LYS A C 1
ATOM 5205 O O . LYS A 1 680 ? -56.433 19.974 38.288 1.00 97.81 680 LYS A O 1
ATOM 5210 N N . TRP A 1 681 ? -55.875 18.357 39.740 1.00 97.44 681 TRP A N 1
ATOM 5211 C CA . TRP A 1 681 ? -54.625 18.991 40.151 1.00 97.44 681 TRP A CA 1
ATOM 5212 C C . TRP A 1 681 ? -53.621 19.007 39.001 1.00 97.44 681 TRP A C 1
ATOM 5214 O O . TRP A 1 681 ? -53.131 20.080 38.657 1.00 97.44 681 TRP A O 1
ATOM 5224 N N . ARG A 1 682 ? -53.368 17.886 38.324 1.00 97.00 682 ARG A N 1
ATOM 5225 C CA . ARG A 1 682 ? -52.457 17.805 37.169 1.00 97.00 682 ARG A CA 1
ATOM 5226 C C . ARG A 1 682 ? -52.743 18.905 36.149 1.00 97.00 682 ARG A C 1
ATOM 5228 O O . ARG A 1 682 ? -51.824 19.620 35.750 1.00 97.00 682 ARG A O 1
ATOM 5235 N N . TRP A 1 683 ? -54.019 19.107 35.832 1.00 97.44 683 TRP A N 1
ATOM 5236 C CA . TRP A 1 683 ? -54.484 20.018 34.785 1.00 97.44 683 TRP A CA 1
ATOM 5237 C C . TRP A 1 683 ? -54.872 21.424 35.258 1.00 97.44 683 TRP A C 1
ATOM 5239 O O . TRP A 1 683 ? -55.369 22.233 34.476 1.00 97.44 683 TRP A O 1
ATOM 5249 N N . ARG A 1 684 ? -54.594 21.776 36.521 1.00 96.38 684 ARG A N 1
ATOM 5250 C CA . ARG A 1 684 ? -54.875 23.116 37.083 1.00 96.38 684 ARG A CA 1
ATOM 5251 C C . ARG A 1 684 ? -56.359 23.514 36.948 1.00 96.38 684 ARG A C 1
ATOM 5253 O O . ARG A 1 684 ? -56.659 24.692 36.705 1.00 96.38 684 ARG A O 1
ATOM 5260 N N . LEU A 1 685 ? -57.252 22.536 37.086 1.00 96.62 685 LEU A N 1
ATOM 5261 C CA . LEU A 1 685 ? -58.704 22.709 37.085 1.00 96.62 685 LEU A CA 1
ATOM 5262 C C . LEU A 1 685 ? -59.197 23.226 38.441 1.00 96.62 685 LEU A C 1
ATOM 5264 O O . LEU A 1 685 ? -58.508 23.105 39.454 1.00 96.62 685 LEU A O 1
ATOM 5268 N N . GLY A 1 686 ? -60.355 23.881 38.433 1.00 95.31 686 GLY A N 1
ATOM 5269 C CA . GLY A 1 686 ? -61.050 24.309 39.641 1.00 95.31 686 GLY A CA 1
ATOM 5270 C C . GLY A 1 686 ? -61.983 23.239 40.197 1.00 95.31 686 GLY A C 1
ATOM 5271 O O . GLY A 1 686 ? -62.184 22.193 39.587 1.00 95.31 686 GLY A O 1
ATOM 5272 N N . LEU A 1 687 ? -62.525 23.543 41.369 1.00 96.12 687 LEU A N 1
ATOM 5273 C CA . LEU A 1 687 ? -63.681 22.872 41.953 1.00 96.12 687 LEU A CA 1
ATOM 5274 C C . LEU A 1 687 ? -64.714 23.933 42.295 1.00 96.12 687 LEU A C 1
ATOM 5276 O O . LEU A 1 687 ? -64.329 25.038 42.702 1.00 96.12 687 LEU A O 1
ATOM 5280 N N . ASP A 1 688 ? -65.992 23.605 42.236 1.00 94.94 688 ASP A N 1
ATOM 5281 C CA . ASP A 1 688 ? -67.001 24.455 42.849 1.00 94.94 688 ASP A CA 1
ATOM 5282 C C . ASP A 1 688 ? -67.086 24.226 44.380 1.00 94.94 688 ASP A C 1
ATOM 5284 O O . ASP A 1 688 ? -66.338 23.442 44.982 1.00 94.94 688 ASP A O 1
ATOM 5288 N N . ARG A 1 689 ? -67.924 25.009 45.073 1.00 95.06 689 ARG A N 1
ATOM 5289 C CA . ARG A 1 689 ? -68.045 24.911 46.541 1.00 95.06 689 ARG A CA 1
ATOM 5290 C C . ARG A 1 689 ? -68.715 23.594 46.986 1.00 95.06 689 ARG A C 1
ATOM 5292 O O . ARG A 1 689 ? -68.174 22.975 47.909 1.00 95.06 689 ARG A O 1
ATOM 5299 N N . PRO A 1 690 ? -69.879 23.191 46.436 1.00 95.44 690 PRO A N 1
ATOM 5300 C CA . PRO A 1 690 ? -70.472 21.871 46.666 1.00 95.44 690 PRO A CA 1
ATOM 5301 C C . PRO A 1 690 ? -69.504 20.702 46.462 1.00 95.44 690 PRO A C 1
ATOM 5303 O O . PRO A 1 690 ? -69.323 19.910 47.392 1.00 95.44 690 PRO A O 1
ATOM 5306 N N . GLU A 1 691 ? -68.825 20.653 45.319 1.00 96.75 691 GLU A N 1
ATOM 5307 C CA . GLU A 1 691 ? -67.901 19.589 44.941 1.00 96.75 691 GLU A CA 1
ATOM 5308 C C . GLU A 1 691 ? -66.756 19.489 45.954 1.00 96.75 691 GLU A C 1
ATOM 5310 O O . GLU A 1 691 ? -66.502 18.427 46.529 1.00 96.75 691 GLU A O 1
ATOM 5315 N N . LYS A 1 692 ? -66.101 20.614 46.280 1.00 96.44 692 LYS A N 1
ATOM 5316 C CA . LYS A 1 692 ? -64.984 20.612 47.239 1.00 96.44 692 LYS A CA 1
ATOM 5317 C C . LYS A 1 692 ? -65.406 20.121 48.626 1.00 96.44 692 LYS A C 1
ATOM 5319 O O . LYS A 1 692 ? -64.644 19.393 49.267 1.00 96.44 692 LYS A O 1
ATOM 5324 N N . ARG A 1 693 ? -66.607 20.483 49.098 1.00 96.75 693 ARG A N 1
ATOM 5325 C CA . ARG A 1 693 ? -67.145 19.985 50.380 1.00 96.75 693 ARG A CA 1
ATOM 5326 C C . ARG A 1 693 ? -67.434 18.489 50.329 1.00 96.75 693 ARG A C 1
ATOM 5328 O O . ARG A 1 693 ? -67.088 17.775 51.272 1.00 96.75 693 ARG A O 1
ATOM 5335 N N . PHE A 1 694 ? -68.044 18.017 49.243 1.00 98.00 694 PHE A N 1
ATOM 5336 C CA . PHE A 1 694 ? -68.340 16.602 49.051 1.00 98.00 694 PHE A CA 1
ATOM 5337 C C . PHE A 1 694 ? -67.057 15.760 49.027 1.00 98.00 694 PHE A C 1
ATOM 5339 O O . PHE A 1 694 ? -66.932 14.802 49.797 1.00 98.00 694 PHE A O 1
ATOM 5346 N N . LEU A 1 695 ? -66.074 16.172 48.218 1.00 98.06 695 LEU A N 1
ATOM 5347 C CA . LEU A 1 695 ? -64.759 15.540 48.120 1.00 98.06 695 LEU A CA 1
ATOM 5348 C C . LEU A 1 695 ? -64.055 15.507 49.480 1.00 98.06 695 LEU A C 1
ATOM 5350 O O . LEU A 1 695 ? -63.579 14.449 49.884 1.00 98.06 695 LEU A O 1
ATOM 5354 N N . ALA A 1 696 ? -64.037 16.620 50.223 1.00 97.62 696 ALA A N 1
ATOM 5355 C CA . ALA A 1 696 ? -63.400 16.677 51.540 1.00 97.62 696 ALA A CA 1
ATOM 5356 C C . ALA A 1 696 ? -64.038 15.701 52.543 1.00 97.62 696 ALA A C 1
ATOM 5358 O O . ALA A 1 696 ? -63.324 14.954 53.214 1.00 97.62 696 ALA A O 1
ATOM 5359 N N . LYS A 1 697 ? -65.378 15.658 52.614 1.00 97.81 697 LYS A N 1
ATOM 5360 C CA . LYS A 1 697 ? -66.112 14.747 53.507 1.00 97.81 697 LYS A CA 1
ATOM 5361 C C . LYS A 1 697 ? -65.821 13.284 53.170 1.00 97.81 697 LYS A C 1
ATOM 5363 O O . LYS A 1 697 ? -65.489 12.499 54.057 1.00 97.81 697 LYS A O 1
ATOM 5368 N N . ARG A 1 698 ? -65.937 12.909 51.891 1.00 97.62 698 ARG A N 1
ATOM 5369 C CA . ARG A 1 698 ? -65.759 11.518 51.450 1.00 97.62 698 ARG A CA 1
ATOM 5370 C C . ARG A 1 698 ? -64.305 11.062 51.540 1.00 97.62 698 ARG A C 1
ATOM 5372 O O . ARG A 1 698 ? -64.058 9.976 52.050 1.00 97.62 698 ARG A O 1
ATOM 5379 N N . LEU A 1 699 ? -63.343 11.886 51.123 1.00 97.75 699 LEU A N 1
ATOM 5380 C CA . LEU A 1 699 ? -61.921 11.541 51.206 1.00 97.75 699 LEU A CA 1
ATOM 5381 C C . LEU A 1 699 ? -61.428 11.444 52.650 1.00 97.75 699 LEU A C 1
ATOM 5383 O O . LEU A 1 699 ? -60.588 10.592 52.931 1.00 97.75 699 LEU A O 1
ATOM 5387 N N . SER A 1 700 ? -61.979 12.238 53.574 1.00 97.31 700 SER A N 1
ATOM 5388 C CA . SER A 1 700 ? -61.674 12.075 54.997 1.00 97.31 700 SER A CA 1
ATOM 5389 C C . SER A 1 700 ? -62.180 10.747 55.550 1.00 97.31 700 SER A C 1
ATOM 5391 O O . SER A 1 700 ? -61.446 10.088 56.280 1.00 97.31 700 SER A O 1
ATOM 5393 N N . ALA A 1 701 ? -63.387 10.319 55.165 1.00 96.31 701 ALA A N 1
ATOM 5394 C CA . ALA A 1 701 ? -63.904 8.995 55.522 1.00 96.31 701 ALA A CA 1
ATOM 5395 C C . ALA A 1 701 ? -63.083 7.854 54.887 1.00 96.31 701 ALA A C 1
ATOM 5397 O O . ALA A 1 701 ? -62.979 6.776 55.458 1.00 96.31 701 ALA A O 1
ATOM 5398 N N . CYS A 1 702 ? -62.450 8.108 53.738 1.00 95.31 702 CYS A N 1
ATOM 5399 C CA . CYS A 1 702 ? -61.501 7.205 53.084 1.00 95.31 702 CYS A CA 1
ATOM 5400 C C . CYS A 1 702 ? -60.064 7.292 53.645 1.00 95.31 702 CYS A C 1
ATOM 5402 O O . CYS A 1 702 ? -59.134 6.808 52.999 1.00 95.31 702 CYS A O 1
ATOM 5404 N N . GLY A 1 703 ? -59.840 7.968 54.778 1.00 95.81 703 GLY A N 1
ATOM 5405 C CA . GLY A 1 703 ? -58.514 8.077 55.397 1.00 95.81 703 GLY A CA 1
ATOM 5406 C C . GLY A 1 703 ? -57.499 8.909 54.605 1.00 95.81 703 GLY A C 1
ATOM 5407 O O . GLY A 1 703 ? -56.298 8.752 54.797 1.00 95.81 703 GLY A O 1
ATOM 5408 N N . TRP A 1 704 ? -57.954 9.796 53.713 1.00 96.00 704 TRP A N 1
ATOM 5409 C CA . TRP A 1 704 ? -57.094 10.625 52.857 1.00 96.00 704 TRP A CA 1
ATOM 5410 C C . TRP A 1 704 ? -56.091 9.814 52.033 1.00 96.00 704 TRP A C 1
ATOM 5412 O O . TRP A 1 704 ? -54.898 10.134 52.008 1.00 96.00 704 TRP A O 1
ATOM 5422 N N . LEU A 1 705 ? -56.605 8.797 51.329 1.00 94.75 705 LEU A N 1
ATOM 5423 C CA . LEU A 1 705 ? -55.840 7.894 50.469 1.00 94.75 705 LEU A CA 1
ATOM 5424 C C . LEU A 1 705 ? -54.736 8.627 49.692 1.00 94.75 705 LEU A C 1
ATOM 5426 O O . LEU A 1 705 ? -54.956 9.710 49.126 1.00 94.75 705 LEU A O 1
ATOM 5430 N N . ARG A 1 706 ? -53.546 8.025 49.687 1.00 93.81 706 ARG A N 1
ATOM 5431 C CA . ARG A 1 706 ? -52.408 8.493 48.902 1.00 93.81 706 ARG A CA 1
ATOM 5432 C C . ARG A 1 706 ? -52.527 7.979 47.474 1.00 93.81 706 ARG A C 1
ATOM 5434 O O . ARG A 1 706 ? -52.878 6.826 47.254 1.00 93.81 706 ARG A O 1
ATOM 5441 N N . VAL A 1 707 ? -52.218 8.839 46.518 1.00 92.62 707 VAL A N 1
ATOM 5442 C CA . VAL A 1 707 ? -52.197 8.519 45.087 1.00 92.62 707 VAL A CA 1
ATOM 5443 C C . VAL A 1 707 ? -50.823 8.831 44.527 1.00 92.62 707 VAL A C 1
ATOM 5445 O O . VAL A 1 707 ? -50.104 9.651 45.099 1.00 92.62 707 VAL A O 1
ATOM 5448 N N . GLU A 1 708 ? -50.461 8.195 43.417 1.00 90.44 708 GLU A N 1
ATOM 5449 C CA . GLU A 1 708 ? -49.314 8.616 42.612 1.00 90.44 708 GLU A CA 1
ATOM 5450 C C . GLU A 1 708 ? -49.427 10.115 42.326 1.00 90.44 708 GLU A C 1
ATOM 5452 O O . GLU A 1 708 ? -50.474 10.582 41.863 1.00 90.44 708 GLU A O 1
ATOM 5457 N N . GLN A 1 709 ? -48.376 10.865 42.657 1.00 87.44 709 GLN A N 1
ATOM 5458 C CA . GLN A 1 709 ? -48.327 12.299 42.439 1.00 87.44 709 GLN A CA 1
ATOM 5459 C C . GLN A 1 709 ? -48.132 12.566 40.942 1.00 87.44 709 GLN A C 1
ATOM 5461 O O . GLN A 1 709 ? -47.043 12.322 40.426 1.00 87.44 709 GLN A O 1
ATOM 5466 N N . PRO A 1 710 ? -49.138 13.107 40.232 1.00 90.31 710 PRO A N 1
ATOM 5467 C CA . PRO A 1 710 ? -48.954 13.424 38.827 1.00 90.31 710 PRO A CA 1
ATOM 5468 C C . PRO A 1 710 ? -47.944 14.563 38.661 1.00 90.31 710 PRO A C 1
ATOM 5470 O O . PRO A 1 710 ? -47.897 15.495 39.467 1.00 90.31 710 PRO A O 1
ATOM 5473 N N . VAL A 1 711 ? -47.196 14.562 37.558 1.00 89.44 711 VAL A N 1
ATOM 5474 C CA . VAL A 1 711 ? -46.484 15.765 37.090 1.00 89.44 711 VAL A CA 1
ATOM 5475 C C . VAL A 1 711 ? -47.519 16.813 36.658 1.00 89.44 711 VAL A C 1
ATOM 5477 O O . VAL A 1 711 ? -48.575 16.453 36.138 1.00 89.44 711 VAL A O 1
ATOM 5480 N N . ARG A 1 712 ? -47.269 18.115 36.867 1.00 92.19 712 ARG A N 1
ATOM 5481 C CA . ARG A 1 712 ? -48.178 19.170 36.372 1.00 92.19 712 ARG A CA 1
ATOM 5482 C C . ARG A 1 712 ? -48.189 19.185 34.844 1.00 92.19 712 ARG A C 1
ATOM 5484 O O . ARG A 1 712 ? -47.138 19.307 34.225 1.00 92.19 712 ARG A O 1
ATOM 5491 N N . ALA A 1 713 ? -49.379 19.149 34.250 1.00 91.12 713 ALA A N 1
ATOM 5492 C CA . ALA A 1 713 ? -49.525 19.292 32.809 1.00 91.12 713 ALA A CA 1
ATOM 5493 C C . ALA A 1 713 ? -49.232 20.746 32.374 1.00 91.12 713 ALA A C 1
ATOM 5495 O O . ALA A 1 713 ? -49.638 21.694 33.068 1.00 91.12 713 ALA A O 1
ATOM 5496 N N . PRO A 1 714 ? -48.562 20.955 31.227 1.00 87.62 714 PRO A N 1
ATOM 5497 C CA . PRO A 1 714 ? -48.442 22.273 30.613 1.00 87.62 714 PRO A CA 1
ATOM 5498 C C . PRO A 1 714 ? -49.817 22.791 30.163 1.00 87.62 714 PRO A C 1
ATOM 5500 O O . PRO A 1 714 ? -50.482 22.177 29.327 1.00 87.62 714 PRO A O 1
ATOM 5503 N N . VAL A 1 715 ? -50.242 23.940 30.697 1.00 92.44 715 VAL A N 1
ATOM 5504 C CA . VAL A 1 715 ? -51.546 24.556 30.398 1.00 92.44 715 VAL A CA 1
ATOM 5505 C C . VAL A 1 715 ? -51.329 25.940 29.803 1.00 92.44 715 VAL A C 1
ATOM 5507 O O . VAL A 1 715 ? -50.872 26.839 30.505 1.00 92.44 715 VAL A O 1
ATOM 5510 N N . ALA A 1 716 ? -51.721 26.121 28.542 1.00 87.50 716 ALA A N 1
ATOM 5511 C CA . ALA A 1 716 ? -51.798 27.428 27.901 1.00 87.50 716 ALA A CA 1
ATOM 5512 C C . ALA A 1 716 ? -53.248 27.930 27.928 1.00 87.50 716 ALA A C 1
ATOM 5514 O O . ALA A 1 716 ? -54.189 27.149 27.738 1.00 87.50 716 ALA A O 1
ATOM 5515 N N . ARG A 1 717 ? -53.436 29.227 28.188 1.00 89.62 717 ARG A N 1
ATOM 5516 C CA . ARG A 1 717 ? -54.749 29.880 28.266 1.00 89.62 717 ARG A CA 1
ATOM 5517 C C . ARG A 1 717 ? -54.800 31.076 27.321 1.00 89.62 717 ARG A C 1
ATOM 5519 O O . ARG A 1 717 ? -53.762 31.685 27.092 1.00 89.62 717 ARG A O 1
ATOM 5526 N N . TRP A 1 718 ? -55.992 31.365 26.812 1.00 63.91 718 TRP A N 1
ATOM 5527 C CA . TRP A 1 718 ? -56.330 32.648 26.199 1.00 63.91 718 TRP A CA 1
ATOM 5528 C C . TRP A 1 718 ? -56.675 33.677 27.270 1.00 63.91 718 TRP A C 1
ATOM 5530 O O . TRP A 1 718 ? -57.274 33.270 28.304 1.00 63.91 718 TRP A O 1
#

pLDDT: mean 89.71, std 13.62, range [31.14, 98.81]

Foldseek 3Di:
DDDDDDDDDDDDDDDDDDDDDDPDPDPPPPQADWDWDWDDDDFWIKIKTWRDDHDADEDAFKGKTKMAIDGPGGPDPDFAFQWKWKDKQNHTQAIARDQDPPPSIGIFTDGCLQDAFAKTKIKIWTATPVRDIDIDIDIHTYDNVHHDGDDQPFAFDQAQFADDDVPFFQKEWEAEQQWRNDVQQLLQQVLVVVVVHRAYEYFEDQPDQLHLRSCVGTCCPCSGVVVRLNRYDYAYDQSLVSPPPSRNVCRSRRNDDQKDWDDYQLEIEIEHEDYVVQPQQDPPRPRPVVVLVSLVPDQRLAYEYEHADDQAALEPCGGDPSNLRVQLSCQLSQHQEYEYAPALWWWWFAFAHSVRHHDLSHYIYIYRHNNGDAFDDRPHDDPRIPDIGRARHIKMWRDHRFKTWIFTAHSVGDTPDTDIGGGSDPLPQDWWEAWADWDWAAPAQFKIKTFTDDTDDDRFAFQWKFKDKPNHTPDTGGGPDGMDMHGRHHGQDKIKMWMWIGGPSGHIDPIYDIDMDHRHHDPQDKDFLVVLLVPFAADFFDLPPDDPCLLDDWDPPPPQLDTLFLVQQQVQFPAGFDADPNSDTHFTWGAAPQAGDIDRDCVQKGKAALQHLSNQCGQPVVFFDSVLSNCLNRPPQDSNRIHMHTVVVCVVCPNDALVVDARPDPVCRLVSLSSSSQSCSLASTHDHPVRSVVSVVVNVVVVRDIDRRGHRDDTHGD

Sequence (718 aa):
MPHLVSRRLRPVLLCLLLALVLPAASPSAVAAAETCTDTPASGYIVRVCLVAPDGLVILGGQVDVVARVEIVSATVPAPSVNRVVFKYRDEYLLSDNDADPVTQDYRMTWRTTRMVDGTGSFEVKARLSDAVEASHFAPVTLANGVTTPPVNTRAFQVRQGTTPAPGARFRLAAVGDGSDGSLREEQVADQIASWSPNLLAYLGDAYERGSYYEYDNWYANPRGYGRFRDITNPTVGNHEYLVPGAAGYFDYWDNVPHYYSYDVAGWHVASIDTSEEFGQLTAGTPQYDWLAADLGANRSRCTIVYMHHPRYLTAPIGGRTGLTQVWSLLAARRVTLLVTGHAHRYERWTPLGATGSPDPRGVTQLVAGAGGHRIAPPEISDSRVATTVTEMGALRLDLGTDDAQFAYVTATGDVRDSGTIGCTSTGDTLPPTTPSGLLVSPTSATTARVSWSPSTDQYSAVAGYTVRRNGVVVATVDPGTTTYADTGLVSGETYTWTVDAFDTSANYSPQSSPAATTMPAPVIQTVSSRKLLAALPVRKESDRGYLRAKFRTWVDADGDRCNTRGEVLLAEATKPPTLLPVCKFAGGRWYSRYDGVSTTDRTRLGVEHLVPLREVWQSGGRRWTALTRQRFANDLGYRPTLNMATNRMLDARGPAEPQDWLPPRASTRCVYLAQWVAVKWRWRLGLDRPEKRFLAKRLSACGWLRVEQPVRAPVARW

Secondary structure (DSSP, 8-state):
----------PPP--------PPP----------EEEEEEETTEEEEEEEEES-S-S-B-SEEEEEEEEEEEEESSPPPPEEEEEEEETTEEEEEE-S--TTT-EEEEEEEGGGS-SEEEEEEEEEEETTS-EEEEEEEEEE-SS-SSPPPP---------PPPPTTPPEEEEEE-S-BSSSHHHHHHHHHHHTT--SEEEE-S-BTTT--HHHIIIIIT-TTTGGGGGGGEEE---TTGGGSGGGHHHHHHTTS--SSEEEEETTEEEEEE---TTT---STTSHHHHHHHHHHHH---SEEEEEESS-SS-SSSS-S-GGGHHHHHHHHHTT-SEEEE-SSSSEEEEPPB-TTSSB-TTSBEEEEE--SSS-----SS--TTEEEEE-S-EEEEEEE-SSEEEEEEEETTS-EEEEEEEE-------SPPPPPEEEEEEESSSSEEEEEEEPP--SSS-EEEEEEEETTEEEEEE-TT--EEEEESPPTT-EEEEEEEEEETT--BPPPPPPEEEEPPPP---EEEHHHHHHTSPB-----TT--GGGG-----SSSSS--HHHHHHHHTEEEPPEEETTTEEES-EEE-TTT--EES-GGGEEEEESS-HHHHHHTTGGGB-HHHHHHHHT--SSGGGEEEEEHHHHHHHTT--TTT---SSHHHHHHHHHHHHHHHHHTT--B-HHHHHHHHHHHHHTTT-EEE-PPPPP--B-